Protein AF-A0A522GMT8-F1 (afdb_monomer_lite)

Radius of gyration: 37.31 Å; chains: 1; bounding box: 72×103×86 Å

Foldseek 3Di:
DVCCQAAFLKWKWFQDADPVLAGPDTDTDRRVQKDADADPVRHQDDWDDDPNDTDFDFGIFGQDPNDRDDGDGVSGMDIGGDADDPVDPTHQHLCNVCVVLVVVVVVLVVVLVCDVPVDPPAQAAAADEQPDDPVNQVVVLVVVLVVPPPNVVVNRRYHYDHNVVRVPDDRDPDPDSDDVVVLVSLCSSCVSQLHDSVVVDDDPDPVVCVVVRVVSCVVRCVVVVVSVFVVVLCCCCPNVVCNVDGDDDPPPPVCPLVNLLVVLVVCQQQLVAFQQVSCVVNVHHGDPDPNSRFRWHQDPVGTDGDPDDDDDPDPPDDDDPDPDPAADPVGDGDDDDDDDDDDDDDDDDDDDDDDDDDDDDDDDDDDDDDPCQVVQVVLVVLLLVLCCQLPVPDPVNDDDDDPPDGDDPVNSVVSLVVQLVSLLVQLCCVQQVPPDGDAPDDPDPQEHEDEDFPVVLVVVQVSNQRSWAWDPDDDPPAKTKTQGRPNQWIWMWGQDPVRWTKIWTAGPPPDGIHMYTHD

Structure (mmCIF, N/CA/C/O backbone):
data_AF-A0A522GMT8-F1
#
_entry.id   AF-A0A522GMT8-F1
#
loop_
_atom_site.group_PDB
_atom_site.id
_atom_site.type_symbol
_atom_site.label_atom_id
_atom_site.label_alt_id
_atom_site.label_comp_id
_atom_site.label_asym_id
_atom_site.label_entity_id
_atom_site.label_seq_id
_atom_site.pdbx_PDB_ins_code
_atom_site.Cartn_x
_atom_site.Cartn_y
_atom_site.Cartn_z
_atom_site.occupancy
_atom_site.B_iso_or_equiv
_atom_site.auth_seq_id
_atom_site.auth_comp_id
_atom_site.auth_asym_id
_atom_site.auth_atom_id
_atom_site.pdbx_PDB_model_num
ATOM 1 N N . LEU A 1 1 ? -2.164 -9.606 -17.105 1.00 89.25 1 LEU A N 1
ATOM 2 C CA . LEU A 1 1 ? -0.889 -8.893 -16.854 1.00 89.25 1 LEU A CA 1
ATOM 3 C C . LEU A 1 1 ? -0.830 -8.260 -15.470 1.00 89.25 1 LEU A C 1
ATOM 5 O O . LEU A 1 1 ? -0.152 -8.823 -14.630 1.00 89.25 1 LEU A O 1
ATOM 9 N N . LEU A 1 2 ? -1.506 -7.130 -15.198 1.00 92.00 2 LEU A N 1
ATOM 10 C CA . LEU A 1 2 ? -1.442 -6.517 -13.857 1.00 92.00 2 LEU A CA 1
ATOM 11 C C . LEU A 1 2 ? -2.065 -7.410 -12.775 1.00 92.00 2 LEU A C 1
ATOM 13 O O . LEU A 1 2 ? -1.550 -7.478 -11.669 1.00 92.00 2 LEU A O 1
ATOM 17 N N . GLU A 1 3 ? -3.127 -8.148 -13.098 1.00 92.69 3 GLU A N 1
ATOM 18 C CA . GLU A 1 3 ? -3.670 -9.166 -12.191 1.00 92.69 3 GLU A CA 1
ATOM 19 C C . GLU A 1 3 ? -2.622 -10.235 -11.843 1.00 92.69 3 GLU A C 1
ATOM 21 O O . GLU A 1 3 ? -2.366 -10.471 -10.666 1.00 92.69 3 GLU A O 1
ATOM 26 N N . ASP A 1 4 ? -1.932 -10.799 -12.840 1.00 94.06 4 ASP A N 1
ATOM 27 C CA . ASP A 1 4 ? -0.871 -11.792 -12.612 1.00 94.06 4 ASP A CA 1
ATOM 28 C C . ASP A 1 4 ? 0.287 -11.216 -11.793 1.00 94.06 4 ASP A C 1
ATOM 30 O O . ASP A 1 4 ? 0.833 -11.907 -10.937 1.00 94.06 4 ASP A O 1
ATOM 34 N N . LEU A 1 5 ? 0.633 -9.944 -12.014 1.00 94.06 5 LEU A N 1
ATOM 35 C CA . LEU A 1 5 ? 1.626 -9.211 -11.228 1.00 94.06 5 LEU A CA 1
ATOM 36 C C . LEU A 1 5 ? 1.212 -9.110 -9.750 1.00 94.06 5 LEU A C 1
ATOM 38 O O . LEU A 1 5 ? 2.020 -9.344 -8.856 1.00 94.06 5 LEU A O 1
ATOM 42 N N . PHE A 1 6 ? -0.047 -8.770 -9.473 1.00 93.50 6 PHE A N 1
ATOM 43 C CA . PHE A 1 6 ? -0.508 -8.547 -8.103 1.00 93.50 6 PHE A CA 1
ATOM 44 C C . PHE A 1 6 ? -0.859 -9.831 -7.339 1.00 93.50 6 PHE A C 1
ATOM 46 O O . PHE A 1 6 ? -0.715 -9.877 -6.115 1.00 93.50 6 PHE A O 1
ATOM 53 N N . VAL A 1 7 ? -1.335 -10.871 -8.025 1.00 94.00 7 VAL A N 1
ATOM 54 C CA . VAL A 1 7 ? -1.802 -12.100 -7.369 1.00 94.00 7 VAL A CA 1
ATOM 55 C C . VAL A 1 7 ? -0.658 -13.091 -7.175 1.00 94.00 7 VAL A C 1
ATOM 57 O O . VAL A 1 7 ? -0.433 -13.549 -6.057 1.00 94.00 7 VAL A O 1
ATOM 60 N N . ILE A 1 8 ? 0.076 -13.403 -8.245 1.00 94.19 8 ILE A N 1
ATOM 61 C CA . ILE A 1 8 ? 1.109 -14.454 -8.260 1.00 94.19 8 ILE A CA 1
ATOM 62 C C . ILE A 1 8 ? 2.509 -13.931 -8.610 1.00 94.19 8 ILE A C 1
ATOM 64 O O . ILE A 1 8 ? 3.465 -14.696 -8.578 1.00 94.19 8 ILE A O 1
ATOM 68 N N . ASP A 1 9 ? 2.631 -12.641 -8.937 1.00 96.00 9 ASP A N 1
ATOM 69 C CA . ASP A 1 9 ? 3.855 -11.999 -9.425 1.00 96.00 9 ASP A CA 1
ATOM 70 C C . ASP A 1 9 ? 4.496 -12.735 -10.608 1.00 96.00 9 ASP A C 1
ATOM 72 O O . ASP A 1 9 ? 5.703 -12.950 -10.664 1.00 96.00 9 ASP A O 1
ATOM 76 N N . ALA A 1 10 ? 3.663 -13.148 -11.563 1.00 95.62 10 ALA A N 1
ATOM 77 C CA . ALA A 1 10 ? 4.084 -13.931 -12.724 1.00 95.62 10 ALA A CA 1
ATOM 78 C C . ALA A 1 10 ? 3.537 -13.360 -14.048 1.00 95.62 10 ALA A C 1
ATOM 80 O O . ALA A 1 10 ? 2.889 -14.079 -14.809 1.00 95.62 10 ALA A O 1
ATOM 81 N N . PRO A 1 11 ? 3.742 -12.065 -14.357 1.00 95.94 11 PRO A N 1
ATOM 82 C CA . PRO A 1 11 ? 3.265 -11.494 -15.610 1.00 95.94 11 PRO A CA 1
ATOM 83 C C . PRO A 1 11 ? 3.999 -12.132 -16.798 1.00 95.94 11 PRO A C 1
ATOM 85 O O . PRO A 1 11 ? 5.231 -12.092 -16.884 1.00 95.94 11 PRO A O 1
ATOM 88 N N . ALA A 1 12 ? 3.217 -12.710 -17.711 1.00 95.94 12 ALA A N 1
ATOM 89 C CA . ALA A 1 12 ? 3.708 -13.440 -18.870 1.00 95.94 12 ALA A CA 1
ATOM 90 C C . ALA A 1 12 ? 3.060 -12.919 -20.165 1.00 95.94 12 ALA A C 1
ATOM 92 O O . ALA A 1 12 ? 1.834 -12.869 -20.299 1.00 95.94 12 ALA A O 1
ATOM 93 N N . LEU A 1 13 ? 3.897 -12.530 -21.126 1.00 96.06 13 LEU A N 1
ATOM 94 C CA . LEU A 1 13 ? 3.495 -12.068 -22.453 1.00 96.06 13 LEU A CA 1
ATOM 95 C C . LEU A 1 13 ? 4.153 -12.952 -23.504 1.00 96.06 13 LEU A C 1
ATOM 97 O O . LEU A 1 13 ? 5.377 -13.002 -23.593 1.00 96.06 13 LEU A O 1
ATOM 101 N N . TYR A 1 14 ? 3.345 -13.632 -24.309 1.00 95.88 14 TYR A N 1
ATOM 102 C CA . TYR A 1 14 ? 3.813 -14.355 -25.482 1.00 95.88 14 TYR A CA 1
ATOM 103 C C . TYR A 1 14 ? 4.019 -13.387 -26.649 1.00 95.88 14 TYR A C 1
ATOM 105 O O . TYR A 1 14 ? 3.121 -12.611 -26.997 1.00 95.88 14 TYR A O 1
ATOM 113 N N . LEU A 1 15 ? 5.203 -13.442 -27.255 1.00 95.19 15 LEU A N 1
ATOM 114 C CA . LEU A 1 15 ? 5.582 -12.624 -28.398 1.00 95.19 15 LEU A CA 1
ATOM 115 C C . LEU A 1 15 ? 5.202 -13.378 -29.672 1.00 95.19 15 LEU A C 1
ATOM 117 O O . LEU A 1 15 ? 5.960 -14.197 -30.191 1.00 95.19 15 LEU A O 1
ATOM 121 N N . SER A 1 16 ? 4.009 -13.094 -30.194 1.00 94.12 16 SER A N 1
ATOM 122 C CA . SER A 1 16 ? 3.570 -13.656 -31.469 1.00 94.12 16 SER A CA 1
ATOM 123 C C . SER A 1 16 ? 4.365 -13.010 -32.598 1.00 94.12 16 SER A C 1
ATOM 125 O O . SER A 1 16 ? 4.341 -11.788 -32.744 1.00 94.12 16 SER A O 1
ATOM 127 N N . ARG A 1 17 ? 5.031 -13.816 -33.429 1.00 92.56 17 ARG A N 1
ATOM 128 C CA . ARG A 1 17 ? 5.899 -13.340 -34.516 1.00 92.56 17 ARG A CA 1
ATOM 129 C C . ARG A 1 17 ? 5.422 -13.791 -35.890 1.00 92.56 17 ARG A C 1
ATOM 131 O O . ARG A 1 17 ? 4.766 -14.822 -36.031 1.00 92.56 17 ARG A O 1
ATOM 138 N N . ASP A 1 18 ? 5.766 -13.016 -36.913 1.00 92.19 18 ASP A N 1
ATOM 139 C CA . ASP A 1 18 ? 5.590 -13.429 -38.303 1.00 92.19 18 ASP A CA 1
ATOM 140 C C . ASP A 1 18 ? 6.688 -14.414 -38.745 1.00 92.19 18 ASP A C 1
ATOM 142 O O . ASP A 1 18 ? 7.637 -14.704 -38.017 1.00 92.19 18 ASP A O 1
ATOM 146 N N . ARG A 1 19 ? 6.584 -14.929 -39.977 1.00 89.75 19 ARG A N 1
ATOM 147 C CA . ARG A 1 19 ? 7.597 -15.842 -40.543 1.00 89.75 19 ARG A CA 1
ATOM 148 C C . ARG A 1 19 ? 8.978 -15.198 -40.717 1.00 89.75 19 ARG A C 1
ATOM 150 O O . ARG A 1 19 ? 9.947 -15.925 -40.897 1.00 89.75 19 ARG A O 1
ATOM 157 N N . ALA A 1 20 ? 9.060 -13.868 -40.704 1.00 88.12 20 ALA A N 1
ATOM 158 C CA . ALA A 1 20 ? 10.312 -13.121 -40.750 1.00 88.12 20 ALA A CA 1
ATOM 159 C C . ALA A 1 20 ? 10.866 -12.827 -39.339 1.00 88.12 20 ALA A C 1
ATOM 161 O O . ALA A 1 20 ? 11.911 -12.193 -39.215 1.00 88.12 20 ALA A O 1
ATOM 162 N N . GLY A 1 21 ? 10.193 -13.291 -38.279 1.00 86.25 21 GLY A N 1
ATOM 163 C CA . GLY A 1 21 ? 10.600 -13.116 -36.888 1.00 86.25 21 GLY A CA 1
ATOM 164 C C . GLY A 1 21 ? 10.235 -11.759 -36.281 1.00 86.25 21 GLY A C 1
ATOM 165 O O . GLY A 1 21 ? 10.634 -11.496 -35.145 1.00 86.25 21 GLY A O 1
ATOM 166 N N . ARG A 1 22 ? 9.481 -10.913 -36.992 1.00 89.50 22 ARG A N 1
ATOM 167 C CA . ARG A 1 22 ? 9.036 -9.600 -36.498 1.00 89.50 22 ARG A CA 1
ATOM 168 C C . ARG A 1 22 ? 7.846 -9.763 -35.564 1.00 89.50 22 ARG A C 1
ATOM 170 O O . ARG A 1 22 ? 6.995 -10.622 -35.804 1.00 89.50 22 ARG A O 1
ATOM 177 N N . LEU A 1 23 ? 7.773 -8.931 -34.530 1.00 92.88 23 LEU A N 1
ATOM 178 C CA . LEU A 1 23 ? 6.656 -8.931 -33.591 1.00 92.88 23 LEU A CA 1
ATOM 179 C C . LEU A 1 23 ? 5.345 -8.568 -34.312 1.00 92.88 23 LEU A C 1
ATOM 181 O O . LEU A 1 23 ? 5.239 -7.527 -34.954 1.00 92.88 23 LEU A O 1
ATOM 185 N N . LEU A 1 24 ? 4.344 -9.443 -34.205 1.00 93.25 24 LEU A N 1
ATOM 186 C CA . LEU A 1 24 ? 2.970 -9.213 -34.665 1.00 93.25 24 LEU A CA 1
ATOM 187 C C . LEU A 1 24 ? 2.064 -8.743 -33.531 1.00 93.25 24 LEU A C 1
ATOM 189 O O . LEU A 1 24 ? 1.130 -7.980 -33.764 1.00 93.25 24 LEU A O 1
ATOM 193 N N . GLY A 1 25 ? 2.303 -9.230 -32.315 1.00 92.50 25 GLY A N 1
ATOM 194 C CA . GLY A 1 25 ? 1.485 -8.882 -31.166 1.00 92.50 25 GLY A CA 1
ATOM 195 C C . GLY A 1 25 ? 1.980 -9.509 -29.874 1.00 92.50 25 GLY A C 1
ATOM 196 O O . GLY A 1 25 ? 2.683 -10.520 -29.876 1.00 92.50 25 GLY A O 1
ATOM 197 N N . LEU A 1 26 ? 1.570 -8.894 -28.772 1.00 94.06 26 LEU A N 1
ATOM 198 C CA . LEU A 1 26 ? 1.826 -9.353 -27.414 1.00 94.06 26 LEU A CA 1
ATOM 199 C C . LEU A 1 26 ? 0.548 -9.991 -26.881 1.00 94.06 26 LEU A C 1
ATOM 201 O O . LEU A 1 26 ? -0.492 -9.335 -26.808 1.00 94.06 26 LEU A O 1
ATOM 205 N N . LEU A 1 27 ? 0.619 -11.269 -26.528 1.00 94.69 27 LEU A N 1
ATOM 206 C CA . LEU A 1 27 ? -0.526 -12.034 -26.053 1.00 94.69 27 LEU A CA 1
ATOM 207 C C . LEU A 1 27 ? -0.327 -12.373 -24.573 1.00 94.69 27 LEU A C 1
ATOM 209 O O . LEU A 1 27 ? 0.580 -13.140 -24.250 1.00 94.69 27 LEU A O 1
ATOM 213 N N . PRO A 1 28 ? -1.146 -11.824 -23.660 1.00 94.44 28 PRO A N 1
ATOM 214 C CA . PRO A 1 28 ? -1.127 -12.239 -22.265 1.00 94.44 28 PRO A CA 1
ATOM 215 C C . PRO A 1 28 ? -1.422 -13.730 -22.143 1.00 94.44 28 PRO A C 1
ATOM 217 O O . PRO A 1 28 ? -2.398 -14.221 -22.713 1.00 94.44 28 PRO A O 1
ATOM 220 N N . ILE A 1 29 ? -0.589 -14.431 -21.382 1.00 94.31 29 ILE A N 1
ATOM 221 C CA . ILE A 1 29 ? -0.822 -15.826 -21.015 1.00 94.31 29 ILE A CA 1
ATOM 222 C C . ILE A 1 29 ? -0.868 -15.956 -19.498 1.00 94.31 29 ILE A C 1
ATOM 224 O O . ILE A 1 29 ? -0.258 -15.167 -18.781 1.00 94.31 29 ILE A O 1
ATOM 228 N N . ASP A 1 30 ? -1.599 -16.959 -19.017 1.00 94.50 30 ASP A N 1
ATOM 229 C CA . ASP A 1 30 ? -1.711 -17.240 -17.588 1.00 94.50 30 ASP A CA 1
ATOM 230 C C . ASP A 1 30 ? -0.343 -17.640 -17.014 1.00 94.50 30 ASP A C 1
ATOM 232 O O . ASP A 1 30 ? 0.176 -18.729 -17.297 1.00 94.50 30 ASP A O 1
ATOM 236 N N . GLY A 1 31 ? 0.225 -16.758 -16.190 1.00 94.12 31 GLY A N 1
ATOM 237 C CA . GLY A 1 31 ? 1.513 -16.949 -15.532 1.00 94.12 31 GLY A CA 1
ATOM 238 C C . GLY A 1 31 ? 1.563 -18.171 -14.621 1.00 94.12 31 GLY A C 1
ATOM 239 O O . GLY A 1 31 ? 2.622 -18.781 -14.485 1.00 94.12 31 GLY A O 1
ATOM 240 N N . ALA A 1 32 ? 0.424 -18.605 -14.068 1.00 94.50 32 ALA A N 1
ATOM 241 C CA . ALA A 1 32 ? 0.354 -19.804 -13.233 1.00 94.50 32 ALA A CA 1
ATOM 242 C C . ALA A 1 32 ? 0.642 -21.090 -14.025 1.00 94.50 32 ALA A C 1
ATOM 244 O O . ALA A 1 32 ? 0.969 -22.124 -13.442 1.00 94.50 32 ALA A O 1
ATOM 245 N N . THR A 1 33 ? 0.529 -21.038 -15.357 1.00 95.62 33 THR A N 1
ATOM 246 C CA . THR A 1 33 ? 0.865 -22.165 -16.237 1.00 95.62 33 THR A CA 1
ATOM 247 C C . THR A 1 33 ? 2.340 -22.207 -16.616 1.00 95.62 33 THR A C 1
ATOM 249 O O . THR A 1 33 ? 2.771 -23.179 -17.234 1.00 95.62 33 THR A O 1
ATOM 252 N N . ILE A 1 34 ? 3.126 -21.188 -16.265 1.00 96.50 34 ILE A N 1
ATOM 253 C CA . ILE A 1 34 ? 4.516 -21.053 -16.693 1.00 96.50 34 ILE A CA 1
ATOM 254 C C . ILE A 1 34 ? 5.460 -21.520 -15.597 1.00 96.50 34 ILE A C 1
ATOM 256 O O . ILE A 1 34 ? 5.465 -21.002 -14.487 1.00 96.50 34 ILE A O 1
ATOM 260 N N . LYS A 1 35 ? 6.306 -22.488 -15.942 1.00 95.56 35 LYS A N 1
ATOM 261 C CA . LYS A 1 35 ? 7.419 -22.955 -15.124 1.00 95.56 35 LYS A CA 1
ATOM 262 C C . LYS A 1 35 ? 8.723 -22.354 -15.659 1.00 95.56 35 LYS A C 1
ATOM 264 O O . LYS A 1 35 ? 9.140 -22.737 -16.755 1.00 95.56 35 LYS A O 1
ATOM 269 N N . PRO A 1 36 ? 9.404 -21.475 -14.905 1.00 94.56 36 PRO A N 1
ATOM 270 C CA . PRO A 1 36 ? 10.766 -21.065 -15.217 1.00 94.56 36 PRO A CA 1
ATOM 271 C C . PRO A 1 36 ? 11.708 -22.271 -15.193 1.00 94.56 36 PRO A C 1
ATOM 273 O O . PRO A 1 36 ? 11.703 -23.069 -14.249 1.00 94.56 36 PRO A O 1
ATOM 276 N N . VAL A 1 37 ? 12.499 -22.413 -16.250 1.00 94.62 37 VAL A N 1
ATOM 277 C CA . VAL A 1 37 ? 13.605 -23.367 -16.326 1.00 94.62 37 VAL A CA 1
ATOM 278 C C . VAL A 1 37 ? 14.862 -22.642 -15.860 1.00 94.62 37 VAL A C 1
ATOM 280 O O . VAL A 1 37 ? 15.062 -21.473 -16.181 1.00 94.62 37 VAL A O 1
ATOM 283 N N . ILE A 1 38 ? 15.685 -23.331 -15.076 1.00 92.50 38 ILE A N 1
ATOM 284 C CA . ILE A 1 38 ? 16.949 -22.808 -14.559 1.00 92.50 38 ILE A CA 1
ATOM 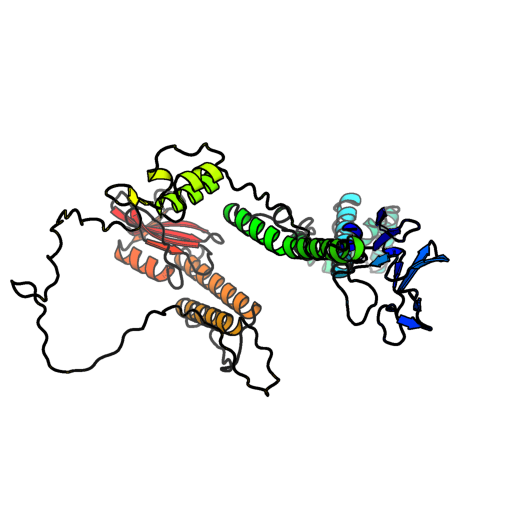285 C C . ILE A 1 38 ? 18.109 -23.623 -15.122 1.00 92.50 38 ILE A C 1
ATOM 287 O O . ILE A 1 38 ? 17.973 -24.831 -15.327 1.00 92.50 38 ILE A O 1
ATOM 291 N N . ASP A 1 39 ? 19.223 -22.952 -15.385 1.00 90.62 39 ASP A N 1
ATOM 292 C CA . ASP A 1 39 ? 20.482 -23.574 -15.783 1.00 90.62 39 ASP A CA 1
ATOM 293 C C . ASP A 1 39 ? 21.242 -24.169 -14.580 1.00 90.62 39 ASP A C 1
ATOM 295 O O . ASP A 1 39 ? 20.793 -24.101 -13.430 1.00 90.62 39 ASP A O 1
ATOM 299 N N . ASP A 1 40 ? 22.424 -24.734 -14.844 1.00 90.62 40 ASP A N 1
ATOM 300 C CA . ASP A 1 40 ? 23.299 -25.344 -13.832 1.00 90.62 40 ASP A CA 1
ATOM 301 C C . ASP A 1 40 ? 23.764 -24.355 -12.743 1.00 90.62 40 ASP A C 1
ATOM 303 O O . ASP A 1 40 ? 24.220 -24.765 -11.674 1.00 90.62 40 ASP A O 1
ATOM 307 N N . TRP A 1 41 ? 23.629 -23.048 -12.988 1.00 88.56 41 TRP A N 1
ATOM 308 C CA . TRP A 1 41 ? 23.965 -21.972 -12.058 1.00 88.56 41 TRP A CA 1
ATOM 309 C C . TRP A 1 41 ? 22.733 -21.352 -11.386 1.00 88.56 41 TRP A C 1
ATOM 311 O O . TRP A 1 41 ? 22.869 -20.369 -10.653 1.00 88.56 41 TRP A O 1
ATOM 321 N N . GLY A 1 42 ? 21.540 -21.912 -11.608 1.00 86.56 42 GLY A N 1
ATOM 322 C CA . GLY A 1 42 ? 20.285 -21.423 -11.040 1.00 86.56 42 GLY A CA 1
ATOM 323 C C . GLY A 1 42 ? 19.748 -20.154 -11.708 1.00 86.56 42 GLY A C 1
ATOM 324 O O . GLY A 1 42 ? 18.930 -19.456 -11.110 1.00 86.56 42 GLY A O 1
ATOM 325 N N . ARG A 1 43 ? 20.212 -19.821 -12.916 1.00 88.69 43 ARG A N 1
ATOM 326 C CA . ARG A 1 43 ? 19.824 -18.623 -13.675 1.00 88.69 43 ARG A CA 1
ATOM 327 C C . ARG A 1 43 ? 18.903 -18.989 -14.831 1.00 88.69 43 ARG A C 1
ATOM 329 O O . ARG A 1 43 ? 18.830 -20.144 -15.240 1.00 88.69 43 ARG A O 1
ATOM 336 N N . THR A 1 44 ? 18.211 -17.996 -15.381 1.00 91.25 44 THR A N 1
ATOM 337 C CA . THR A 1 44 ? 17.456 -18.175 -16.626 1.00 91.25 44 THR A CA 1
ATOM 338 C C . THR A 1 44 ? 18.426 -18.518 -17.764 1.00 91.25 44 THR A C 1
ATOM 340 O O . THR A 1 44 ? 19.348 -17.731 -17.997 1.00 91.25 44 THR A O 1
ATOM 343 N N . PRO A 1 45 ? 18.229 -19.635 -18.490 1.00 93.69 45 PRO A N 1
ATOM 344 C CA . PRO A 1 45 ? 19.062 -20.001 -19.630 1.00 93.69 45 PRO A CA 1
ATOM 345 C C . PRO A 1 45 ? 19.136 -18.875 -20.668 1.00 93.69 45 PRO A C 1
ATOM 347 O O . PRO A 1 45 ? 18.111 -18.416 -21.176 1.00 93.69 45 PRO A O 1
ATOM 350 N N . LEU A 1 46 ? 20.355 -18.430 -20.981 1.00 91.81 46 LEU A N 1
ATOM 351 C CA . LEU A 1 46 ? 20.609 -17.376 -21.964 1.00 91.81 46 LEU A CA 1
ATOM 352 C C . LEU A 1 46 ? 20.959 -17.962 -23.340 1.00 91.81 46 LEU A C 1
ATOM 354 O O . LEU A 1 46 ? 21.511 -19.064 -23.413 1.00 91.81 46 LEU A O 1
ATOM 358 N N . PRO A 1 47 ? 20.681 -17.233 -24.438 1.00 93.00 47 PRO A N 1
ATOM 359 C CA . PRO A 1 47 ? 21.123 -17.632 -25.766 1.00 93.00 47 PRO A CA 1
ATOM 360 C C . PRO A 1 47 ? 22.649 -17.750 -25.824 1.00 93.00 47 PRO A C 1
ATOM 362 O O . PRO A 1 47 ? 23.363 -16.897 -25.294 1.00 93.00 47 PRO A O 1
ATOM 365 N N . TYR A 1 48 ? 23.150 -18.784 -26.495 1.00 91.81 48 TYR A N 1
ATOM 366 C CA . TYR A 1 48 ? 24.583 -19.017 -26.668 1.00 91.81 48 TYR A CA 1
ATOM 367 C C . TYR A 1 48 ? 24.911 -19.336 -28.128 1.00 91.81 48 TYR A C 1
ATOM 369 O O . TYR A 1 48 ? 24.046 -19.733 -28.908 1.00 91.81 48 TYR A O 1
ATOM 377 N N . ALA A 1 49 ? 26.165 -19.111 -28.519 1.00 92.94 49 ALA A N 1
ATOM 378 C CA . ALA A 1 49 ? 26.635 -19.412 -29.865 1.00 92.94 49 ALA A CA 1
ATOM 379 C C . ALA A 1 49 ? 27.222 -20.827 -29.918 1.00 92.94 49 ALA A C 1
ATOM 381 O O . ALA A 1 49 ? 28.131 -21.151 -29.154 1.00 92.94 49 ALA A O 1
ATOM 382 N N . GLU A 1 50 ? 26.748 -21.642 -30.854 1.00 92.62 50 GLU A N 1
ATOM 383 C CA . GLU A 1 50 ? 27.282 -22.975 -31.134 1.00 92.62 50 GLU A CA 1
ATOM 384 C C . GLU A 1 50 ? 27.362 -23.160 -32.653 1.00 92.62 50 GLU A C 1
ATOM 386 O O . GLU A 1 50 ? 26.419 -22.865 -33.379 1.00 92.62 50 GLU A O 1
ATOM 391 N N . ASN A 1 51 ? 28.520 -23.592 -33.162 1.00 90.75 51 ASN A N 1
ATOM 392 C CA . ASN A 1 51 ? 28.764 -23.794 -34.600 1.00 90.75 51 ASN A CA 1
ATOM 393 C C . ASN A 1 51 ? 28.465 -22.574 -35.504 1.00 90.75 51 ASN A C 1
ATOM 395 O O . ASN A 1 51 ? 28.184 -22.731 -36.688 1.00 90.75 51 ASN A O 1
ATOM 399 N N . GLY A 1 52 ? 28.568 -21.354 -34.965 1.00 88.50 52 GLY A N 1
ATOM 400 C CA . GLY A 1 52 ? 28.289 -20.113 -35.701 1.00 88.50 52 GLY A CA 1
ATOM 401 C C . GLY A 1 52 ? 26.808 -19.728 -35.762 1.00 88.50 52 GLY A C 1
ATOM 402 O O . GLY A 1 52 ? 26.485 -18.694 -36.342 1.00 88.50 52 GLY A O 1
ATOM 403 N N . GLU A 1 53 ? 25.927 -20.507 -35.133 1.00 89.56 53 GLU A N 1
ATOM 404 C CA . GLU A 1 53 ? 24.503 -20.209 -34.995 1.00 89.56 53 GLU A CA 1
ATOM 405 C C . GLU A 1 53 ? 24.165 -19.838 -33.543 1.00 89.56 53 GLU A C 1
ATOM 407 O O . GLU A 1 53 ? 24.777 -20.325 -32.590 1.00 89.56 53 GLU A O 1
ATOM 412 N N . THR A 1 54 ? 23.195 -18.938 -33.362 1.00 91.06 54 THR A N 1
ATOM 413 C CA . THR A 1 54 ? 22.670 -18.589 -32.035 1.00 91.06 54 THR A CA 1
ATOM 414 C C . THR A 1 54 ? 21.585 -19.583 -31.646 1.00 91.06 54 THR A C 1
ATOM 416 O O . THR A 1 54 ? 20.521 -19.618 -32.264 1.00 91.06 54 THR A O 1
ATOM 419 N N . ILE A 1 55 ? 21.839 -20.360 -30.597 1.00 92.31 55 ILE A N 1
ATOM 420 C CA . ILE A 1 55 ? 20.877 -21.299 -30.030 1.00 92.31 55 ILE A CA 1
ATOM 421 C C . ILE A 1 55 ? 20.126 -20.615 -28.893 1.00 92.31 55 ILE A C 1
ATOM 423 O O . ILE A 1 55 ? 20.720 -20.015 -27.997 1.00 92.31 55 ILE A O 1
ATOM 427 N N . TYR A 1 56 ? 18.801 -20.733 -28.934 1.00 92.44 56 TYR A N 1
ATOM 428 C CA . TYR A 1 56 ? 17.896 -20.250 -27.900 1.00 92.44 56 TYR A CA 1
ATOM 429 C C . TYR A 1 56 ? 17.419 -21.445 -27.063 1.00 92.44 56 TYR A C 1
ATOM 431 O O . TYR A 1 56 ? 16.537 -22.178 -27.517 1.00 92.44 56 TYR A O 1
ATOM 439 N N . PRO A 1 57 ? 17.998 -21.689 -25.873 1.00 94.75 57 PRO A N 1
ATOM 440 C CA . PRO A 1 57 ? 17.554 -22.780 -25.015 1.00 94.75 57 PRO A CA 1
ATOM 441 C C . PRO A 1 57 ? 16.159 -22.506 -24.439 1.00 94.75 57 PRO A C 1
ATOM 443 O O . PRO A 1 57 ? 15.707 -21.359 -24.356 1.00 94.75 57 PRO A O 1
ATOM 446 N N . THR A 1 58 ? 15.488 -23.569 -23.993 1.00 96.19 58 THR A N 1
ATOM 447 C CA . THR A 1 58 ? 14.220 -23.463 -23.264 1.00 96.19 58 THR A CA 1
ATOM 448 C C . THR A 1 58 ? 14.440 -22.723 -21.949 1.00 96.19 58 THR A C 1
ATOM 450 O O . THR A 1 58 ? 15.142 -23.211 -21.066 1.00 96.19 58 THR A O 1
ATOM 453 N N . ALA A 1 59 ? 13.805 -21.563 -21.805 1.00 95.94 59 ALA A N 1
ATOM 454 C CA . ALA A 1 59 ? 13.853 -20.749 -20.594 1.00 95.94 59 ALA A CA 1
ATOM 455 C C . ALA A 1 59 ? 12.565 -20.868 -19.771 1.00 95.94 59 ALA A C 1
ATOM 457 O O . ALA A 1 59 ? 12.582 -20.722 -18.549 1.00 95.94 59 ALA A O 1
ATOM 458 N N . TYR A 1 60 ? 11.447 -21.175 -20.427 1.00 96.56 60 TYR A N 1
ATOM 459 C CA . TYR A 1 60 ? 10.142 -21.294 -19.796 1.00 96.56 60 TYR A CA 1
ATOM 460 C C . TYR A 1 60 ? 9.387 -22.478 -20.382 1.00 96.56 60 TYR A C 1
ATOM 462 O O . TYR A 1 60 ? 9.391 -22.690 -21.588 1.00 96.56 60 TYR A O 1
ATOM 470 N N . GLN A 1 61 ? 8.702 -23.237 -19.539 1.00 96.56 61 GLN A N 1
ATOM 471 C CA . GLN A 1 61 ? 7.877 -24.360 -19.964 1.00 96.56 61 GLN A CA 1
ATOM 472 C C . GLN A 1 61 ? 6.434 -24.123 -19.543 1.00 96.56 61 GLN A C 1
ATOM 474 O O . GLN A 1 61 ? 6.153 -23.889 -18.368 1.00 96.56 61 GLN A O 1
ATOM 479 N N . GLN A 1 62 ? 5.505 -24.212 -20.488 1.00 96.75 62 GLN A N 1
ATOM 480 C CA . GLN A 1 62 ? 4.084 -24.109 -20.200 1.00 96.75 62 GLN A CA 1
ATOM 481 C C . GLN A 1 62 ? 3.503 -25.472 -19.846 1.00 96.75 62 GLN A C 1
ATOM 483 O O . GLN A 1 62 ? 3.498 -26.400 -20.655 1.00 96.75 62 GLN A O 1
ATOM 488 N N . ILE A 1 63 ? 2.966 -25.578 -18.637 1.00 95.44 63 ILE A N 1
ATOM 489 C CA . ILE A 1 63 ? 2.327 -26.779 -18.117 1.00 95.44 63 ILE A CA 1
ATOM 490 C C . ILE A 1 63 ? 0.815 -26.580 -18.164 1.00 95.44 63 ILE A C 1
ATOM 492 O O . ILE A 1 63 ? 0.225 -25.880 -17.342 1.00 95.44 63 ILE A O 1
ATOM 496 N N . LEU A 1 64 ? 0.159 -27.244 -19.113 1.00 93.12 64 LEU A N 1
ATOM 497 C CA . LEU A 1 64 ? -1.294 -27.226 -19.240 1.00 93.12 64 LEU A CA 1
ATOM 498 C C . LEU A 1 64 ? -1.864 -28.503 -18.639 1.00 93.12 64 LEU A C 1
ATOM 500 O O . LEU A 1 64 ? -1.679 -29.594 -19.170 1.00 93.12 64 LEU A O 1
ATOM 504 N N . LYS A 1 65 ? -2.568 -28.370 -17.509 1.00 91.12 65 LYS A N 1
ATOM 505 C CA . LYS A 1 65 ? -3.236 -29.496 -16.826 1.00 91.12 65 LYS A CA 1
ATOM 506 C C . LYS A 1 65 ? -2.293 -30.684 -16.549 1.00 91.12 65 LYS A C 1
ATOM 508 O O . LYS A 1 65 ? -2.687 -31.838 -16.668 1.00 91.12 65 LYS A O 1
ATOM 513 N N . GLY A 1 66 ? -1.048 -30.387 -16.170 1.00 90.31 66 GLY A N 1
ATOM 514 C CA . GLY A 1 66 ? -0.017 -31.386 -15.863 1.00 90.31 66 GLY A CA 1
ATOM 515 C C . GLY A 1 66 ? 0.770 -31.897 -17.074 1.00 90.31 66 GLY A C 1
ATOM 516 O O . GLY A 1 66 ? 1.696 -32.681 -16.892 1.00 90.31 66 GLY A O 1
ATOM 517 N N . TYR A 1 67 ? 0.447 -31.443 -18.287 1.00 93.06 67 TYR A N 1
ATOM 518 C CA . TYR A 1 67 ? 1.180 -31.783 -19.503 1.00 93.06 67 TYR A CA 1
ATOM 519 C C . TYR A 1 67 ? 2.157 -30.655 -19.886 1.00 93.06 67 TYR A C 1
ATOM 521 O O . TYR A 1 67 ? 1.711 -29.506 -19.973 1.00 93.06 67 TYR A O 1
ATOM 529 N N . PRO A 1 68 ? 3.457 -30.937 -20.124 1.00 94.00 68 PRO A N 1
ATOM 530 C CA . PRO A 1 68 ? 4.399 -29.957 -20.666 1.00 94.00 68 PRO A CA 1
ATOM 531 C C . PRO A 1 68 ? 4.032 -29.682 -22.129 1.00 94.00 68 PRO A C 1
ATOM 533 O O . PRO A 1 68 ? 4.379 -30.439 -23.032 1.00 94.00 68 PRO A O 1
ATOM 536 N N . ALA A 1 69 ? 3.233 -28.641 -22.342 1.00 93.75 69 ALA A N 1
ATOM 537 C CA . ALA A 1 69 ? 2.578 -28.377 -23.613 1.00 93.75 69 ALA A CA 1
ATOM 538 C C . ALA A 1 69 ? 3.506 -27.696 -24.615 1.00 93.75 69 ALA A C 1
ATOM 540 O O . ALA A 1 69 ? 3.525 -28.079 -25.783 1.00 93.75 69 ALA A O 1
ATOM 541 N N . VAL A 1 70 ? 4.238 -26.678 -24.160 1.00 95.62 70 VAL A N 1
ATOM 542 C CA . VAL A 1 70 ? 5.086 -25.843 -25.012 1.00 95.62 70 VAL A CA 1
ATOM 543 C C . VAL A 1 70 ? 6.326 -25.422 -24.236 1.00 95.62 70 VAL A C 1
ATOM 545 O O . VAL A 1 70 ? 6.227 -25.013 -23.079 1.00 95.62 70 VAL A O 1
ATOM 548 N N . ASP A 1 71 ? 7.472 -25.496 -24.900 1.00 96.31 71 ASP A N 1
ATOM 549 C CA . ASP A 1 71 ? 8.737 -24.951 -24.427 1.00 96.31 71 ASP A CA 1
ATOM 550 C C . ASP A 1 71 ? 8.980 -23.607 -25.126 1.00 96.31 71 ASP A C 1
ATOM 552 O O . ASP A 1 71 ? 8.945 -23.519 -26.353 1.00 96.31 71 ASP A O 1
ATOM 556 N N . TYR A 1 72 ? 9.200 -22.560 -24.338 1.00 96.25 72 TYR A N 1
ATOM 557 C CA . TYR A 1 72 ? 9.476 -21.202 -24.791 1.00 96.25 72 TYR A CA 1
ATOM 558 C C . TYR A 1 72 ? 10.916 -20.816 -24.451 1.00 96.25 72 TYR A C 1
ATOM 560 O O . TYR A 1 72 ? 11.413 -21.071 -23.348 1.00 96.25 72 TYR A O 1
ATOM 568 N N . SER A 1 73 ? 11.582 -20.141 -25.381 1.00 95.00 73 SER A N 1
ATOM 569 C CA . SER A 1 73 ? 12.849 -19.466 -25.109 1.00 95.00 73 SER A CA 1
ATOM 570 C C . SER A 1 73 ? 12.626 -18.048 -24.571 1.00 95.00 73 SER A C 1
ATOM 572 O O . SER A 1 73 ? 11.508 -17.525 -24.590 1.00 95.00 73 SER A O 1
ATOM 574 N N . VAL A 1 74 ? 13.710 -17.376 -24.166 1.00 92.94 74 VAL A N 1
ATOM 575 C CA . VAL A 1 74 ? 13.687 -15.945 -23.796 1.00 92.94 74 VAL A CA 1
ATOM 576 C C . VAL A 1 74 ? 13.226 -15.018 -24.930 1.00 92.94 74 VAL A C 1
ATOM 578 O O . VAL A 1 74 ? 12.900 -13.865 -24.676 1.00 92.94 74 VAL A O 1
ATOM 581 N N . ARG A 1 75 ? 13.199 -15.507 -26.179 1.00 91.75 75 ARG A N 1
ATOM 582 C CA . ARG A 1 75 ? 12.739 -14.757 -27.357 1.00 91.75 75 ARG A CA 1
ATOM 583 C C . ARG A 1 75 ? 11.235 -14.899 -27.610 1.00 91.75 75 ARG A C 1
ATOM 585 O O . ARG A 1 75 ? 10.639 -14.034 -28.261 1.00 91.75 75 ARG A O 1
ATOM 592 N N . ASP A 1 76 ? 10.644 -15.995 -27.140 1.00 93.56 76 ASP A N 1
ATOM 593 C CA . ASP A 1 76 ? 9.243 -16.345 -27.396 1.00 93.56 76 ASP A CA 1
ATOM 594 C C . ASP A 1 76 ? 8.320 -15.836 -26.289 1.00 93.56 76 ASP A C 1
ATOM 596 O O . ASP A 1 76 ? 7.178 -15.455 -26.553 1.00 93.56 76 ASP A O 1
ATOM 600 N N . LEU A 1 77 ? 8.812 -15.831 -25.047 1.00 95.00 77 LEU A N 1
ATOM 601 C CA . LEU A 1 77 ? 8.040 -15.448 -23.877 1.00 95.00 77 LEU A CA 1
ATOM 602 C C . LEU A 1 77 ? 8.782 -14.419 -23.035 1.00 95.00 77 LEU A C 1
ATOM 604 O O . LEU A 1 77 ? 9.899 -14.650 -22.575 1.00 95.00 77 LEU A O 1
ATOM 608 N N . LEU A 1 78 ? 8.093 -13.324 -22.744 1.00 94.81 78 LEU A N 1
ATOM 609 C CA . LEU A 1 78 ? 8.524 -12.360 -21.755 1.00 94.81 78 LEU A CA 1
ATOM 610 C C . LEU A 1 78 ? 7.851 -12.679 -20.415 1.00 94.81 78 LEU A C 1
ATOM 612 O O . LEU A 1 78 ? 6.636 -12.565 -20.264 1.00 94.81 78 LEU A O 1
ATOM 616 N N . TYR A 1 79 ? 8.666 -13.101 -19.449 1.00 94.56 79 TYR A N 1
ATOM 617 C CA . TYR A 1 79 ? 8.281 -13.368 -18.063 1.00 94.56 79 TYR A CA 1
ATOM 618 C C . TYR A 1 79 ? 9.001 -12.368 -17.151 1.00 94.56 79 TYR A C 1
ATOM 620 O O . TYR A 1 79 ? 10.235 -12.282 -17.184 1.00 94.56 79 TYR A O 1
ATOM 628 N N . ARG A 1 80 ? 8.249 -11.559 -16.394 1.00 93.31 80 ARG A N 1
ATOM 629 C CA . ARG A 1 80 ? 8.796 -10.389 -15.670 1.00 93.31 80 ARG A CA 1
ATOM 630 C C . ARG A 1 80 ? 8.243 -10.223 -14.244 1.00 93.31 80 ARG A C 1
ATOM 632 O O . ARG A 1 80 ? 7.558 -9.246 -13.972 1.00 93.31 80 ARG A O 1
ATOM 639 N N . PRO A 1 81 ? 8.528 -11.134 -13.304 1.00 94.19 81 PRO A N 1
ATOM 640 C CA . PRO A 1 81 ? 8.207 -10.909 -11.890 1.00 94.19 81 PRO A CA 1
ATOM 641 C C . PRO A 1 81 ? 8.809 -9.587 -11.379 1.00 94.19 81 PRO A C 1
ATOM 643 O O . PRO A 1 81 ? 9.912 -9.210 -11.781 1.00 94.19 81 PRO A O 1
ATOM 646 N N . ARG A 1 82 ? 8.107 -8.888 -10.484 1.00 91.75 82 ARG A N 1
ATOM 647 C CA . ARG A 1 82 ? 8.584 -7.654 -9.837 1.00 91.75 82 ARG A CA 1
ATOM 648 C C . ARG A 1 82 ? 9.294 -7.940 -8.516 1.00 91.75 82 ARG A C 1
ATOM 650 O O . ARG A 1 82 ? 10.316 -7.321 -8.234 1.00 91.75 82 ARG A O 1
ATOM 657 N N . ASN A 1 83 ? 8.776 -8.864 -7.713 1.00 91.69 83 ASN A N 1
ATOM 658 C CA . ASN A 1 83 ? 9.268 -9.178 -6.372 1.00 91.69 83 ASN A CA 1
ATOM 659 C C . ASN A 1 83 ? 10.060 -10.495 -6.384 1.00 91.69 83 ASN A C 1
ATOM 661 O O . ASN A 1 83 ? 9.640 -11.514 -5.833 1.00 91.69 83 ASN A O 1
ATOM 665 N N . ILE A 1 84 ? 11.225 -10.480 -7.028 1.00 90.38 84 ILE A N 1
ATOM 666 C CA . ILE A 1 84 ? 12.093 -11.658 -7.148 1.00 90.38 84 ILE A CA 1
ATOM 667 C C . ILE A 1 84 ? 12.821 -11.909 -5.823 1.00 90.38 84 ILE A C 1
ATOM 669 O O . ILE A 1 84 ? 13.330 -10.983 -5.192 1.00 90.38 84 ILE A O 1
ATOM 673 N N . ARG A 1 85 ? 12.911 -13.178 -5.415 1.00 90.50 85 ARG A N 1
ATOM 674 C CA . ARG A 1 85 ? 13.683 -13.610 -4.242 1.00 90.50 85 ARG A CA 1
ATOM 675 C C . ARG A 1 85 ? 14.867 -14.457 -4.684 1.00 90.50 85 ARG A C 1
ATOM 677 O O . ARG A 1 85 ? 14.719 -15.321 -5.536 1.00 90.50 85 ARG A O 1
ATOM 684 N N . VAL A 1 86 ? 16.030 -14.250 -4.071 1.00 88.12 86 VAL A N 1
ATOM 685 C CA . VAL A 1 86 ? 17.273 -14.949 -4.454 1.00 88.12 86 VAL A CA 1
ATOM 686 C C . VAL A 1 86 ? 17.211 -16.471 -4.276 1.00 88.12 86 VAL A C 1
ATOM 688 O O . VAL A 1 86 ? 17.954 -17.191 -4.933 1.00 88.12 86 VAL A O 1
ATOM 691 N N . ASP A 1 87 ? 16.335 -16.974 -3.404 1.00 88.69 87 ASP A N 1
ATOM 692 C CA . ASP A 1 87 ? 16.165 -18.400 -3.111 1.00 88.69 87 ASP A CA 1
ATOM 693 C C . ASP A 1 87 ? 15.052 -19.073 -3.937 1.00 88.69 87 ASP A C 1
ATOM 695 O O . ASP A 1 87 ? 14.841 -20.282 -3.808 1.00 88.69 87 ASP A O 1
ATOM 699 N N . ARG A 1 88 ? 14.307 -18.321 -4.765 1.00 89.19 88 ARG A N 1
ATOM 700 C CA . ARG A 1 88 ? 13.132 -18.818 -5.503 1.00 89.19 88 ARG A CA 1
ATOM 701 C C . ARG A 1 88 ? 13.161 -18.410 -6.972 1.00 89.19 88 ARG A C 1
ATOM 703 O O . ARG A 1 88 ? 13.453 -17.277 -7.313 1.00 89.19 88 ARG A O 1
ATOM 710 N N . ALA A 1 89 ? 12.744 -19.331 -7.839 1.00 89.06 89 ALA A N 1
ATOM 711 C CA . ALA A 1 89 ? 12.612 -19.072 -9.276 1.00 89.06 89 ALA A CA 1
ATOM 712 C C . ALA A 1 89 ? 11.348 -18.266 -9.654 1.00 89.06 89 ALA A C 1
ATOM 714 O O . ALA A 1 89 ? 11.251 -17.763 -10.770 1.00 89.06 89 ALA A O 1
ATOM 715 N N . TYR A 1 90 ? 10.369 -18.167 -8.748 1.00 93.06 90 TYR A N 1
ATOM 716 C CA . TYR A 1 90 ? 9.100 -17.466 -8.966 1.00 93.06 90 TYR A CA 1
ATOM 717 C C . TYR A 1 90 ? 9.068 -16.130 -8.222 1.00 93.06 90 TYR A C 1
ATOM 719 O O . TYR A 1 90 ? 9.764 -15.954 -7.217 1.00 93.06 90 TYR A O 1
ATOM 727 N N . GLY A 1 91 ? 8.226 -15.219 -8.712 1.00 92.75 91 GLY A N 1
ATOM 728 C CA . GLY A 1 91 ? 7.929 -13.958 -8.045 1.00 92.75 91 GLY A CA 1
ATOM 729 C C . GLY A 1 91 ? 7.217 -14.143 -6.703 1.00 92.75 91 GLY A C 1
ATOM 730 O O . GLY A 1 91 ? 6.817 -15.249 -6.332 1.00 92.75 91 GLY A O 1
ATOM 731 N N . PHE A 1 92 ? 7.089 -13.048 -5.957 1.00 94.50 92 PHE A N 1
ATOM 732 C CA . PHE A 1 92 ? 6.428 -13.012 -4.655 1.00 94.50 92 PHE A CA 1
ATOM 733 C C . PHE A 1 92 ? 5.299 -11.979 -4.649 1.00 94.50 92 PHE A C 1
ATOM 735 O O . PHE A 1 92 ? 5.485 -10.801 -4.317 1.00 94.50 92 PHE A O 1
ATOM 742 N N . GLY A 1 93 ? 4.109 -12.442 -5.030 1.00 93.38 93 GLY A N 1
ATOM 743 C CA . GLY A 1 93 ? 2.910 -11.618 -5.162 1.00 93.38 93 GLY A CA 1
ATOM 744 C C . GLY A 1 93 ? 2.532 -10.880 -3.880 1.00 93.38 93 GLY A C 1
ATOM 745 O O . GLY A 1 93 ? 2.647 -11.451 -2.792 1.00 93.38 93 GLY A O 1
ATOM 746 N N . PRO A 1 94 ? 2.012 -9.643 -3.983 1.00 93.50 94 PRO A N 1
ATOM 747 C CA . PRO A 1 94 ? 1.343 -8.961 -2.878 1.00 93.50 94 PRO A CA 1
ATOM 748 C C . PRO A 1 94 ? 0.356 -9.859 -2.122 1.00 93.50 94 PRO A C 1
ATOM 750 O O . PRO A 1 94 ? 0.364 -9.878 -0.896 1.00 93.50 94 PRO A O 1
ATOM 753 N N . VAL A 1 95 ? -0.448 -10.668 -2.821 1.00 93.94 95 VAL A N 1
ATOM 754 C CA . VAL A 1 95 ? -1.387 -11.601 -2.170 1.00 93.94 95 VAL A CA 1
ATOM 755 C C . VAL A 1 95 ? -0.664 -12.679 -1.352 1.00 93.94 95 VAL A C 1
ATOM 757 O O . VAL A 1 95 ? -1.088 -12.987 -0.237 1.00 93.94 95 VAL A O 1
ATOM 760 N N . GLU A 1 96 ? 0.440 -13.230 -1.866 1.00 93.25 96 GLU A N 1
ATOM 761 C CA . GLU A 1 96 ? 1.250 -14.227 -1.152 1.00 93.25 96 GLU A CA 1
ATOM 762 C C . GLU A 1 96 ? 1.874 -13.624 0.119 1.00 93.25 96 GLU A C 1
ATOM 764 O O . GLU A 1 96 ? 1.867 -14.264 1.172 1.00 93.25 96 GLU A O 1
ATOM 769 N N . GLN A 1 97 ? 2.321 -12.363 0.058 1.00 93.25 97 GLN A N 1
ATOM 770 C CA . GLN A 1 97 ? 2.900 -11.634 1.196 1.00 93.25 97 GLN A CA 1
ATOM 771 C C . GLN A 1 97 ? 1.948 -11.538 2.394 1.00 93.25 97 GLN A C 1
ATOM 773 O O . GLN A 1 97 ? 2.378 -11.643 3.543 1.00 93.25 97 GLN A O 1
ATOM 778 N N . ILE A 1 98 ? 0.649 -11.375 2.140 1.00 94.88 98 ILE A N 1
ATOM 779 C CA . ILE A 1 98 ? -0.372 -11.196 3.183 1.00 94.88 98 ILE A CA 1
ATOM 780 C C . ILE A 1 98 ? -1.219 -12.441 3.436 1.00 94.88 98 ILE A C 1
ATOM 782 O O . ILE A 1 98 ? -2.237 -12.349 4.125 1.00 94.88 98 ILE A O 1
ATOM 786 N N . VAL A 1 99 ? -0.823 -13.615 2.935 1.00 94.56 99 VAL A N 1
ATOM 787 C CA . VAL A 1 99 ? -1.663 -14.824 2.994 1.00 94.56 99 VAL A CA 1
ATOM 788 C C . VAL A 1 99 ? -2.086 -15.181 4.426 1.00 94.56 99 VAL A C 1
ATOM 790 O O . VAL A 1 99 ? -3.228 -15.575 4.670 1.00 94.56 99 VAL A O 1
ATOM 793 N N . THR A 1 100 ? -1.205 -14.993 5.411 1.00 92.75 100 THR A N 1
ATOM 794 C CA . THR A 1 100 ? -1.510 -15.245 6.828 1.00 92.75 100 THR A CA 1
ATOM 795 C C . THR A 1 100 ? -2.510 -14.228 7.376 1.00 92.75 100 THR A C 1
ATOM 797 O O . THR A 1 100 ? -3.470 -14.605 8.048 1.00 92.75 100 THR A O 1
ATOM 800 N N . THR A 1 101 ? -2.336 -12.948 7.043 1.00 93.44 101 THR A N 1
ATOM 801 C CA . THR A 1 101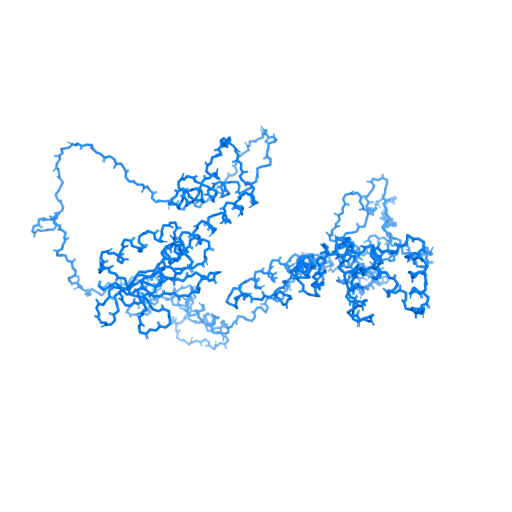 ? -3.248 -11.861 7.429 1.00 93.44 101 THR A CA 1
ATOM 802 C C . THR A 1 101 ? -4.637 -12.068 6.827 1.00 93.44 101 THR A C 1
ATOM 804 O O . THR A 1 101 ? -5.640 -11.983 7.535 1.00 93.44 101 THR A O 1
ATOM 807 N N . VAL A 1 102 ? -4.707 -12.430 5.543 1.00 92.31 102 VAL A N 1
ATOM 808 C CA . VAL A 1 102 ? -5.964 -12.754 4.855 1.00 92.31 102 VAL A CA 1
ATOM 809 C C . VAL A 1 102 ? -6.631 -13.973 5.490 1.00 92.31 102 VAL A C 1
ATOM 811 O O . VAL A 1 102 ? -7.836 -13.958 5.718 1.00 92.31 102 VAL A O 1
ATOM 814 N N . ASN A 1 103 ? -5.871 -15.003 5.872 1.00 92.06 103 ASN A N 1
ATOM 815 C CA . ASN A 1 103 ? -6.423 -16.154 6.592 1.00 92.06 103 ASN A CA 1
ATOM 816 C C . ASN A 1 103 ? -7.056 -15.768 7.938 1.00 92.06 103 ASN A C 1
ATOM 818 O O . ASN A 1 103 ? -8.098 -16.314 8.308 1.00 92.06 103 ASN A O 1
ATOM 822 N N . ILE A 1 104 ? -6.460 -14.824 8.670 1.00 90.88 104 ILE A N 1
ATOM 823 C CA . ILE A 1 104 ? -7.055 -14.289 9.901 1.00 90.88 104 ILE A CA 1
ATOM 824 C C . ILE A 1 104 ? -8.358 -13.546 9.580 1.00 90.88 104 ILE A C 1
ATOM 826 O O . ILE A 1 104 ? -9.373 -13.792 10.236 1.00 90.88 104 ILE A O 1
ATOM 830 N N . ALA A 1 105 ? -8.357 -12.700 8.546 1.00 90.62 105 ALA A N 1
ATOM 831 C CA . ALA A 1 105 ? -9.542 -11.968 8.101 1.00 90.62 105 ALA A CA 1
ATOM 832 C C . ALA A 1 105 ? -10.689 -12.913 7.694 1.00 90.62 105 ALA A C 1
ATOM 834 O O . ALA A 1 105 ? -11.818 -12.737 8.147 1.00 90.62 105 ALA A O 1
ATOM 835 N N . LEU A 1 106 ? -10.398 -13.972 6.931 1.00 91.62 106 LEU A N 1
ATOM 836 C CA . LEU A 1 106 ? -11.379 -14.984 6.524 1.00 91.62 106 LEU A CA 1
ATOM 837 C C . LEU A 1 106 ? -11.980 -15.722 7.726 1.00 91.62 106 LEU A C 1
ATOM 839 O O . LEU A 1 106 ? -13.193 -15.919 7.792 1.00 91.62 106 LEU A O 1
ATOM 843 N N . ARG A 1 107 ? -11.158 -16.101 8.713 1.00 87.19 107 ARG A N 1
ATOM 844 C CA . ARG A 1 107 ? -11.643 -16.740 9.950 1.00 87.19 107 ARG A CA 1
ATOM 845 C C . ARG A 1 107 ? -12.515 -15.799 10.773 1.00 87.19 107 ARG A C 1
ATOM 847 O O . ARG A 1 107 ? -13.527 -16.232 11.321 1.00 87.19 107 ARG A O 1
ATOM 854 N N . ARG A 1 108 ? -12.151 -14.518 10.838 1.00 86.50 108 ARG A N 1
ATOM 855 C CA . ARG A 1 108 ? -12.963 -13.487 11.489 1.00 86.50 108 ARG A CA 1
ATOM 856 C C . ARG A 1 108 ? -14.297 -13.293 10.769 1.00 86.50 108 ARG A C 1
ATOM 858 O O . ARG A 1 108 ? -15.331 -13.262 11.425 1.00 86.50 108 ARG A O 1
ATOM 865 N N . GLN A 1 109 ? -14.298 -13.244 9.441 1.00 87.19 109 GLN A N 1
ATOM 866 C CA . GLN A 1 109 ? -15.523 -13.148 8.649 1.00 87.19 109 GLN A CA 1
ATOM 867 C C . GLN A 1 109 ? -16.423 -14.379 8.837 1.00 87.19 109 GLN A C 1
ATOM 869 O O . GLN A 1 109 ? -17.634 -14.230 8.982 1.00 87.19 109 GLN A O 1
ATOM 874 N N . ALA A 1 110 ? -15.843 -15.581 8.907 1.00 86.62 110 ALA A N 1
ATOM 875 C CA . ALA A 1 110 ? -16.582 -16.803 9.218 1.00 86.62 110 ALA A CA 1
ATOM 876 C C . ALA A 1 110 ? -17.208 -16.756 10.622 1.00 86.62 110 ALA A C 1
ATOM 878 O O . ALA A 1 110 ? -18.369 -17.123 10.781 1.00 86.62 110 ALA A O 1
ATOM 879 N N . PHE A 1 111 ? -16.480 -16.250 11.623 1.00 81.88 111 PHE A N 1
ATOM 880 C CA . PHE A 1 111 ? -17.019 -16.024 12.968 1.00 81.88 111 PHE A CA 1
ATOM 881 C C . PHE A 1 111 ? -18.186 -15.024 12.966 1.00 81.88 111 PHE A C 1
ATOM 883 O O . PHE A 1 111 ? -19.207 -15.272 13.601 1.00 81.88 111 PHE A O 1
ATOM 890 N N . LEU A 1 112 ? -18.070 -13.916 12.229 1.00 82.25 112 LEU A N 1
ATOM 891 C CA . LEU A 1 112 ? -19.151 -12.934 12.108 1.00 82.25 112 LEU A CA 1
ATOM 892 C C . LEU A 1 112 ? -20.382 -13.527 11.411 1.00 82.25 112 LEU A C 1
ATOM 894 O O . LEU A 1 112 ? -21.508 -13.303 11.850 1.00 82.25 112 LEU A O 1
ATOM 898 N N . LEU A 1 113 ? -20.185 -14.316 10.353 1.00 83.56 113 LEU A N 1
ATOM 899 C CA . LEU A 1 113 ? -21.277 -15.019 9.680 1.00 83.56 113 LEU A CA 1
ATOM 900 C C . LEU A 1 113 ? -21.980 -15.999 10.631 1.00 83.56 113 LEU A C 1
ATOM 902 O O . LEU A 1 113 ? -23.208 -16.033 10.683 1.00 83.56 113 LEU A O 1
ATOM 906 N N . ASP A 1 114 ? -21.218 -16.761 11.414 1.00 77.19 114 ASP A N 1
ATOM 907 C CA . ASP A 1 114 ? -21.741 -17.678 12.433 1.00 77.19 114 ASP A CA 1
ATOM 908 C C . ASP A 1 114 ? -22.561 -16.930 13.496 1.00 77.19 114 ASP A C 1
ATOM 910 O O . ASP A 1 114 ? -23.671 -17.336 13.845 1.00 77.19 114 ASP A O 1
ATOM 914 N N . TYR A 1 115 ? -22.064 -15.770 13.935 1.00 74.81 115 TYR A N 1
ATOM 915 C CA . TYR A 1 115 ? -22.763 -14.890 14.868 1.00 74.81 115 TYR A CA 1
ATOM 916 C C . TYR A 1 115 ? -24.136 -14.440 14.337 1.00 74.81 115 TYR A C 1
ATOM 918 O O . TYR A 1 115 ? -25.135 -14.545 15.050 1.00 74.81 115 TYR A O 1
ATOM 926 N N . PHE A 1 116 ? -24.218 -13.981 13.082 1.00 75.56 116 PHE A N 1
ATOM 927 C CA . PHE A 1 116 ? -25.482 -13.513 12.493 1.00 75.56 116 PHE A CA 1
ATOM 928 C C . PHE A 1 116 ? -26.443 -14.640 12.091 1.00 75.56 116 PHE A C 1
ATOM 930 O O . PHE A 1 116 ? -27.644 -14.397 11.982 1.00 75.56 116 PHE A O 1
ATOM 937 N N . THR A 1 117 ? -25.947 -15.858 11.873 1.00 73.94 117 THR A N 1
ATOM 938 C CA . THR A 1 117 ? -26.774 -16.997 11.440 1.00 73.94 117 THR A CA 1
ATOM 939 C C . THR A 1 117 ? -27.352 -17.794 12.608 1.00 73.94 117 THR A C 1
ATOM 941 O O . THR A 1 117 ? -28.512 -18.194 12.545 1.00 73.94 117 THR A O 1
ATOM 944 N N . GLN A 1 118 ? -26.593 -17.998 13.690 1.00 63.41 118 GLN A N 1
ATOM 945 C CA . GLN A 1 118 ? -27.014 -18.851 14.816 1.00 63.41 118 GLN A CA 1
ATOM 946 C C . GLN A 1 118 ? -27.753 -18.107 15.940 1.00 63.41 118 GLN A C 1
ATOM 948 O O . GLN A 1 118 ? -28.387 -18.741 16.795 1.00 63.41 118 GLN A O 1
ATOM 953 N N . GLY A 1 119 ? -27.735 -16.772 15.909 1.00 55.19 119 GLY A N 1
ATOM 954 C CA . GLY A 1 119 ? -28.363 -15.905 16.905 1.00 55.19 119 GLY A CA 1
ATOM 955 C C . GLY A 1 119 ? -27.486 -15.656 18.138 1.00 55.19 119 GLY A C 1
ATOM 956 O O . GLY A 1 119 ? -26.574 -16.420 18.452 1.00 55.19 119 GLY A O 1
ATOM 957 N N . ASN A 1 120 ? -27.784 -14.563 18.848 1.00 54.19 120 ASN A N 1
ATOM 958 C CA . ASN A 1 120 ? -27.066 -14.077 20.033 1.00 54.19 120 ASN A CA 1
ATOM 959 C C . ASN A 1 120 ? -27.350 -14.938 21.282 1.00 54.19 120 ASN A C 1
ATOM 961 O O . ASN A 1 120 ? -27.887 -14.445 22.271 1.00 54.19 120 ASN A O 1
ATOM 965 N N . ILE A 1 121 ? -27.071 -16.245 21.233 1.00 54.62 121 ILE A N 1
ATOM 966 C CA . ILE A 1 121 ? -26.981 -17.057 22.453 1.00 54.62 121 ILE A CA 1
ATOM 967 C C . ILE A 1 121 ? -25.545 -16.888 22.965 1.00 54.62 121 ILE A C 1
ATOM 969 O O . ILE A 1 121 ? -24.625 -17.424 22.333 1.00 54.62 121 ILE A O 1
ATOM 973 N N . PRO A 1 122 ? -25.323 -16.116 24.045 1.00 51.69 122 PRO A N 1
ATOM 974 C CA . PRO A 1 122 ? -23.988 -15.932 24.596 1.00 51.69 122 PRO A CA 1
ATOM 975 C C . PRO A 1 122 ? -23.430 -17.259 25.119 1.00 51.69 122 PRO A C 1
ATOM 977 O O . PRO A 1 122 ? -24.186 -18.130 25.555 1.00 51.69 122 PRO A O 1
ATOM 980 N N . ASP A 1 123 ? -22.100 -17.387 25.119 1.00 55.38 123 ASP A N 1
ATOM 981 C CA . ASP A 1 123 ? -21.411 -18.453 25.848 1.00 55.38 123 ASP A CA 1
ATOM 982 C C . ASP A 1 123 ? -21.686 -18.255 27.351 1.00 55.38 123 ASP A C 1
ATOM 984 O O . ASP A 1 123 ? -21.053 -17.440 28.021 1.00 55.38 123 ASP A O 1
ATOM 988 N N . SER A 1 124 ? -22.698 -18.936 27.885 1.00 57.03 124 SER A N 1
ATOM 989 C CA . SER A 1 124 ? -23.137 -18.768 29.271 1.00 57.03 124 SER A CA 1
ATOM 990 C C . SER A 1 124 ? -22.840 -20.027 30.073 1.00 57.03 124 SER A C 1
ATOM 992 O O . SER A 1 124 ? -23.333 -21.112 29.751 1.00 57.03 124 SER A O 1
ATOM 994 N N . LEU A 1 125 ? -22.073 -19.880 31.155 1.00 59.94 125 LEU A N 1
ATOM 995 C CA . LEU A 1 125 ? -22.029 -20.896 32.198 1.00 59.94 125 LEU A CA 1
ATOM 996 C C . LEU A 1 125 ? -23.313 -20.792 33.018 1.00 59.94 125 LEU A C 1
ATOM 998 O O . LEU A 1 125 ? -23.512 -19.824 33.751 1.00 59.94 125 LEU A O 1
ATOM 1002 N N . ILE A 1 126 ? -24.201 -21.770 32.873 1.00 64.00 126 ILE A N 1
ATOM 1003 C CA . ILE A 1 126 ? -25.475 -21.773 33.590 1.00 64.00 126 ILE A CA 1
ATOM 1004 C C . ILE A 1 126 ? -25.265 -22.495 34.920 1.00 64.00 126 ILE A C 1
ATOM 1006 O O . ILE A 1 126 ? -24.917 -23.678 34.960 1.00 64.00 126 ILE A O 1
ATOM 1010 N N . GLY A 1 127 ? -25.464 -21.763 36.015 1.00 66.62 127 GLY A N 1
ATOM 1011 C CA . GLY A 1 127 ? -25.410 -22.312 37.363 1.00 66.62 127 GLY A CA 1
ATOM 1012 C C . GLY A 1 127 ? -26.564 -23.262 37.620 1.00 66.62 127 GLY A C 1
ATOM 1013 O O . GLY A 1 127 ? -27.722 -22.851 37.596 1.00 66.62 127 GLY A O 1
ATOM 1014 N N . VAL A 1 128 ? -26.249 -24.520 37.899 1.00 72.12 128 VAL A N 1
ATOM 1015 C CA . VAL A 1 128 ? -27.229 -25.490 38.395 1.00 72.12 128 VAL A CA 1
ATOM 1016 C C . VAL A 1 128 ? -27.291 -25.453 39.929 1.00 72.12 128 VAL A C 1
ATOM 1018 O O . VAL A 1 128 ? -26.329 -25.019 40.567 1.00 72.12 128 VAL A O 1
ATOM 1021 N N . PRO A 1 129 ? -28.394 -25.887 40.558 1.00 73.75 129 PRO A N 1
ATOM 1022 C CA . PRO A 1 129 ? -28.510 -25.941 42.016 1.00 73.75 129 PRO A CA 1
ATOM 1023 C C . PRO A 1 129 ? -27.321 -26.642 42.704 1.00 73.75 129 PRO A C 1
ATOM 1025 O O . PRO A 1 129 ? -26.804 -27.641 42.211 1.00 73.75 129 PRO A O 1
ATOM 1028 N N . GLU A 1 130 ? -26.889 -26.136 43.867 1.00 70.62 130 GLU A N 1
ATOM 1029 C CA . GLU A 1 130 ? -25.710 -26.643 44.605 1.00 70.62 130 GLU A CA 1
ATOM 1030 C C . GLU A 1 130 ? -25.864 -28.101 45.088 1.00 70.62 130 GLU A C 1
ATOM 1032 O O . GLU A 1 130 ? -24.878 -28.751 45.418 1.00 70.62 130 GLU A O 1
ATOM 1037 N N . ASN A 1 131 ? -27.088 -28.634 45.097 1.00 77.50 131 ASN A N 1
ATOM 1038 C CA . ASN A 1 131 ? -27.394 -30.018 45.459 1.00 77.50 131 ASN A CA 1
ATOM 1039 C C . ASN A 1 131 ? -27.300 -31.010 44.283 1.00 77.50 131 ASN A C 1
ATOM 1041 O O . ASN A 1 131 ? -27.591 -32.191 44.476 1.00 77.50 131 ASN A O 1
ATOM 1045 N N . TRP A 1 132 ? -26.942 -30.562 43.075 1.00 76.94 132 TRP A N 1
ATOM 1046 C CA . TRP A 1 132 ? -26.768 -31.447 41.922 1.00 76.94 132 TRP A CA 1
ATOM 1047 C C . TRP A 1 132 ? -25.404 -32.137 41.946 1.00 76.94 132 TRP A C 1
ATOM 1049 O O . TRP A 1 132 ? -24.357 -31.510 42.098 1.00 76.94 132 TRP A O 1
ATOM 1059 N N . THR A 1 133 ? -25.420 -33.448 41.737 1.00 80.00 133 THR A N 1
ATOM 1060 C CA . THR A 1 133 ? -24.206 -34.253 41.560 1.00 80.00 133 THR A CA 1
ATOM 1061 C C . THR A 1 133 ? -23.610 -34.054 40.157 1.00 80.00 133 THR A C 1
ATOM 1063 O O . THR A 1 133 ? -24.347 -33.749 39.214 1.00 80.00 133 THR A O 1
ATOM 1066 N N . PRO A 1 134 ? -22.296 -34.272 39.962 1.00 77.75 134 PRO A N 1
ATOM 1067 C CA . PRO A 1 134 ? -21.665 -34.204 38.639 1.00 77.75 134 PRO A CA 1
ATOM 1068 C C . PRO A 1 134 ? -22.349 -35.076 37.572 1.00 77.75 134 PRO A C 1
ATOM 1070 O O . PRO A 1 134 ? -22.477 -34.653 36.425 1.00 77.75 134 PRO A O 1
ATOM 1073 N N . ASP A 1 135 ? -22.866 -36.248 37.950 1.00 79.88 135 ASP A N 1
ATOM 1074 C CA . ASP A 1 135 ? -23.588 -37.145 37.038 1.00 79.88 135 ASP A CA 1
ATOM 1075 C C . ASP A 1 135 ? -24.958 -36.583 36.614 1.00 79.88 135 ASP A C 1
ATOM 1077 O O . ASP A 1 135 ? -25.390 -36.744 35.467 1.00 79.88 135 ASP A O 1
ATOM 1081 N N . GLN A 1 136 ? -25.641 -35.863 37.510 1.00 79.06 136 GLN A N 1
ATOM 1082 C CA . GLN A 1 136 ? -26.879 -35.142 37.190 1.00 79.06 136 GLN A CA 1
ATOM 1083 C C . GLN A 1 136 ? -26.614 -33.962 36.249 1.00 79.06 136 GLN A C 1
ATOM 1085 O O . GLN A 1 136 ? -27.379 -33.732 35.317 1.00 79.06 136 GLN A O 1
ATOM 1090 N N . ILE A 1 137 ? -25.492 -33.261 36.429 1.00 77.38 137 ILE A N 1
ATOM 1091 C CA . ILE A 1 137 ? -25.064 -32.187 35.522 1.00 77.38 137 ILE A CA 1
ATOM 1092 C C . ILE A 1 137 ? -24.744 -32.756 34.135 1.00 77.38 137 ILE A C 1
ATOM 1094 O O . ILE A 1 137 ? -25.218 -32.231 33.132 1.00 77.38 137 ILE A O 1
ATOM 1098 N N . ALA A 1 138 ? -23.997 -33.861 34.065 1.00 77.94 138 ALA A N 1
ATOM 1099 C CA . ALA A 1 138 ? -23.625 -34.496 32.802 1.00 77.94 138 ALA A CA 1
ATOM 1100 C C . ALA A 1 138 ? -24.834 -35.069 32.040 1.00 77.94 138 ALA A C 1
ATOM 1102 O O . ALA A 1 138 ? -24.905 -34.966 30.813 1.00 77.94 138 ALA A O 1
ATOM 1103 N N . SER A 1 139 ? -25.798 -35.663 32.748 1.00 80.69 139 SER A N 1
ATOM 1104 C CA . SER A 1 139 ? -27.043 -36.160 32.145 1.00 80.69 139 SER A CA 1
ATOM 1105 C C . SER A 1 139 ? -27.953 -35.025 31.674 1.00 80.69 139 SER A C 1
ATOM 1107 O O . SER A 1 139 ? -28.494 -35.107 30.571 1.00 80.69 139 SER A O 1
ATOM 1109 N N . TYR A 1 140 ? -28.058 -33.939 32.443 1.00 77.94 140 TYR A N 1
ATOM 1110 C CA . TYR A 1 140 ? -28.784 -32.741 32.029 1.00 77.94 140 TYR A CA 1
ATOM 1111 C C . TYR A 1 140 ? -28.135 -32.068 30.816 1.00 77.94 140 TYR A C 1
ATOM 1113 O O . TYR A 1 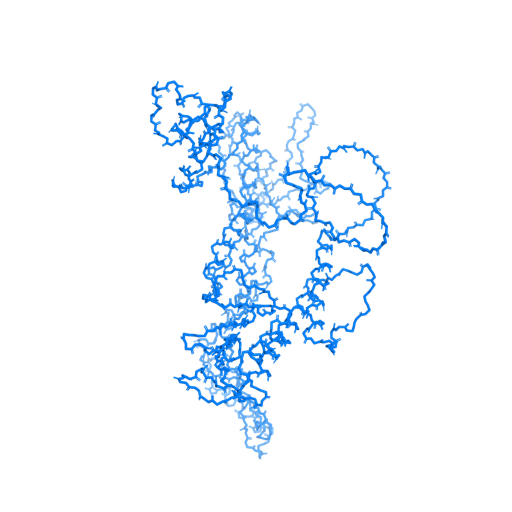140 ? -28.835 -31.685 29.885 1.00 77.94 140 TYR A O 1
ATOM 1121 N N . GLN A 1 141 ? -26.802 -31.999 30.773 1.00 73.69 141 GLN A N 1
ATOM 1122 C CA . GLN A 1 141 ? -26.079 -31.459 29.626 1.00 73.69 141 GLN A CA 1
ATOM 1123 C C . GLN A 1 141 ? -26.288 -32.314 28.370 1.00 73.69 141 GLN A C 1
ATOM 1125 O O . GLN A 1 141 ? -26.592 -31.766 27.320 1.00 73.69 141 GLN A O 1
ATOM 1130 N N . LYS A 1 142 ? -26.270 -33.651 28.479 1.00 76.75 142 LYS A N 1
ATOM 1131 C CA . LYS A 1 142 ? -26.646 -34.541 27.363 1.00 76.75 142 LYS A CA 1
ATOM 1132 C C . LYS A 1 142 ? -28.085 -34.333 26.885 1.00 76.75 142 LYS A C 1
ATOM 1134 O O . LYS A 1 142 ? -28.328 -34.360 25.683 1.00 76.75 142 LYS A O 1
ATOM 1139 N N . TYR A 1 143 ? -29.036 -34.158 27.805 1.00 75.00 143 TYR A N 1
ATOM 1140 C CA . TYR A 1 143 ? -30.432 -33.874 27.459 1.00 75.00 143 TYR A CA 1
ATOM 1141 C C . TYR A 1 143 ? -30.572 -32.517 26.760 1.00 75.00 143 TYR A C 1
ATOM 1143 O O . TYR A 1 143 ? -31.255 -32.416 25.746 1.00 75.00 143 TYR A O 1
ATOM 1151 N N . TRP A 1 144 ? -29.884 -31.493 27.264 1.00 67.62 144 TRP A N 1
ATOM 1152 C CA . TRP A 1 144 ? -29.831 -30.164 26.667 1.00 67.62 144 TRP A CA 1
ATOM 1153 C C . TRP A 1 144 ? -29.231 -30.207 25.257 1.00 67.62 144 TRP A C 1
ATOM 1155 O O . TRP A 1 144 ? -29.853 -29.732 24.311 1.00 67.62 144 TRP A O 1
ATOM 1165 N N . ASP A 1 145 ? -28.085 -30.868 25.087 1.00 67.50 145 ASP A N 1
ATOM 1166 C CA . ASP A 1 145 ? -27.418 -31.035 23.792 1.00 67.50 145 ASP A CA 1
ATOM 1167 C C . ASP A 1 145 ? -28.300 -31.779 22.771 1.00 67.50 145 ASP A C 1
ATOM 1169 O O . ASP A 1 145 ? -28.279 -31.448 21.585 1.00 67.50 145 ASP A O 1
ATOM 1173 N N . ALA A 1 146 ? -29.096 -32.756 23.226 1.00 70.06 146 ALA A N 1
ATOM 1174 C CA . ALA A 1 146 ? -30.053 -33.498 22.402 1.00 70.06 146 ALA A CA 1
ATOM 1175 C C . ALA A 1 146 ? -31.359 -32.726 22.124 1.00 70.06 146 ALA A C 1
ATOM 1177 O O . ALA A 1 146 ? -32.031 -32.987 21.132 1.00 70.06 146 ALA A O 1
ATOM 1178 N N . TYR A 1 147 ? -31.737 -31.771 22.976 1.00 63.78 147 TYR A N 1
ATOM 1179 C CA . TYR A 1 147 ? -32.890 -30.897 22.741 1.00 63.78 147 TYR A CA 1
ATOM 1180 C C . TYR A 1 147 ? -32.599 -29.845 21.656 1.00 63.78 147 TYR A C 1
ATOM 1182 O O . TYR A 1 147 ? -33.503 -29.424 20.938 1.00 63.78 147 TYR A O 1
ATOM 1190 N N . PHE A 1 148 ? -31.329 -29.461 21.493 1.00 60.19 148 PHE A N 1
ATOM 1191 C CA . PHE A 1 148 ? -30.845 -28.565 20.433 1.00 60.19 148 PHE A CA 1
ATOM 1192 C C . PHE A 1 148 ? -30.309 -29.309 19.198 1.00 60.19 148 PHE A C 1
ATOM 1194 O O . PHE A 1 148 ? -29.475 -28.782 18.454 1.00 60.19 148 PHE A O 1
ATOM 1201 N N . ASP A 1 149 ? -30.763 -30.541 18.968 1.00 53.06 149 ASP A N 1
ATOM 1202 C CA . ASP A 1 149 ? -30.251 -31.363 17.878 1.00 53.06 149 ASP A CA 1
ATOM 1203 C C . ASP A 1 149 ? -30.642 -30.798 16.497 1.00 53.06 149 ASP A C 1
ATOM 1205 O O . ASP A 1 149 ? -31.800 -30.465 16.248 1.00 53.06 149 ASP A O 1
ATOM 1209 N N . GLY A 1 150 ? -29.649 -30.653 15.609 1.00 54.50 150 GLY A N 1
ATOM 1210 C CA . GLY A 1 150 ? -29.793 -30.065 14.267 1.00 54.50 150 GLY A CA 1
ATOM 1211 C C . GLY A 1 150 ? -29.013 -28.765 14.011 1.00 54.50 150 GLY A C 1
ATOM 1212 O O . GLY A 1 150 ? -28.808 -28.424 12.849 1.00 54.50 150 GLY A O 1
ATOM 1213 N N . ASP A 1 151 ? -28.512 -28.079 15.049 1.00 54.84 151 ASP A N 1
ATOM 1214 C CA . ASP A 1 151 ? -27.781 -26.804 14.915 1.00 54.84 151 ASP A CA 1
ATOM 1215 C C . ASP A 1 151 ? -26.413 -26.866 15.634 1.00 54.84 151 ASP A C 1
ATOM 1217 O O . ASP A 1 151 ? -26.269 -26.574 16.826 1.00 54.84 151 ASP A O 1
ATOM 1221 N N . LEU A 1 152 ? -25.389 -27.342 14.911 1.00 50.97 152 LEU A N 1
ATOM 1222 C CA . LEU A 1 152 ? -24.063 -27.715 15.440 1.00 50.97 152 LEU A CA 1
ATOM 1223 C C . LEU A 1 152 ? -23.345 -26.600 16.217 1.00 50.97 152 LEU A C 1
ATOM 1225 O O . LEU A 1 152 ? -22.530 -26.909 17.090 1.00 50.97 152 LEU A O 1
ATOM 1229 N N . GLY A 1 153 ? -23.623 -25.327 15.933 1.00 50.22 153 GLY A N 1
ATOM 1230 C CA . GLY A 1 153 ? -22.975 -24.215 16.626 1.00 50.22 153 GLY A CA 1
ATOM 1231 C C . GLY A 1 153 ? -23.674 -23.758 17.911 1.00 50.22 153 GLY A C 1
ATOM 1232 O O . GLY A 1 153 ? -23.012 -23.192 18.784 1.00 50.22 153 GLY A O 1
ATOM 1233 N N . ARG A 1 154 ? -24.945 -24.136 18.134 1.00 50.34 154 ARG A N 1
ATOM 1234 C CA . ARG A 1 154 ? -25.621 -23.967 19.438 1.00 50.34 154 ARG A CA 1
ATOM 1235 C C . ARG A 1 154 ? -25.098 -24.925 20.512 1.00 50.34 154 ARG A C 1
ATOM 1237 O O . ARG A 1 154 ? -25.113 -24.583 21.692 1.00 50.34 154 ARG A O 1
ATOM 1244 N N . ARG A 1 155 ? -24.552 -26.083 20.114 1.00 50.62 155 ARG A N 1
ATOM 1245 C CA . ARG A 1 155 ? -23.983 -27.103 21.025 1.00 50.62 155 ARG A CA 1
ATOM 1246 C C . ARG A 1 155 ? -22.776 -26.628 21.840 1.00 50.62 155 ARG A C 1
ATOM 1248 O O . ARG A 1 155 ? -22.459 -27.219 22.864 1.00 50.62 155 ARG A O 1
ATOM 1255 N N . ARG A 1 156 ? -22.044 -25.605 21.385 1.00 49.03 156 ARG A N 1
ATOM 1256 C CA . ARG A 1 156 ? -20.775 -25.203 22.022 1.00 49.03 156 ARG A CA 1
ATOM 1257 C C . ARG A 1 156 ? -20.926 -24.175 23.147 1.00 49.03 156 ARG A C 1
ATOM 1259 O O . ARG A 1 156 ? -19.931 -23.917 23.819 1.00 49.03 156 ARG A O 1
ATOM 1266 N N . ARG A 1 157 ? -22.131 -23.633 23.369 1.00 53.69 157 ARG A N 1
ATOM 1267 C CA . ARG A 1 157 ? -22.274 -22.324 24.025 1.00 53.69 157 ARG A CA 1
ATOM 1268 C C . ARG A 1 157 ? -22.783 -22.333 25.467 1.00 53.69 157 ARG A C 1
ATOM 1270 O O . ARG A 1 157 ? -22.403 -21.475 26.253 1.00 53.69 157 ARG A O 1
ATOM 1277 N N . ALA A 1 158 ? -23.568 -23.326 25.880 1.00 57.16 158 ALA A N 1
ATOM 1278 C CA . ALA A 1 158 ? -24.015 -23.433 27.272 1.00 57.16 158 ALA A CA 1
ATOM 1279 C C . ALA A 1 158 ? -23.322 -24.608 27.973 1.00 57.16 158 ALA A C 1
ATOM 1281 O O . ALA A 1 158 ? -23.522 -25.761 27.599 1.00 57.16 158 ALA A O 1
ATOM 1282 N N . LYS A 1 159 ? -22.509 -24.333 28.999 1.00 61.38 159 LYS A N 1
ATOM 1283 C CA . LYS A 1 159 ? -21.979 -25.380 29.890 1.00 61.38 159 LYS A CA 1
ATOM 1284 C C . LYS A 1 159 ? -22.586 -25.212 31.273 1.00 61.38 159 LYS A C 1
ATOM 1286 O O . LYS A 1 159 ? -22.609 -24.109 31.813 1.00 61.38 159 LYS A O 1
ATOM 1291 N N . PHE A 1 160 ? -23.068 -26.306 31.846 1.00 63.47 160 PHE A N 1
ATOM 1292 C CA . PHE A 1 160 ? -23.671 -26.286 33.172 1.00 63.47 160 PHE A CA 1
ATOM 1293 C C . PHE A 1 160 ? -22.593 -26.517 34.229 1.00 63.47 160 PHE A C 1
ATOM 1295 O O . PHE A 1 160 ? -21.791 -27.444 34.117 1.00 63.47 160 PHE A O 1
ATOM 1302 N N . VAL A 1 161 ? -22.554 -25.663 35.251 1.00 64.69 161 VAL A N 1
ATOM 1303 C CA . VAL A 1 161 ? -21.584 -25.751 36.354 1.00 64.69 161 VAL A CA 1
ATOM 1304 C C . VAL A 1 161 ? -22.299 -25.636 37.703 1.00 64.69 161 VAL A C 1
ATOM 1306 O O . VAL A 1 161 ? -23.353 -24.999 37.772 1.00 64.69 161 VAL A O 1
ATOM 1309 N N . PRO A 1 162 ? -21.765 -26.227 38.789 1.00 69.25 162 PRO A N 1
ATOM 1310 C CA . PRO A 1 162 ? -22.342 -26.083 40.125 1.00 69.25 162 PRO A CA 1
ATOM 1311 C C . PRO A 1 162 ? -22.552 -24.611 40.516 1.00 69.25 162 PRO A C 1
ATOM 1313 O O . PRO A 1 162 ? -21.695 -23.765 40.257 1.00 69.25 162 PRO A O 1
ATOM 1316 N N . GLY A 1 163 ? -23.681 -24.301 41.159 1.00 54.41 163 GLY A N 1
ATOM 1317 C CA . GLY A 1 163 ? -24.159 -22.931 41.404 1.00 54.41 163 GLY A CA 1
ATOM 1318 C C . GLY A 1 163 ? -23.210 -22.020 42.187 1.00 54.41 163 GLY A C 1
ATOM 1319 O O . GLY A 1 163 ? -23.241 -20.805 41.997 1.00 54.41 163 GLY A O 1
ATOM 1320 N N . GLY A 1 164 ? -22.308 -22.588 42.995 1.00 61.81 164 GLY A N 1
ATOM 1321 C CA . GLY A 1 164 ? -21.237 -21.835 43.658 1.00 61.81 164 GLY A CA 1
ATOM 1322 C C . GLY A 1 164 ? -20.207 -21.239 42.687 1.00 61.81 164 GLY A C 1
ATOM 1323 O O . GLY A 1 164 ? -19.639 -20.192 42.975 1.00 61.81 164 GLY A O 1
ATOM 1324 N N . VAL A 1 165 ? -20.006 -21.858 41.519 1.00 55.72 165 VAL A N 1
ATOM 1325 C CA . VAL A 1 165 ? -19.054 -21.426 40.476 1.00 55.72 165 VAL A CA 1
ATOM 1326 C C . VAL A 1 165 ? -19.695 -20.414 39.514 1.00 55.72 165 VAL A C 1
ATOM 1328 O O . VAL A 1 165 ? -19.014 -19.549 38.969 1.00 55.72 165 VAL A O 1
ATOM 1331 N N . ALA A 1 166 ? -21.018 -20.478 39.336 1.00 51.88 166 ALA A N 1
ATOM 1332 C CA . ALA A 1 166 ? -21.766 -19.586 38.448 1.00 51.88 166 ALA A CA 1
ATOM 1333 C C . ALA A 1 166 ? -21.957 -18.164 39.005 1.00 51.88 166 ALA A C 1
ATOM 1335 O O . ALA A 1 166 ? -22.081 -17.219 38.232 1.00 51.88 166 ALA A O 1
ATOM 1336 N N . LYS A 1 167 ? -21.935 -17.987 40.336 1.00 53.81 167 LYS A N 1
ATOM 1337 C CA . LYS A 1 167 ? -22.051 -16.666 40.990 1.00 53.81 167 LYS A CA 1
ATOM 1338 C C . LYS A 1 167 ? -20.865 -15.732 40.703 1.00 53.81 167 LYS A C 1
ATOM 1340 O O . LYS A 1 167 ? -20.993 -14.526 40.879 1.00 53.81 167 LYS A O 1
ATOM 1345 N N . THR A 1 168 ? -19.733 -16.271 40.252 1.00 51.72 168 THR A N 1
ATOM 1346 C CA . THR A 1 168 ? -18.499 -15.521 39.955 1.00 51.72 168 THR A CA 1
ATOM 1347 C C . THR A 1 168 ? -18.363 -15.163 38.472 1.00 51.72 168 THR A C 1
ATOM 1349 O O . THR A 1 168 ? -17.392 -14.515 38.084 1.00 51.72 168 THR A O 1
ATOM 1352 N N . PHE A 1 169 ? -19.295 -15.604 37.621 1.00 48.75 169 PHE A N 1
ATOM 1353 C CA . PHE A 1 169 ? -19.151 -15.480 36.175 1.00 48.75 169 PHE A CA 1
ATOM 1354 C C . PHE A 1 169 ? -19.832 -14.211 35.656 1.00 48.75 169 PHE A C 1
ATOM 1356 O O . PHE A 1 169 ? -21.054 -14.077 35.657 1.00 48.75 169 PHE A O 1
ATOM 1363 N N . VAL A 1 170 ? -19.004 -13.263 35.223 1.00 51.31 170 VAL A N 1
ATOM 1364 C CA . VAL A 1 170 ? -19.419 -12.025 34.564 1.00 51.31 170 VAL A CA 1
ATOM 1365 C C . VAL A 1 170 ? -19.917 -12.369 33.162 1.00 51.31 170 VAL A C 1
ATOM 1367 O O . VAL A 1 170 ? -19.283 -13.144 32.447 1.00 51.31 170 VAL A O 1
ATOM 1370 N N . GLN A 1 171 ? -21.058 -11.796 32.778 1.00 52.34 171 GLN A N 1
ATOM 1371 C CA . GLN A 1 171 ? -21.610 -11.847 31.426 1.00 52.34 171 GLN A CA 1
ATOM 1372 C C . GLN A 1 171 ? -20.483 -11.576 30.415 1.00 52.34 171 GLN A C 1
ATOM 1374 O O . GLN A 1 171 ? -19.858 -10.515 30.461 1.00 52.34 171 GLN A O 1
ATOM 1379 N N . ILE A 1 172 ? -20.167 -12.553 29.555 1.00 55.94 172 ILE A N 1
ATOM 1380 C CA . ILE A 1 172 ? -19.124 -12.383 28.539 1.00 55.94 172 ILE A CA 1
ATOM 1381 C C . ILE A 1 172 ? -19.580 -11.219 27.666 1.00 55.94 172 ILE A C 1
ATOM 1383 O O . ILE A 1 172 ? -20.650 -11.285 27.061 1.00 55.94 172 ILE A O 1
ATOM 1387 N N . ARG A 1 173 ? -18.810 -10.125 27.675 1.00 57.34 173 ARG A N 1
ATOM 1388 C CA . ARG A 1 173 ? -19.073 -8.944 26.851 1.00 57.34 173 ARG A CA 1
ATOM 1389 C C . ARG A 1 173 ? -19.346 -9.410 25.424 1.00 57.34 173 ARG A C 1
ATOM 1391 O O . ARG A 1 173 ? -18.574 -10.220 24.907 1.00 57.34 173 ARG A O 1
ATOM 1398 N N . GLU A 1 174 ? -20.415 -8.908 24.809 1.00 62.75 174 GLU A N 1
ATOM 1399 C CA . GLU A 1 174 ? -20.712 -9.231 23.415 1.00 62.75 174 GLU A CA 1
ATOM 1400 C C . GLU A 1 174 ? -19.458 -8.978 22.557 1.00 62.75 174 GLU A C 1
ATOM 1402 O O . GLU A 1 174 ? -18.774 -7.958 22.746 1.00 62.75 174 GLU A O 1
ATOM 1407 N N . PRO A 1 175 ? -19.082 -9.933 21.687 1.00 65.56 175 PRO A N 1
ATOM 1408 C CA . PRO A 1 175 ? -17.901 -9.790 20.858 1.00 65.56 175 PRO A CA 1
ATOM 1409 C C . PRO A 1 175 ? -18.073 -8.580 19.945 1.00 65.56 175 PRO A C 1
ATOM 1411 O O . PRO A 1 175 ? -19.136 -8.363 19.366 1.00 65.56 175 PRO A O 1
ATOM 1414 N N . ASP A 1 176 ? -17.011 -7.790 19.816 1.00 70.12 176 ASP A N 1
ATOM 1415 C CA . ASP A 1 176 ? -17.044 -6.601 18.977 1.00 70.12 176 ASP A CA 1
ATOM 1416 C C . ASP A 1 176 ? -17.152 -7.000 17.494 1.00 70.12 176 ASP A C 1
ATOM 1418 O O . ASP A 1 176 ? -16.207 -7.549 16.905 1.00 70.12 176 ASP A O 1
ATOM 1422 N N . LEU A 1 177 ? -18.332 -6.758 16.914 1.00 75.12 177 LEU A N 1
ATOM 1423 C CA . LEU A 1 177 ? -18.675 -7.133 15.539 1.00 75.12 177 LEU A CA 1
ATOM 1424 C C . LEU A 1 177 ? -17.906 -6.307 14.508 1.00 75.12 177 LEU A C 1
ATOM 1426 O O . LEU A 1 177 ? -17.686 -6.774 13.392 1.00 75.12 177 LEU A O 1
ATOM 1430 N N . LYS A 1 178 ? -17.486 -5.096 14.885 1.00 77.75 178 LYS A N 1
ATOM 1431 C CA . LYS A 1 178 ? -16.619 -4.242 14.082 1.00 77.75 178 LYS A CA 1
ATOM 1432 C C . LYS A 1 178 ? -15.745 -3.419 15.013 1.00 77.75 178 LYS A C 1
ATOM 1434 O O . LYS A 1 178 ? -16.233 -2.493 15.650 1.00 77.75 178 LYS A O 1
ATOM 1439 N N . GLY A 1 179 ? -14.450 -3.706 14.999 1.00 80.75 179 GLY A N 1
ATOM 1440 C CA . GLY A 1 179 ? -13.501 -3.054 15.894 1.00 80.75 179 GLY A CA 1
ATOM 1441 C C . GLY A 1 179 ? -12.292 -2.450 15.181 1.00 80.75 179 GLY A C 1
ATOM 1442 O O . GLY A 1 179 ? -12.129 -2.605 13.968 1.00 80.75 179 GLY A O 1
ATOM 1443 N N . PRO A 1 180 ? -11.375 -1.829 15.945 1.00 84.88 180 PRO A N 1
ATOM 1444 C CA . PRO A 1 180 ? -10.104 -1.304 15.434 1.00 84.88 180 PRO A CA 1
ATOM 1445 C C . PRO A 1 180 ? -9.252 -2.350 14.699 1.00 84.88 180 PRO A C 1
ATOM 1447 O O . PRO A 1 180 ? -8.463 -2.013 13.822 1.00 84.88 180 PRO A O 1
ATOM 1450 N N . PHE A 1 181 ? -9.428 -3.633 15.030 1.00 85.81 181 PHE A N 1
ATOM 1451 C CA . PHE A 1 181 ? -8.736 -4.737 14.370 1.00 85.81 181 PHE A CA 1
ATOM 1452 C C . PHE A 1 181 ? -9.156 -4.919 12.902 1.00 85.81 181 PHE A C 1
ATOM 1454 O O . PHE A 1 181 ? -8.305 -5.193 12.063 1.00 85.81 181 PHE A O 1
ATOM 1461 N N . ASP A 1 182 ? -10.437 -4.722 12.567 1.00 86.12 182 ASP A N 1
ATOM 1462 C CA . ASP A 1 182 ? -10.909 -4.779 11.173 1.00 86.12 182 ASP A CA 1
ATOM 1463 C C . ASP A 1 182 ? -10.292 -3.657 10.337 1.00 86.12 182 ASP A C 1
ATOM 1465 O O . ASP A 1 182 ? -9.884 -3.859 9.194 1.00 86.12 182 ASP A O 1
ATOM 1469 N N . GLU A 1 183 ? -10.175 -2.475 10.941 1.00 88.25 183 GLU A N 1
ATOM 1470 C CA . GLU A 1 183 ? -9.518 -1.335 10.316 1.00 88.25 183 GLU A CA 1
ATOM 1471 C C . GLU A 1 183 ? -8.012 -1.583 10.137 1.00 88.25 183 GLU A C 1
ATOM 1473 O O . GLU A 1 183 ? -7.452 -1.263 9.090 1.00 88.25 183 GLU A O 1
ATOM 1478 N N . TRP A 1 184 ? -7.354 -2.208 11.117 1.00 89.06 184 TRP A N 1
ATOM 1479 C CA . TRP A 1 184 ? -5.952 -2.614 11.007 1.00 89.06 184 TRP A CA 1
ATOM 1480 C C . TRP A 1 184 ? -5.722 -3.630 9.878 1.00 89.06 184 TRP A C 1
ATOM 1482 O O . TRP A 1 184 ? -4.790 -3.464 9.090 1.00 89.06 184 TRP A O 1
ATOM 1492 N N . LEU A 1 185 ? -6.603 -4.627 9.729 1.00 90.62 185 LEU A N 1
ATOM 1493 C CA . LEU A 1 185 ? -6.552 -5.574 8.609 1.00 90.62 185 LEU A CA 1
ATOM 1494 C C . LEU A 1 185 ? -6.694 -4.856 7.259 1.00 90.62 185 LEU A C 1
ATOM 1496 O O . LEU A 1 185 ? -5.901 -5.104 6.351 1.00 90.62 185 LEU A O 1
ATOM 1500 N N . ALA A 1 186 ? -7.654 -3.934 7.137 1.00 89.56 186 ALA A N 1
ATOM 1501 C CA . ALA A 1 186 ? -7.832 -3.134 5.926 1.00 89.56 186 ALA A CA 1
ATOM 1502 C C . ALA A 1 186 ? -6.589 -2.285 5.610 1.00 89.56 186 ALA A C 1
ATOM 1504 O O . ALA A 1 186 ? -6.173 -2.212 4.456 1.00 89.56 186 ALA A O 1
ATOM 1505 N N . ARG A 1 187 ? -5.954 -1.693 6.631 1.00 89.75 187 ARG A N 1
ATOM 1506 C CA . ARG A 1 187 ? -4.715 -0.914 6.479 1.00 89.75 187 ARG A CA 1
ATOM 1507 C C . ARG A 1 187 ? -3.561 -1.756 5.940 1.00 89.75 187 ARG A C 1
ATOM 1509 O O . ARG A 1 187 ? -2.892 -1.296 5.022 1.00 89.75 187 ARG A O 1
ATOM 1516 N N . ILE A 1 188 ? -3.355 -2.971 6.456 1.00 91.75 188 ILE A N 1
ATOM 1517 C CA . ILE A 1 188 ? -2.297 -3.868 5.962 1.00 91.75 188 ILE A CA 1
ATOM 1518 C C . ILE A 1 188 ? -2.547 -4.255 4.508 1.00 91.75 188 ILE A C 1
ATOM 1520 O O . ILE A 1 188 ? -1.634 -4.159 3.695 1.00 91.75 188 ILE A O 1
ATOM 1524 N N . ILE A 1 189 ? -3.777 -4.659 4.173 1.00 91.62 189 ILE A N 1
ATOM 1525 C CA . ILE A 1 189 ? -4.118 -5.055 2.801 1.00 91.62 189 ILE A CA 1
ATOM 1526 C C . ILE A 1 189 ? -3.857 -3.881 1.852 1.00 91.62 189 ILE A C 1
ATOM 1528 O O . ILE A 1 189 ? -3.116 -4.029 0.888 1.00 91.62 189 ILE A O 1
ATOM 1532 N N . CYS A 1 190 ? -4.392 -2.698 2.151 1.00 89.62 190 CYS A N 1
ATOM 1533 C CA . CYS A 1 190 ? -4.169 -1.503 1.340 1.00 89.62 190 CYS A CA 1
ATOM 1534 C C . CYS A 1 190 ? -2.679 -1.159 1.197 1.00 89.62 190 CYS A C 1
ATOM 1536 O O . CYS A 1 190 ? -2.232 -0.872 0.090 1.00 89.62 190 CYS A O 1
ATOM 1538 N N . PHE A 1 191 ? -1.898 -1.263 2.278 1.00 89.00 191 PHE A N 1
ATOM 1539 C CA . PHE A 1 191 ? -0.456 -1.015 2.254 1.00 89.00 191 PHE A CA 1
ATOM 1540 C C . PHE A 1 191 ? 0.287 -1.949 1.287 1.00 89.00 191 PHE A C 1
ATOM 1542 O O . PHE A 1 191 ? 1.097 -1.483 0.491 1.00 89.00 191 PHE A O 1
ATOM 1549 N N . THR A 1 192 ? -0.025 -3.247 1.286 1.00 90.12 192 THR A N 1
ATOM 1550 C CA . THR A 1 192 ? 0.612 -4.226 0.386 1.00 90.12 192 THR A CA 1
ATOM 1551 C C . THR A 1 192 ? 0.313 -3.957 -1.092 1.00 90.12 192 THR A C 1
ATOM 1553 O O . THR A 1 192 ? 1.159 -4.204 -1.948 1.00 90.12 192 THR A O 1
ATOM 1556 N N . PHE A 1 193 ? -0.861 -3.409 -1.402 1.00 89.44 193 PHE A N 1
ATOM 1557 C CA . PHE A 1 193 ? -1.206 -2.970 -2.760 1.00 89.44 193 PHE A CA 1
ATOM 1558 C C . PHE A 1 193 ? -0.779 -1.529 -3.058 1.00 89.44 193 PHE A C 1
ATOM 1560 O O . PHE A 1 193 ? -1.050 -1.031 -4.149 1.00 89.44 193 PHE A O 1
ATOM 1567 N N . SER A 1 194 ? -0.124 -0.860 -2.106 1.00 85.44 194 SER A N 1
ATOM 1568 C CA . SER A 1 194 ? 0.276 0.543 -2.211 1.00 85.44 194 SER A CA 1
ATOM 1569 C C . SER A 1 194 ? -0.911 1.479 -2.503 1.00 85.44 194 SER A C 1
ATOM 1571 O O . SER A 1 194 ? -0.795 2.455 -3.237 1.00 85.44 194 SER A O 1
ATOM 1573 N N . VAL A 1 195 ? -2.074 1.167 -1.923 1.00 84.75 195 VAL A N 1
ATOM 1574 C CA . VAL A 1 195 ? -3.316 1.946 -2.025 1.00 84.75 195 VAL A CA 1
ATOM 1575 C C . VAL A 1 195 ? -3.602 2.626 -0.689 1.00 84.75 195 VAL A C 1
ATOM 1577 O O . VAL A 1 195 ? -3.325 2.086 0.382 1.00 84.75 195 VAL A O 1
ATOM 1580 N N . SER A 1 196 ? -4.201 3.817 -0.726 1.00 83.75 196 SER A N 1
ATOM 1581 C CA . SER A 1 196 ? -4.581 4.526 0.496 1.00 83.75 196 SER A CA 1
ATOM 1582 C C . SER A 1 196 ? -5.724 3.810 1.241 1.00 83.75 196 SER A C 1
ATOM 1584 O O . SER A 1 196 ? -6.791 3.593 0.659 1.00 83.75 196 SER A O 1
ATOM 1586 N N . PRO A 1 197 ? -5.587 3.503 2.548 1.00 84.94 197 PRO A N 1
ATOM 1587 C CA . PRO A 1 197 ? -6.663 2.901 3.335 1.00 84.94 197 PRO A CA 1
ATOM 1588 C C . PRO A 1 197 ? -7.748 3.901 3.752 1.00 84.94 197 PRO A C 1
ATOM 1590 O O . PRO A 1 197 ? -8.735 3.495 4.358 1.00 84.94 197 PRO A O 1
ATOM 1593 N N . GLN A 1 198 ? -7.599 5.195 3.444 1.00 80.62 198 GLN A N 1
ATOM 1594 C CA . GLN A 1 198 ? -8.463 6.262 3.959 1.00 80.62 198 GLN A CA 1
ATOM 1595 C C . GLN A 1 198 ? -9.961 6.029 3.757 1.00 80.62 198 GLN A C 1
ATOM 1597 O O . GLN A 1 198 ? -10.750 6.357 4.641 1.00 80.62 198 GLN A O 1
ATOM 1602 N N . ALA A 1 199 ? -10.356 5.467 2.613 1.00 78.25 199 ALA A N 1
ATOM 1603 C CA . ALA A 1 199 ? -11.759 5.181 2.315 1.00 78.25 199 ALA A CA 1
ATOM 1604 C C . ALA A 1 199 ? -12.363 4.100 3.235 1.00 78.25 199 ALA A C 1
ATOM 1606 O O . ALA A 1 199 ? -13.581 4.010 3.365 1.00 78.25 199 ALA A O 1
ATOM 1607 N N . LEU A 1 200 ? -11.518 3.283 3.868 1.00 79.06 200 LEU A N 1
ATOM 1608 C CA . LEU A 1 200 ? -11.901 2.158 4.723 1.00 79.06 200 LEU A CA 1
ATOM 1609 C C . LEU A 1 200 ? -11.733 2.466 6.220 1.00 79.06 200 LEU A C 1
ATOM 1611 O O . LEU A 1 200 ? -12.224 1.712 7.059 1.00 79.06 200 LEU A O 1
ATOM 1615 N N . THR A 1 201 ? -11.054 3.564 6.554 1.00 78.25 201 THR A N 1
ATOM 1616 C CA . THR A 1 201 ? -10.716 3.964 7.927 1.00 78.25 201 THR A CA 1
ATOM 1617 C C . THR A 1 201 ? -11.618 5.081 8.427 1.00 78.25 201 THR A C 1
ATOM 1619 O O . THR A 1 201 ? -12.033 5.945 7.651 1.00 78.25 201 THR A O 1
ATOM 1622 N N . GLN A 1 202 ? -11.893 5.120 9.730 1.00 76.12 202 GLN A N 1
ATOM 1623 C CA . GLN A 1 202 ? -12.698 6.197 10.296 1.00 76.12 202 GLN A CA 1
ATOM 1624 C C . GLN A 1 202 ? -11.913 7.524 10.271 1.00 76.12 202 GLN A C 1
ATOM 1626 O O . GLN A 1 202 ? -10.897 7.683 10.945 1.00 76.12 202 GLN A O 1
ATOM 1631 N N . GLN A 1 203 ? -12.362 8.493 9.465 1.00 67.38 203 GLN A N 1
ATOM 1632 C CA . GLN A 1 203 ? -11.685 9.788 9.349 1.00 67.38 203 GLN A CA 1
ATOM 1633 C C . GLN A 1 203 ? -11.904 10.645 10.602 1.00 67.38 203 GLN A C 1
ATOM 1635 O O . GLN A 1 203 ? -13.040 10.967 10.948 1.00 67.38 203 GLN A O 1
ATOM 1640 N N . MET A 1 204 ? -10.813 11.082 11.238 1.00 57.84 204 MET A N 1
ATOM 1641 C CA . MET A 1 204 ? -10.871 12.060 12.332 1.00 57.84 204 MET A CA 1
ATOM 1642 C C . MET A 1 204 ? -10.870 13.513 11.830 1.00 57.84 204 MET A C 1
ATOM 1644 O O . MET A 1 204 ? -11.454 14.362 12.492 1.00 57.84 204 MET A O 1
ATOM 1648 N N . ASN A 1 205 ? -10.265 13.810 10.666 1.00 64.06 205 ASN A N 1
ATOM 1649 C CA . ASN A 1 205 ? -10.186 15.163 10.097 1.00 64.06 205 ASN A CA 1
ATOM 1650 C C . ASN A 1 205 ? -10.132 15.151 8.558 1.00 64.06 205 ASN A C 1
ATOM 1652 O O . ASN A 1 205 ? -9.261 14.521 7.962 1.00 64.06 205 ASN A O 1
ATOM 1656 N N . ARG A 1 206 ? -11.025 15.910 7.907 1.00 63.75 206 ARG A N 1
ATOM 1657 C CA . ARG A 1 206 ? -11.134 15.986 6.435 1.00 63.75 206 ARG A CA 1
ATOM 1658 C C . ARG A 1 206 ? -9.978 16.748 5.772 1.00 63.75 206 ARG A C 1
ATOM 1660 O O . ARG A 1 206 ? -9.566 16.381 4.682 1.00 63.75 206 ARG A O 1
ATOM 1667 N N . ALA A 1 207 ? -9.425 17.762 6.442 1.00 58.69 207 ALA A N 1
ATOM 1668 C CA . ALA A 1 207 ? -8.330 18.579 5.905 1.00 58.69 207 ALA A CA 1
ATOM 1669 C C . ALA A 1 207 ? -7.005 17.804 5.772 1.00 58.69 207 ALA A C 1
ATOM 1671 O O . ALA A 1 207 ? -6.230 18.054 4.861 1.00 58.69 207 ALA A O 1
ATOM 1672 N N . THR A 1 208 ? -6.756 16.832 6.652 1.00 63.72 208 THR A N 1
ATOM 1673 C CA . THR A 1 208 ? -5.558 15.978 6.599 1.00 63.72 208 THR A CA 1
ATOM 1674 C C . THR A 1 208 ? -5.708 14.831 5.595 1.00 63.72 208 THR A C 1
ATOM 1676 O O . THR A 1 208 ? -4.710 14.261 5.159 1.00 63.72 208 THR A O 1
ATOM 1679 N N . ALA A 1 209 ? -6.947 14.499 5.216 1.00 62.09 209 ALA A N 1
ATOM 1680 C CA . ALA A 1 209 ? -7.243 13.400 4.307 1.00 62.09 209 ALA A CA 1
ATOM 1681 C C . ALA A 1 209 ? -6.779 13.697 2.874 1.00 62.09 209 ALA A C 1
ATOM 1683 O O . ALA A 1 209 ? -6.141 12.845 2.267 1.00 62.09 209 ALA A O 1
ATOM 1684 N N . GLU A 1 210 ? -7.019 14.905 2.354 1.00 67.69 210 GLU A N 1
ATOM 1685 C CA . GLU A 1 210 ? -6.604 15.278 0.991 1.00 67.69 210 GLU A CA 1
ATOM 1686 C C . GLU A 1 210 ? -5.080 15.226 0.818 1.00 67.69 210 GLU A C 1
ATOM 1688 O O . GLU A 1 210 ? -4.595 14.611 -0.129 1.00 67.69 210 GLU A O 1
ATOM 1693 N N . THR A 1 211 ? -4.318 15.770 1.772 1.00 70.69 211 THR A N 1
ATOM 1694 C CA . THR A 1 211 ? -2.846 15.732 1.739 1.00 70.69 211 THR A CA 1
ATOM 1695 C C . THR A 1 211 ? -2.309 14.305 1.817 1.00 70.69 211 THR A C 1
ATOM 1697 O O . THR A 1 211 ? -1.466 13.914 1.017 1.00 70.69 211 THR A O 1
ATOM 1700 N N . GLN A 1 212 ? -2.826 13.493 2.742 1.00 67.75 212 GLN A N 1
ATOM 1701 C CA . GLN A 1 212 ? -2.402 12.098 2.874 1.00 67.75 212 GLN A CA 1
ATOM 1702 C C . GLN A 1 212 ? -2.825 11.239 1.672 1.00 67.75 212 GLN A C 1
ATOM 1704 O O . GLN A 1 212 ? -2.129 10.279 1.349 1.00 67.75 212 GLN A O 1
ATOM 1709 N N . LYS A 1 213 ? -3.946 11.560 1.009 1.00 69.06 213 LYS A N 1
ATOM 1710 C CA . LYS A 1 213 ? -4.394 10.859 -0.198 1.00 69.06 213 LYS A CA 1
ATOM 1711 C C . LYS A 1 213 ? -3.428 11.130 -1.345 1.00 69.06 213 LYS A C 1
ATOM 1713 O O . LYS A 1 213 ? -2.949 10.171 -1.936 1.00 69.06 213 LYS A O 1
ATOM 1718 N N . ALA A 1 214 ? -3.108 12.402 -1.587 1.00 69.00 214 ALA A N 1
ATOM 1719 C CA . ALA A 1 214 ? -2.153 12.800 -2.617 1.00 69.00 214 ALA A CA 1
ATOM 1720 C C . ALA A 1 214 ? -0.780 12.145 -2.392 1.00 69.00 214 ALA A C 1
ATOM 1722 O O . ALA A 1 214 ? -0.263 11.501 -3.296 1.00 69.00 214 ALA A O 1
ATOM 1723 N N . MET A 1 215 ? -0.258 12.194 -1.159 1.00 68.31 215 MET A N 1
ATOM 1724 C CA . MET A 1 215 ? 0.991 11.508 -0.797 1.00 68.31 215 MET A CA 1
ATOM 1725 C C . MET A 1 215 ? 0.932 9.995 -1.054 1.00 68.31 215 MET A C 1
ATOM 1727 O O . MET A 1 215 ? 1.872 9.428 -1.594 1.00 68.31 215 MET A O 1
ATOM 1731 N N . SER A 1 216 ? -0.177 9.337 -0.689 1.00 67.31 216 SER A N 1
ATOM 1732 C CA . SER A 1 216 ? -0.325 7.883 -0.868 1.00 67.31 216 SER A CA 1
ATOM 1733 C C . SER A 1 216 ? -0.402 7.485 -2.344 1.00 67.31 216 SER A C 1
ATOM 1735 O O . SER A 1 216 ? 0.161 6.467 -2.735 1.00 67.31 216 SER A O 1
ATOM 1737 N N . GLU A 1 217 ? -1.144 8.251 -3.151 1.00 67.25 217 GLU A N 1
ATOM 1738 C CA . GLU A 1 217 ? -1.291 8.001 -4.589 1.00 67.25 217 GLU A CA 1
ATOM 1739 C C . GLU A 1 217 ? 0.042 8.201 -5.315 1.00 67.25 217 GLU A C 1
ATOM 1741 O O . GLU A 1 217 ? 0.400 7.382 -6.156 1.00 67.25 217 GLU A O 1
ATOM 1746 N N . GLU A 1 218 ? 0.801 9.233 -4.950 1.00 66.06 218 GLU A N 1
ATOM 1747 C CA . GLU A 1 218 ? 2.103 9.526 -5.548 1.00 66.06 218 GLU A CA 1
ATOM 1748 C C . GLU A 1 218 ? 3.167 8.482 -5.166 1.00 66.06 218 GLU A C 1
ATOM 1750 O O . GLU A 1 218 ? 3.846 7.943 -6.042 1.00 66.06 218 GLU A O 1
ATOM 1755 N N . GLU A 1 219 ? 3.267 8.117 -3.884 1.00 69.50 219 GLU A N 1
ATOM 1756 C CA . GLU A 1 219 ? 4.278 7.170 -3.391 1.00 69.50 219 GLU A CA 1
ATOM 1757 C C . GLU A 1 219 ? 3.994 5.721 -3.823 1.00 69.50 219 GLU A C 1
ATOM 1759 O O . GLU A 1 219 ? 4.910 4.972 -4.170 1.00 69.50 219 GLU A O 1
ATOM 1764 N N . GLY A 1 220 ? 2.721 5.313 -3.835 1.00 73.94 220 GLY A N 1
ATOM 1765 C CA . GLY A 1 220 ? 2.342 3.927 -4.096 1.00 73.94 220 GLY A CA 1
ATOM 1766 C C . GLY A 1 220 ? 2.232 3.552 -5.574 1.00 73.94 220 GLY A C 1
ATOM 1767 O O . GLY A 1 220 ? 2.563 2.427 -5.961 1.00 73.94 220 GLY A O 1
ATOM 1768 N N . LEU A 1 221 ? 1.787 4.487 -6.416 1.00 81.94 221 LEU A N 1
ATOM 1769 C CA . LEU A 1 221 ? 1.546 4.225 -7.835 1.00 81.94 221 LEU A CA 1
ATOM 1770 C C . LEU A 1 221 ? 2.832 4.319 -8.666 1.00 81.94 221 LEU A C 1
ATOM 1772 O O . LEU A 1 221 ? 3.014 3.534 -9.601 1.00 81.94 221 LEU A O 1
ATOM 1776 N N . ALA A 1 222 ? 3.743 5.233 -8.316 1.00 84.50 222 ALA A N 1
ATOM 1777 C CA . ALA A 1 222 ? 4.952 5.501 -9.093 1.00 84.50 222 ALA A CA 1
ATOM 1778 C C . ALA A 1 222 ? 5.826 4.253 -9.355 1.00 84.50 222 ALA A C 1
ATOM 1780 O O . ALA A 1 222 ? 6.212 4.047 -10.509 1.00 84.50 222 ALA A O 1
ATOM 1781 N N . PRO A 1 223 ? 6.081 3.352 -8.382 1.00 87.50 223 PRO A N 1
ATOM 1782 C CA . PRO A 1 223 ? 6.859 2.138 -8.637 1.00 87.50 223 PRO A CA 1
ATOM 1783 C C . PRO A 1 223 ? 6.201 1.181 -9.641 1.00 87.50 223 PRO A C 1
ATOM 1785 O O . PRO A 1 223 ? 6.893 0.510 -10.405 1.00 87.50 223 PRO A O 1
ATOM 1788 N N . ILE A 1 224 ? 4.866 1.105 -9.652 1.00 89.62 224 ILE A N 1
ATOM 1789 C CA . ILE A 1 224 ? 4.120 0.259 -10.594 1.00 89.62 224 ILE A CA 1
ATOM 1790 C C . ILE A 1 224 ? 4.159 0.883 -11.991 1.00 89.62 224 ILE A C 1
ATOM 1792 O O . ILE A 1 224 ? 4.411 0.176 -12.966 1.00 89.62 224 ILE A O 1
ATOM 1796 N N . LEU A 1 225 ? 3.976 2.203 -12.092 1.00 90.44 225 LEU A N 1
ATOM 1797 C CA . LEU A 1 225 ? 4.095 2.938 -13.354 1.00 90.44 225 LEU A CA 1
ATOM 1798 C C . LEU A 1 225 ? 5.496 2.810 -13.957 1.00 90.44 225 LEU A C 1
ATOM 1800 O O . LEU A 1 225 ? 5.608 2.623 -15.167 1.00 90.44 225 LEU A O 1
ATOM 1804 N N . ALA A 1 226 ? 6.539 2.865 -13.125 1.00 91.38 226 ALA A N 1
ATOM 1805 C CA . ALA A 1 226 ? 7.922 2.662 -13.541 1.00 91.38 226 ALA A CA 1
ATOM 1806 C C . ALA A 1 226 ? 8.172 1.223 -14.015 1.00 91.38 226 ALA A C 1
ATOM 1808 O O . ALA A 1 226 ? 8.802 1.020 -15.048 1.00 91.38 226 ALA A O 1
ATOM 1809 N N . TRP A 1 227 ? 7.633 0.219 -13.315 1.00 93.56 227 TRP A N 1
ATOM 1810 C CA . TRP A 1 227 ? 7.743 -1.178 -13.746 1.00 93.56 227 TRP A CA 1
ATOM 1811 C C . TRP A 1 227 ? 7.067 -1.413 -15.107 1.00 93.56 227 TRP A C 1
ATOM 1813 O O . TRP A 1 227 ? 7.664 -2.031 -15.987 1.00 93.56 227 TRP A O 1
ATOM 1823 N N . VAL A 1 228 ? 5.857 -0.875 -15.312 1.00 94.44 228 VAL A N 1
ATOM 1824 C CA . VAL A 1 228 ? 5.157 -0.958 -16.608 1.00 94.44 228 VAL A CA 1
ATOM 1825 C C . VAL A 1 228 ? 5.921 -0.200 -17.693 1.00 94.44 228 VAL A C 1
ATOM 1827 O O . VAL A 1 228 ? 6.028 -0.699 -18.809 1.00 94.44 228 VAL A O 1
ATOM 1830 N N . LYS A 1 229 ? 6.470 0.978 -17.373 1.00 94.88 229 LYS A N 1
ATOM 1831 C CA . LYS A 1 229 ? 7.298 1.751 -18.300 1.00 94.88 229 LYS A CA 1
ATOM 1832 C C . LYS A 1 229 ? 8.502 0.934 -18.761 1.00 94.88 229 LYS A C 1
ATOM 1834 O O . LYS A 1 229 ? 8.628 0.716 -19.955 1.00 94.88 229 LYS A O 1
ATOM 1839 N N . ASN A 1 230 ? 9.303 0.407 -17.833 1.00 94.69 230 ASN A N 1
ATOM 1840 C CA . ASN A 1 230 ? 10.486 -0.395 -18.159 1.00 94.69 230 ASN A CA 1
ATOM 1841 C C . ASN A 1 230 ? 10.129 -1.619 -19.013 1.00 94.69 230 ASN A C 1
ATOM 1843 O O . ASN A 1 230 ? 10.813 -1.921 -19.980 1.00 94.69 230 ASN A O 1
ATOM 1847 N N . LEU A 1 231 ? 9.019 -2.294 -18.695 1.00 94.56 231 LEU A N 1
ATOM 1848 C CA . LEU A 1 231 ? 8.514 -3.402 -19.503 1.00 94.56 231 LEU A CA 1
ATOM 1849 C C . LEU A 1 231 ? 8.246 -2.985 -20.960 1.00 94.56 231 LEU A C 1
ATOM 1851 O O . LEU A 1 231 ? 8.566 -3.730 -21.884 1.00 94.56 231 LEU A O 1
ATOM 1855 N N . ILE A 1 232 ? 7.601 -1.836 -21.167 1.00 94.62 232 ILE A N 1
ATOM 1856 C CA . ILE A 1 232 ? 7.274 -1.344 -22.508 1.00 94.62 232 ILE A CA 1
ATOM 1857 C C . ILE A 1 232 ? 8.532 -0.818 -23.209 1.00 94.62 232 ILE A C 1
ATOM 1859 O O . ILE A 1 232 ? 8.691 -1.072 -24.399 1.00 94.62 232 ILE A O 1
ATOM 1863 N N . ASP A 1 233 ? 9.429 -0.143 -22.492 1.00 95.50 233 ASP A N 1
ATOM 1864 C CA . ASP A 1 233 ? 10.705 0.349 -23.019 1.00 95.50 233 ASP A CA 1
ATOM 1865 C C . ASP A 1 233 ? 11.579 -0.801 -23.529 1.00 95.50 233 ASP A C 1
ATOM 1867 O O . ASP A 1 233 ? 12.071 -0.723 -24.651 1.00 95.50 233 ASP A O 1
ATOM 1871 N N . ASP A 1 234 ? 11.696 -1.898 -22.768 1.00 93.12 234 ASP A N 1
ATOM 1872 C CA . ASP A 1 234 ? 12.396 -3.116 -23.200 1.00 93.12 234 ASP A CA 1
ATOM 1873 C C . ASP A 1 234 ? 11.819 -3.626 -24.533 1.00 93.12 234 ASP A C 1
ATOM 1875 O O . ASP A 1 234 ? 12.550 -3.952 -25.465 1.00 93.12 234 ASP A O 1
ATOM 1879 N N . ILE A 1 235 ? 10.488 -3.644 -24.663 1.00 93.25 235 ILE A N 1
ATOM 1880 C CA . ILE A 1 235 ? 9.811 -4.069 -25.895 1.00 93.25 235 ILE A CA 1
A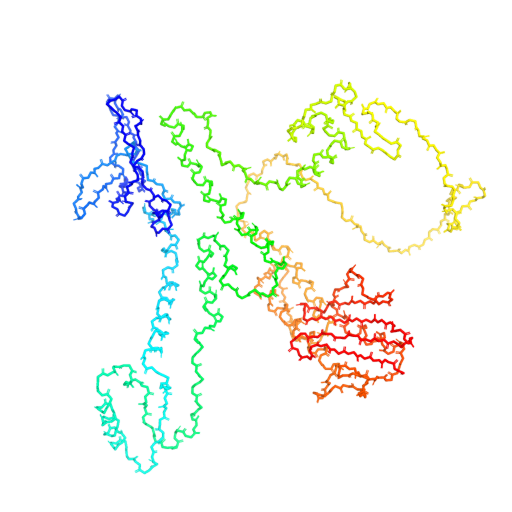TOM 1881 C C . ILE A 1 235 ? 10.100 -3.094 -27.047 1.00 93.25 235 ILE A C 1
ATOM 1883 O O . ILE A 1 235 ? 10.351 -3.529 -28.169 1.00 93.25 235 ILE A O 1
ATOM 1887 N N . ILE A 1 236 ? 10.060 -1.783 -26.807 1.00 93.88 236 ILE A N 1
ATOM 1888 C CA . ILE A 1 236 ? 10.352 -0.758 -27.822 1.00 93.88 236 ILE A CA 1
ATOM 1889 C C . ILE A 1 236 ? 11.804 -0.878 -28.312 1.00 93.88 236 ILE A C 1
ATOM 1891 O O . ILE A 1 236 ? 12.060 -0.859 -29.522 1.00 93.88 236 ILE A O 1
ATOM 1895 N N . ALA A 1 237 ? 12.747 -1.047 -27.389 1.00 94.00 237 ALA A N 1
ATOM 1896 C CA . ALA A 1 237 ? 14.159 -1.183 -27.704 1.00 94.00 237 ALA A CA 1
ATOM 1897 C C . ALA A 1 237 ? 14.445 -2.481 -28.476 1.00 94.00 237 ALA A C 1
ATOM 1899 O O . ALA A 1 237 ? 15.036 -2.426 -29.557 1.00 94.00 237 ALA A O 1
ATOM 1900 N N . ASP A 1 238 ? 13.978 -3.626 -27.971 1.00 90.38 238 ASP A N 1
ATOM 1901 C CA . ASP A 1 238 ? 14.353 -4.943 -28.496 1.00 90.38 238 ASP A CA 1
ATOM 1902 C C . ASP A 1 238 ? 13.501 -5.377 -29.700 1.00 90.38 238 ASP A C 1
ATOM 1904 O O . ASP A 1 238 ? 14.026 -5.915 -30.678 1.00 90.38 238 ASP A O 1
ATOM 1908 N N . GLU A 1 239 ? 12.185 -5.140 -29.671 1.00 91.31 239 GLU A N 1
ATOM 1909 C CA . GLU A 1 239 ? 11.253 -5.644 -30.693 1.00 91.31 239 GLU A CA 1
ATOM 1910 C C . GLU A 1 239 ? 10.966 -4.639 -31.809 1.00 91.31 239 GLU A C 1
ATOM 1912 O O . GLU A 1 239 ? 10.751 -5.036 -32.958 1.00 91.31 239 GLU A O 1
ATOM 1917 N N . PHE A 1 240 ? 10.972 -3.340 -31.494 1.00 89.25 240 PHE A N 1
ATOM 1918 C CA . PHE A 1 240 ? 10.789 -2.270 -32.481 1.00 89.25 240 PHE A CA 1
ATOM 1919 C C . PHE A 1 240 ? 12.114 -1.664 -32.954 1.00 89.25 240 PHE A C 1
ATOM 1921 O O . PHE A 1 240 ? 12.099 -0.785 -33.819 1.00 89.25 240 PHE A O 1
ATOM 1928 N N . ALA A 1 241 ? 13.252 -2.132 -32.423 1.00 89.38 241 ALA A N 1
ATOM 1929 C CA . ALA A 1 241 ? 14.591 -1.642 -32.752 1.00 89.38 241 ALA A CA 1
ATOM 1930 C C . ALA A 1 241 ? 14.708 -0.109 -32.654 1.00 89.38 241 ALA A C 1
ATOM 1932 O O . ALA A 1 241 ? 15.408 0.518 -33.450 1.00 89.38 241 ALA A O 1
ATOM 1933 N N . SER A 1 242 ? 13.985 0.488 -31.703 1.00 92.75 242 SER A N 1
ATOM 1934 C CA . SER A 1 242 ? 13.888 1.940 -31.518 1.00 92.75 242 SER A CA 1
ATOM 1935 C C . SER A 1 242 ? 14.355 2.335 -30.109 1.00 92.75 242 SER A C 1
ATOM 1937 O O . SER A 1 242 ? 13.554 2.826 -29.319 1.00 92.75 242 SER A O 1
ATOM 1939 N N . PRO A 1 243 ? 15.630 2.087 -29.744 1.00 92.38 243 PRO A N 1
ATOM 1940 C CA . PRO A 1 243 ? 16.142 2.331 -28.389 1.00 92.38 243 PRO A CA 1
ATOM 1941 C C . PRO A 1 243 ? 16.219 3.821 -28.017 1.00 92.38 243 PRO A C 1
ATOM 1943 O O . PRO A 1 243 ? 16.507 4.165 -26.876 1.00 92.38 243 PRO A O 1
ATOM 1946 N N . ASP A 1 244 ? 16.016 4.709 -28.987 1.00 93.62 244 ASP A N 1
ATOM 1947 C CA . ASP A 1 244 ? 15.916 6.156 -28.825 1.00 93.62 244 ASP A CA 1
ATOM 1948 C C . ASP A 1 244 ? 14.525 6.621 -28.368 1.00 93.62 244 ASP A C 1
ATOM 1950 O O . ASP A 1 244 ? 14.356 7.787 -28.005 1.00 93.62 244 ASP A O 1
ATOM 1954 N N . LEU A 1 245 ? 13.534 5.727 -28.381 1.00 93.12 245 LEU A N 1
ATOM 1955 C CA . LEU A 1 245 ? 12.175 5.999 -27.941 1.00 93.12 245 LEU A CA 1
ATOM 1956 C C . LEU A 1 245 ? 11.922 5.393 -26.563 1.00 93.12 245 LEU A C 1
ATOM 1958 O O . LEU A 1 245 ? 12.386 4.302 -26.246 1.00 93.12 245 LEU A O 1
ATOM 1962 N N . GLU A 1 246 ? 11.107 6.083 -25.772 1.00 92.25 246 GLU A N 1
ATOM 1963 C CA . GLU A 1 246 ? 10.627 5.580 -24.494 1.00 92.25 246 GLU A CA 1
ATOM 1964 C C . GLU A 1 246 ? 9.112 5.732 -24.378 1.00 92.25 246 GLU A C 1
ATOM 1966 O O . GLU A 1 246 ? 8.495 6.652 -24.926 1.00 92.25 246 GLU A O 1
ATOM 1971 N N . PHE A 1 247 ? 8.503 4.831 -23.622 1.00 93.75 247 PHE A N 1
ATOM 1972 C CA . PHE A 1 247 ? 7.146 4.988 -23.152 1.00 93.75 247 PHE A CA 1
ATOM 1973 C C . PHE A 1 247 ? 7.099 6.085 -22.088 1.00 93.75 247 PHE A C 1
ATOM 1975 O O . PHE A 1 247 ? 7.884 6.103 -21.139 1.00 93.75 247 PHE A O 1
ATOM 1982 N N . SER A 1 248 ? 6.141 6.993 -22.229 1.00 90.12 248 SER A N 1
ATOM 1983 C CA . SER A 1 248 ? 5.893 8.054 -21.264 1.00 90.12 248 SER A CA 1
ATOM 1984 C C . SER A 1 248 ? 4.415 8.079 -20.914 1.00 90.12 248 SER A C 1
ATOM 1986 O O . SER A 1 248 ? 3.550 8.062 -21.794 1.00 90.12 248 SER A O 1
ATOM 1988 N N . TRP A 1 249 ? 4.124 8.105 -19.616 1.00 87.50 249 TRP A N 1
ATOM 1989 C CA . TRP A 1 249 ? 2.771 8.346 -19.142 1.00 87.50 249 TRP A CA 1
ATOM 1990 C C . TRP A 1 249 ? 2.394 9.785 -19.486 1.00 87.50 249 TRP A C 1
ATOM 1992 O O . TRP A 1 249 ? 3.141 10.720 -19.199 1.00 87.50 249 TRP A O 1
ATOM 2002 N N . SER A 1 250 ? 1.227 9.981 -20.096 1.00 79.25 250 SER A N 1
ATOM 2003 C CA . SER A 1 250 ? 0.697 11.323 -20.297 1.00 79.25 250 SER A CA 1
ATOM 2004 C C . SER A 1 250 ? 0.476 11.962 -18.928 1.00 79.25 250 SER A C 1
ATOM 2006 O O . SER A 1 250 ? -0.443 11.572 -18.205 1.00 79.25 250 SER A O 1
ATOM 2008 N N . ASN A 1 251 ? 1.298 12.953 -18.581 1.00 57.59 251 ASN A N 1
ATOM 2009 C CA . ASN A 1 251 ? 1.067 13.842 -17.447 1.00 57.59 251 ASN A CA 1
ATOM 2010 C C . ASN A 1 251 ? -0.117 14.771 -17.758 1.00 57.59 251 ASN A C 1
ATOM 2012 O O . ASN A 1 251 ? 0.013 15.991 -17.740 1.00 57.59 251 ASN A O 1
ATOM 2016 N N . GLU A 1 252 ? -1.297 14.212 -18.015 1.00 48.38 252 GLU A N 1
ATOM 2017 C CA . GLU A 1 252 ? -2.548 14.937 -17.819 1.00 48.38 252 GLU A CA 1
ATOM 2018 C C . GLU A 1 252 ? -2.838 14.977 -16.315 1.00 48.38 252 GLU A C 1
ATOM 2020 O O . GLU A 1 252 ? -3.887 14.559 -15.829 1.00 48.38 252 GLU A O 1
ATOM 2025 N N . VAL A 1 253 ? -1.897 15.532 -15.544 1.00 53.72 253 VAL A N 1
ATOM 2026 C CA . VAL A 1 253 ? -2.329 16.287 -14.380 1.00 53.72 253 VAL A CA 1
ATOM 2027 C C . VAL A 1 253 ? -3.091 17.437 -15.010 1.00 53.72 253 VAL A C 1
ATOM 2029 O O . VAL A 1 253 ? -2.487 18.321 -15.614 1.00 53.72 253 VAL A O 1
ATOM 2032 N N . ALA A 1 254 ? -4.420 17.376 -14.975 1.00 50.84 254 ALA A N 1
ATOM 2033 C CA . ALA A 1 254 ? -5.250 18.527 -15.264 1.00 50.84 254 ALA A CA 1
ATOM 2034 C C . ALA A 1 254 ? -4.864 19.593 -14.234 1.00 50.84 254 ALA A C 1
ATOM 2036 O O . ALA A 1 254 ? -5.432 19.655 -13.145 1.00 50.84 254 ALA A O 1
ATOM 2037 N N . ILE A 1 255 ? -3.814 20.365 -14.533 1.00 55.94 255 ILE A N 1
ATOM 2038 C CA . ILE A 1 255 ? -3.460 21.534 -13.751 1.00 55.94 255 ILE A CA 1
ATOM 2039 C C . ILE A 1 255 ? -4.708 22.386 -13.838 1.00 55.94 255 ILE A C 1
ATOM 2041 O O . ILE A 1 255 ? -5.159 22.725 -14.935 1.00 55.94 255 ILE A O 1
ATOM 2045 N N . ASP A 1 256 ? -5.305 22.653 -12.682 1.00 69.06 256 ASP A N 1
ATOM 2046 C CA . ASP A 1 256 ? -6.453 23.532 -12.607 1.00 69.06 256 ASP A CA 1
ATOM 2047 C C . ASP A 1 256 ? -6.131 24.801 -13.425 1.00 69.06 256 ASP A C 1
ATOM 2049 O O . ASP A 1 256 ? -5.082 25.418 -13.190 1.00 69.06 256 ASP A O 1
ATOM 2053 N N . PRO A 1 257 ? -6.961 25.172 -14.418 1.00 71.19 257 PRO A N 1
ATOM 2054 C CA . PRO A 1 257 ? -6.646 26.266 -15.332 1.00 71.19 257 PRO A CA 1
ATOM 2055 C C . PRO A 1 257 ? -6.279 27.565 -14.608 1.00 71.19 257 PRO A C 1
ATOM 2057 O O . PRO A 1 257 ? -5.446 28.330 -15.092 1.00 71.19 257 PRO A O 1
ATOM 2060 N N . GLN A 1 258 ? -6.837 27.787 -13.413 1.00 78.81 258 GLN A N 1
ATOM 2061 C CA . GLN A 1 258 ? -6.535 28.948 -12.582 1.00 78.81 258 GLN A CA 1
ATOM 2062 C C . GLN A 1 258 ? -5.138 28.868 -11.943 1.00 78.81 258 GLN A C 1
ATOM 2064 O O . GLN A 1 258 ? -4.425 29.874 -11.869 1.00 78.81 258 GLN A O 1
ATOM 2069 N N . THR A 1 259 ? -4.705 27.678 -11.529 1.00 79.06 259 THR A N 1
ATOM 2070 C CA . THR A 1 259 ? -3.340 27.421 -11.048 1.00 79.06 259 THR A CA 1
ATOM 2071 C C . THR A 1 259 ? -2.319 27.615 -12.172 1.00 79.06 259 THR A C 1
ATOM 2073 O O . THR A 1 259 ? -1.325 28.321 -11.983 1.00 79.06 259 THR A O 1
ATOM 2076 N N . GLN A 1 260 ? -2.592 27.084 -13.369 1.00 79.94 260 GLN A N 1
ATOM 2077 C CA . GLN A 1 260 ? -1.739 27.277 -14.547 1.00 79.94 260 GLN A CA 1
ATOM 2078 C C . GLN A 1 260 ? -1.643 28.759 -14.945 1.00 79.94 260 GLN A C 1
ATOM 2080 O O . GLN A 1 260 ? -0.544 29.273 -15.167 1.00 79.94 260 GLN A O 1
ATOM 2085 N N . GLU A 1 261 ? -2.772 29.474 -14.975 1.00 83.19 261 GLU A N 1
ATOM 2086 C CA . GLU A 1 261 ? -2.816 30.913 -15.259 1.00 83.19 261 GLU A CA 1
ATOM 2087 C C . GLU A 1 261 ? -2.041 31.724 -14.212 1.00 83.19 261 GLU A C 1
ATOM 2089 O O . GLU A 1 261 ? -1.288 32.631 -14.571 1.00 83.19 261 GLU A O 1
ATOM 2094 N N . THR A 1 262 ? -2.140 31.364 -12.929 1.00 86.38 262 THR A N 1
ATOM 2095 C CA . THR A 1 262 ? -1.396 32.022 -11.843 1.00 86.38 262 THR A CA 1
ATOM 2096 C C . THR A 1 262 ? 0.115 31.828 -11.986 1.00 86.38 262 THR A C 1
ATOM 2098 O O . THR A 1 262 ? 0.872 32.797 -11.865 1.00 86.38 262 THR A O 1
ATOM 2101 N N . ILE A 1 263 ? 0.567 30.604 -12.280 1.00 85.31 263 ILE A N 1
ATOM 2102 C CA . ILE A 1 263 ? 1.990 30.284 -12.475 1.00 85.31 263 ILE A CA 1
ATOM 2103 C C . ILE A 1 263 ? 2.546 31.057 -13.675 1.00 85.31 263 ILE A C 1
ATOM 2105 O O . ILE A 1 263 ? 3.533 31.785 -13.537 1.00 85.31 263 ILE A O 1
ATOM 2109 N N . LEU A 1 264 ? 1.881 30.963 -14.830 1.00 87.06 264 LEU A N 1
ATOM 2110 C CA . LEU A 1 264 ? 2.325 31.617 -16.062 1.00 87.06 264 LEU A CA 1
ATOM 2111 C C . LEU A 1 264 ? 2.298 33.146 -15.940 1.00 87.06 264 LEU A C 1
ATOM 2113 O O . LEU A 1 264 ? 3.238 33.814 -16.373 1.00 87.06 264 LEU A O 1
ATOM 2117 N N . THR A 1 265 ? 1.290 33.708 -15.263 1.00 86.19 265 THR A N 1
ATOM 2118 C CA . THR A 1 265 ? 1.242 35.144 -14.943 1.00 86.19 265 THR A CA 1
ATOM 2119 C C . THR A 1 265 ? 2.399 35.544 -14.029 1.00 86.19 265 THR A C 1
ATOM 2121 O O . THR A 1 265 ? 3.031 36.576 -14.258 1.00 86.19 265 THR A O 1
ATOM 2124 N N . SER A 1 266 ? 2.735 34.732 -13.020 1.00 88.50 266 SER A N 1
ATOM 2125 C CA . SER A 1 266 ? 3.878 34.989 -12.134 1.00 88.50 266 SER A CA 1
ATOM 2126 C C . SER A 1 266 ? 5.204 34.999 -12.899 1.00 88.50 266 SER A C 1
ATOM 2128 O O . SER A 1 266 ? 6.022 35.896 -12.692 1.00 88.50 266 SER A O 1
ATOM 2130 N N . TYR A 1 267 ? 5.413 34.045 -13.809 1.00 88.56 267 TYR A N 1
ATOM 2131 C CA . TYR A 1 267 ? 6.619 33.971 -14.638 1.00 88.56 267 TYR A CA 1
ATOM 2132 C C . TYR A 1 267 ? 6.741 35.148 -15.604 1.00 88.56 267 TYR A C 1
ATOM 2134 O O . TYR A 1 267 ? 7.823 35.730 -15.701 1.00 88.56 267 TYR A O 1
ATOM 2142 N N . ALA A 1 268 ? 5.638 35.560 -16.235 1.00 88.12 268 ALA A N 1
ATOM 2143 C CA . ALA A 1 268 ? 5.606 36.758 -17.070 1.00 88.12 268 ALA A CA 1
ATOM 2144 C C . ALA A 1 268 ? 5.880 38.039 -16.259 1.00 88.12 268 ALA A C 1
ATOM 2146 O O . ALA A 1 268 ? 6.622 38.914 -16.689 1.00 88.12 268 ALA A O 1
ATOM 2147 N N . THR A 1 269 ? 5.337 38.130 -15.042 1.00 86.25 269 THR A N 1
ATOM 2148 C CA . THR A 1 269 ? 5.513 39.276 -14.130 1.00 86.25 269 THR A CA 1
ATOM 2149 C C . THR A 1 269 ? 6.951 39.399 -13.617 1.00 86.25 269 THR A C 1
ATOM 2151 O O . THR A 1 269 ? 7.440 40.504 -13.386 1.00 86.25 269 THR A O 1
ATOM 2154 N N . LYS A 1 270 ? 7.640 38.268 -13.431 1.00 85.81 270 LYS A N 1
ATOM 2155 C CA . LYS A 1 270 ? 9.038 38.199 -12.977 1.00 85.81 270 LYS A CA 1
ATOM 2156 C C . LYS A 1 270 ? 10.051 38.280 -14.124 1.00 85.81 270 LYS A C 1
ATOM 2158 O O . LYS A 1 270 ? 11.247 38.233 -13.857 1.00 85.81 270 LYS A O 1
ATOM 2163 N N . GLY A 1 271 ? 9.593 38.387 -15.373 1.00 83.06 271 GLY A N 1
ATOM 2164 C CA . GLY A 1 271 ? 10.453 38.430 -16.555 1.00 83.06 271 GLY A CA 1
ATOM 2165 C C . GLY A 1 271 ? 11.174 37.116 -16.864 1.00 83.06 271 GLY A C 1
ATOM 2166 O O . GLY A 1 271 ? 12.194 37.142 -17.543 1.00 83.06 271 GLY A O 1
ATOM 2167 N N . ILE A 1 272 ? 10.664 35.986 -16.360 1.00 85.69 272 ILE A N 1
ATOM 2168 C CA . ILE A 1 272 ? 11.163 34.637 -16.681 1.00 85.69 272 ILE A CA 1
ATOM 2169 C C . ILE A 1 272 ? 10.659 34.212 -18.064 1.00 85.69 272 ILE A C 1
ATOM 2171 O O . ILE A 1 272 ? 11.414 33.657 -18.853 1.00 85.69 272 ILE A O 1
ATOM 2175 N N . LEU A 1 273 ? 9.388 34.506 -18.349 1.00 88.00 273 LEU A N 1
ATOM 2176 C CA . LEU A 1 273 ? 8.775 34.364 -19.667 1.00 88.00 273 LEU A CA 1
ATOM 2177 C C . LEU A 1 273 ? 8.394 35.744 -20.199 1.00 88.00 273 LEU A C 1
ATOM 2179 O O . LEU A 1 273 ? 8.119 36.675 -19.438 1.00 88.00 273 LEU A O 1
ATOM 2183 N N . THR A 1 274 ? 8.337 35.875 -21.516 1.00 91.44 274 THR A N 1
ATOM 2184 C CA . THR A 1 274 ? 7.699 37.012 -22.177 1.00 91.44 274 THR A CA 1
ATOM 2185 C C . THR A 1 274 ? 6.176 36.903 -22.077 1.00 91.44 274 THR A C 1
ATOM 2187 O O . THR A 1 274 ? 5.606 35.830 -21.857 1.00 91.44 274 THR A O 1
ATOM 2190 N N . ILE A 1 275 ? 5.484 38.029 -22.267 1.00 87.38 275 ILE A N 1
ATOM 2191 C CA . ILE A 1 275 ? 4.015 38.055 -22.256 1.00 87.38 275 ILE A CA 1
ATOM 2192 C C . ILE A 1 275 ? 3.457 37.142 -23.358 1.00 87.38 275 ILE A C 1
ATOM 2194 O O . ILE A 1 275 ? 2.471 36.444 -23.134 1.00 87.38 275 ILE A O 1
ATOM 2198 N N . ASN A 1 276 ? 4.091 37.108 -24.532 1.00 89.38 276 ASN A N 1
ATOM 2199 C CA . ASN A 1 276 ? 3.634 36.272 -25.640 1.00 89.38 276 ASN A CA 1
ATOM 2200 C C . ASN A 1 276 ? 3.895 34.778 -25.428 1.00 89.38 276 ASN A C 1
ATOM 2202 O O . ASN A 1 276 ? 3.022 33.981 -25.760 1.00 89.38 276 ASN A O 1
ATOM 2206 N N . GLU A 1 277 ? 5.009 34.389 -24.806 1.00 87.12 277 GLU A N 1
ATOM 2207 C CA . GLU A 1 277 ? 5.246 32.986 -24.429 1.00 87.12 277 GLU A CA 1
ATOM 2208 C C . GLU A 1 277 ? 4.187 32.486 -23.437 1.00 87.12 277 GLU A C 1
ATOM 2210 O O . GLU A 1 277 ? 3.618 31.412 -23.630 1.00 87.12 277 GLU A O 1
ATOM 2215 N N . ALA A 1 278 ? 3.837 33.295 -22.429 1.00 88.06 278 ALA A N 1
ATOM 2216 C CA . ALA A 1 278 ? 2.767 32.957 -21.490 1.00 88.06 278 ALA A CA 1
ATOM 2217 C C . ALA A 1 278 ? 1.387 32.864 -22.174 1.00 88.06 278 ALA A C 1
ATOM 2219 O O . ALA A 1 278 ? 0.589 31.992 -21.837 1.00 88.06 278 ALA A O 1
ATOM 2220 N N . ARG A 1 279 ? 1.095 33.726 -23.161 1.00 86.81 279 ARG A N 1
ATOM 2221 C CA . ARG A 1 279 ? -0.164 33.684 -23.929 1.00 86.81 279 ARG A CA 1
ATOM 2222 C C . ARG A 1 279 ? -0.275 32.441 -24.802 1.00 86.81 279 ARG A C 1
ATOM 2224 O O . ARG A 1 279 ? -1.327 31.810 -24.783 1.00 86.81 279 ARG A O 1
ATOM 2231 N N . VAL A 1 280 ? 0.796 32.070 -25.501 1.00 88.56 280 VAL A N 1
ATOM 2232 C CA . VAL A 1 280 ? 0.840 30.852 -26.324 1.00 88.56 280 VAL A CA 1
ATOM 2233 C C . VAL A 1 280 ? 0.654 29.609 -25.451 1.00 88.56 280 VAL A C 1
ATOM 2235 O O . VAL A 1 280 ? -0.151 28.747 -25.794 1.00 88.56 280 VAL A O 1
ATOM 2238 N N . ALA A 1 281 ? 1.299 29.556 -24.280 1.00 83.06 281 ALA A N 1
ATOM 2239 C CA . ALA A 1 281 ? 1.121 28.468 -23.314 1.00 83.06 281 ALA A CA 1
ATOM 2240 C C . ALA A 1 281 ? -0.310 28.376 -22.741 1.00 83.06 281 ALA A C 1
ATOM 2242 O O . ALA A 1 281 ? -0.746 27.299 -22.344 1.00 83.06 281 ALA A O 1
ATOM 2243 N N . LEU A 1 282 ? -1.053 29.489 -22.724 1.00 83.31 282 LEU A N 1
ATOM 2244 C CA . LEU A 1 282 ? -2.474 29.556 -22.354 1.00 83.31 282 LEU A CA 1
ATOM 2245 C C . LEU A 1 282 ? -3.428 29.364 -23.549 1.00 83.31 282 LEU A C 1
ATOM 2247 O O . LEU A 1 282 ? -4.633 29.573 -23.404 1.00 83.31 282 LEU A O 1
ATOM 2251 N N . GLY A 1 283 ? -2.916 29.035 -24.740 1.00 81.38 283 GLY A N 1
ATOM 2252 C CA . GLY A 1 283 ? -3.722 28.876 -25.955 1.00 81.38 283 GLY A CA 1
ATOM 2253 C C . GLY A 1 283 ? -4.327 30.181 -26.486 1.00 81.38 283 GLY A C 1
ATOM 2254 O O . GLY A 1 283 ? -5.320 30.155 -27.210 1.00 81.38 283 GLY A O 1
ATOM 2255 N N . ARG A 1 284 ? -3.767 31.338 -26.116 1.00 83.75 284 ARG A N 1
ATOM 2256 C CA . ARG A 1 284 ? -4.207 32.662 -26.578 1.00 83.75 284 ARG A CA 1
ATOM 2257 C C . ARG A 1 284 ? -3.310 33.164 -27.705 1.00 83.75 284 ARG A C 1
ATOM 2259 O O . ARG A 1 284 ? -2.101 32.952 -27.693 1.00 83.75 284 ARG A O 1
ATOM 2266 N N . GLU A 1 285 ? -3.892 33.914 -28.638 1.00 87.88 285 GLU A N 1
ATOM 2267 C CA . GLU A 1 285 ? -3.130 34.532 -29.727 1.00 87.88 285 GLU A CA 1
ATOM 2268 C C . GLU A 1 285 ? -2.080 35.523 -29.191 1.00 87.88 285 GLU A C 1
ATOM 2270 O O . GLU A 1 285 ? -2.381 36.287 -28.258 1.00 87.88 285 GLU A O 1
ATOM 2275 N N . PRO A 1 286 ? -0.857 35.537 -29.752 1.00 90.00 286 PRO A N 1
ATOM 2276 C CA . PRO A 1 286 ? 0.184 36.471 -29.352 1.00 90.00 286 PRO A CA 1
ATOM 2277 C C . PRO A 1 286 ? -0.211 37.913 -29.687 1.00 90.00 286 PRO A C 1
ATOM 2279 O O . PRO A 1 286 ? -0.908 38.192 -30.660 1.00 90.00 286 PRO A O 1
ATOM 2282 N N . LEU A 1 287 ? 0.255 38.840 -28.862 1.00 89.19 287 LEU A N 1
ATOM 2283 C CA . LEU A 1 287 ? 0.103 40.271 -29.069 1.00 89.19 287 LEU A CA 1
ATOM 2284 C C . LEU A 1 287 ? 1.101 40.768 -30.128 1.00 89.19 287 LEU A C 1
ATOM 2286 O O . LEU A 1 287 ? 2.260 40.343 -30.146 1.00 89.19 287 LEU A O 1
ATOM 2290 N N . ALA A 1 288 ? 0.654 41.670 -31.005 1.00 85.62 288 ALA A N 1
ATOM 2291 C CA . ALA A 1 288 ? 1.464 42.209 -32.102 1.00 85.62 288 ALA A CA 1
ATOM 2292 C C . ALA A 1 288 ? 2.524 43.218 -31.622 1.00 85.62 288 ALA A C 1
ATOM 2294 O O . ALA A 1 288 ? 3.476 43.525 -32.343 1.00 85.62 288 ALA A O 1
ATOM 2295 N N . GLU A 1 289 ? 2.378 43.751 -30.408 1.00 85.06 289 GLU A N 1
ATOM 2296 C CA . GLU A 1 289 ? 3.303 44.716 -29.834 1.00 85.06 289 GLU A CA 1
ATOM 2297 C C . GLU A 1 289 ? 4.687 44.101 -29.580 1.00 85.06 289 GLU A C 1
ATOM 2299 O O . GLU A 1 289 ? 4.848 43.130 -28.840 1.00 85.06 289 GLU A O 1
ATOM 2304 N N . ALA A 1 290 ? 5.735 44.747 -30.099 1.00 79.31 290 ALA A N 1
ATOM 2305 C CA . ALA A 1 290 ? 7.120 44.312 -29.903 1.00 79.31 290 ALA A CA 1
ATOM 2306 C C . ALA A 1 290 ? 7.547 44.241 -28.421 1.00 79.31 290 ALA A C 1
ATOM 2308 O O . ALA A 1 290 ? 8.457 43.487 -28.082 1.00 79.31 290 ALA A O 1
ATOM 2309 N N . ALA A 1 291 ? 6.892 45.002 -27.536 1.00 77.44 291 ALA A N 1
ATOM 2310 C CA . ALA A 1 291 ? 7.138 44.963 -26.096 1.00 77.44 291 ALA A CA 1
ATOM 2311 C C . ALA A 1 291 ? 6.698 43.636 -25.448 1.00 77.44 291 ALA A C 1
ATOM 2313 O O . ALA A 1 291 ? 7.329 43.198 -24.493 1.00 77.44 291 ALA A O 1
ATOM 2314 N N . ALA A 1 292 ? 5.676 42.961 -25.989 1.00 80.75 292 ALA A N 1
ATOM 2315 C CA . ALA A 1 292 ? 5.174 41.690 -25.461 1.00 80.75 292 ALA A CA 1
ATOM 2316 C C . ALA A 1 292 ? 6.104 40.494 -25.752 1.00 80.75 292 ALA A C 1
ATOM 2318 O O . ALA A 1 292 ? 5.980 39.454 -25.108 1.00 80.75 292 ALA A O 1
ATOM 2319 N N . ASN A 1 293 ? 7.056 40.667 -26.677 1.00 86.94 293 ASN A N 1
ATOM 2320 C CA . ASN A 1 293 ? 8.106 39.701 -27.024 1.00 86.94 293 ASN A CA 1
ATOM 2321 C C . ASN A 1 293 ? 9.426 39.956 -26.277 1.00 86.94 293 ASN A C 1
ATOM 2323 O O . ASN A 1 293 ? 10.453 39.374 -26.618 1.00 86.94 293 ASN A O 1
ATOM 2327 N N . ARG A 1 294 ? 9.439 40.871 -25.301 1.00 84.94 294 ARG A N 1
ATOM 2328 C CA . ARG A 1 294 ? 10.626 41.173 -24.494 1.00 84.94 294 ARG A CA 1
ATOM 2329 C C . ARG A 1 294 ? 10.397 40.740 -23.047 1.00 84.94 294 ARG A C 1
ATOM 2331 O O . ARG A 1 294 ? 9.305 40.970 -22.527 1.00 84.94 294 ARG A O 1
ATOM 2338 N N . PRO A 1 295 ? 11.402 40.155 -22.377 1.00 84.75 295 PRO A N 1
ATOM 2339 C CA . PRO A 1 295 ? 11.317 39.877 -20.949 1.00 84.75 295 PRO A CA 1
ATOM 2340 C C . PRO A 1 295 ? 11.175 41.187 -20.160 1.00 84.75 295 PRO A C 1
ATOM 2342 O O . PRO A 1 295 ? 12.008 42.091 -20.280 1.00 84.75 295 PRO A O 1
ATOM 2345 N N . MET A 1 296 ? 10.108 41.309 -19.370 1.00 84.62 296 MET A N 1
ATOM 2346 C CA . MET A 1 296 ? 9.812 42.495 -18.560 1.00 84.62 296 MET A CA 1
ATOM 2347 C C . MET A 1 296 ? 9.513 42.091 -17.119 1.00 84.62 296 MET A C 1
ATOM 2349 O O . MET A 1 296 ? 8.913 41.050 -16.883 1.00 84.62 296 MET A O 1
ATOM 2353 N N . VAL A 1 297 ? 9.887 42.932 -16.158 1.00 85.44 297 VAL A N 1
ATOM 2354 C CA . VAL A 1 297 ? 9.564 42.746 -14.737 1.00 85.44 297 VAL A CA 1
ATOM 2355 C C . VAL A 1 297 ? 8.532 43.784 -14.317 1.00 85.44 297 VAL A C 1
ATOM 2357 O O . VAL A 1 297 ? 8.687 44.971 -14.608 1.00 85.44 297 VAL A O 1
ATOM 2360 N N . LEU A 1 298 ? 7.484 43.362 -13.612 1.00 84.06 298 LEU A N 1
ATOM 2361 C CA . LEU A 1 298 ? 6.528 44.281 -13.003 1.00 84.06 298 LEU A CA 1
ATOM 2362 C C . LEU A 1 298 ? 7.139 44.912 -11.749 1.00 84.06 298 LEU A C 1
ATOM 2364 O O . LEU A 1 298 ? 7.433 44.237 -10.764 1.00 84.06 298 LEU A O 1
ATOM 2368 N N . THR A 1 299 ? 7.291 46.228 -11.775 1.00 81.19 299 THR A N 1
ATOM 2369 C CA . THR A 1 299 ? 7.727 47.039 -10.634 1.00 81.19 299 THR A CA 1
ATOM 2370 C C . THR A 1 299 ? 6.560 47.881 -10.114 1.00 81.19 299 THR A C 1
ATOM 2372 O O . THR A 1 299 ? 5.522 47.991 -10.766 1.00 81.19 299 THR A O 1
ATOM 2375 N N . GLY A 1 300 ? 6.727 48.556 -8.971 1.00 73.88 300 GLY A N 1
ATOM 2376 C CA . GLY A 1 300 ? 5.727 49.515 -8.473 1.00 73.88 300 GLY A CA 1
ATOM 2377 C C . GLY A 1 300 ? 5.434 50.688 -9.427 1.00 73.88 300 GLY A C 1
ATOM 2378 O O . GLY A 1 300 ? 4.442 51.385 -9.235 1.00 73.88 300 GLY A O 1
ATOM 2379 N N . ALA A 1 301 ? 6.271 50.899 -10.453 1.00 74.75 301 ALA A N 1
ATOM 2380 C CA . ALA A 1 301 ? 6.086 51.894 -11.511 1.00 74.75 301 ALA A CA 1
ATOM 2381 C C . ALA A 1 301 ? 5.518 51.306 -12.824 1.00 74.75 301 ALA A C 1
ATOM 2383 O O . ALA A 1 301 ? 5.328 52.048 -13.784 1.00 74.75 301 ALA A O 1
ATOM 2384 N N . GLY A 1 302 ? 5.237 49.997 -12.877 1.00 80.06 302 GLY A N 1
ATOM 2385 C CA . GLY A 1 302 ? 4.788 49.282 -14.077 1.00 80.06 302 GLY A CA 1
ATOM 2386 C C . GLY A 1 302 ? 5.828 48.297 -14.623 1.00 80.06 302 GLY A C 1
ATOM 2387 O O . GLY A 1 302 ? 6.829 48.002 -13.965 1.00 80.06 302 GLY A O 1
ATOM 2388 N N . TYR A 1 303 ? 5.569 47.754 -15.815 1.00 80.81 303 TYR A N 1
ATOM 2389 C CA . TYR A 1 303 ? 6.453 46.795 -16.488 1.00 80.81 303 TYR A CA 1
ATOM 2390 C C . TYR A 1 303 ? 7.703 47.482 -17.049 1.00 80.81 303 TYR A C 1
ATOM 2392 O O . TYR A 1 303 ? 7.595 48.438 -17.815 1.00 80.81 303 TYR A O 1
ATOM 2400 N N . VAL A 1 304 ? 8.883 46.971 -16.691 1.00 83.19 304 VAL A N 1
ATOM 2401 C CA . VAL A 1 304 ? 10.186 47.478 -17.147 1.00 83.19 304 VAL A CA 1
ATOM 2402 C C . VAL A 1 304 ? 10.958 46.355 -17.852 1.00 83.19 304 VAL A C 1
ATOM 2404 O O . VAL A 1 304 ? 11.069 45.266 -17.284 1.00 83.19 304 VAL A O 1
ATOM 2407 N N . PRO A 1 305 ? 11.505 46.573 -19.064 1.00 82.88 305 PRO A N 1
ATOM 2408 C CA . PRO A 1 305 ? 12.327 45.581 -19.755 1.00 82.88 305 PRO A CA 1
ATOM 2409 C C . PRO A 1 305 ? 13.603 45.220 -18.991 1.00 82.88 305 PRO A C 1
ATOM 2411 O O . PRO A 1 305 ? 14.311 46.094 -18.485 1.00 82.88 305 PRO A O 1
ATOM 2414 N N . LEU A 1 306 ? 13.942 43.932 -18.972 1.00 71.44 306 LEU A N 1
ATOM 2415 C CA . LEU A 1 306 ? 15.223 43.459 -18.450 1.00 71.44 306 LEU A CA 1
ATOM 2416 C C . LEU A 1 306 ? 16.367 44.008 -19.323 1.00 71.44 306 LEU A C 1
ATOM 2418 O O . LEU A 1 306 ? 16.372 43.831 -20.539 1.00 71.44 306 LEU A O 1
ATOM 2422 N N . GLY A 1 307 ? 17.321 44.710 -18.702 1.00 68.00 307 GLY A N 1
ATOM 2423 C CA . GLY A 1 307 ? 18.472 45.326 -19.381 1.00 68.00 307 GLY A CA 1
ATOM 2424 C C . GLY A 1 307 ? 18.400 46.848 -19.573 1.00 68.00 307 GLY A C 1
ATOM 2425 O O . GLY A 1 307 ? 19.396 47.444 -19.975 1.00 68.00 307 GLY A O 1
ATOM 2426 N N . GLN A 1 308 ? 17.281 47.504 -19.241 1.00 60.62 308 GLN A N 1
ATOM 2427 C CA . GLN A 1 308 ? 17.229 48.965 -19.100 1.00 60.62 308 GLN A CA 1
ATOM 2428 C C . GLN A 1 308 ? 17.334 49.347 -17.620 1.00 60.62 308 GLN A C 1
ATOM 2430 O O . GLN A 1 308 ? 16.559 48.871 -16.792 1.00 60.62 308 GLN A O 1
ATOM 2435 N N . ALA A 1 309 ? 18.308 50.194 -17.273 1.00 46.34 309 ALA A N 1
ATOM 2436 C CA . ALA A 1 309 ? 18.443 50.723 -15.920 1.00 46.34 309 ALA A CA 1
ATOM 2437 C C . ALA A 1 309 ? 17.184 51.529 -15.565 1.00 46.34 309 ALA A C 1
ATOM 2439 O O . ALA A 1 309 ? 16.901 52.552 -16.187 1.00 46.34 309 ALA A O 1
ATOM 2440 N N . ALA A 1 310 ? 16.417 51.060 -14.581 1.00 50.66 310 ALA A N 1
ATOM 2441 C CA . ALA A 1 310 ? 15.305 51.821 -14.037 1.00 50.66 310 ALA A CA 1
ATOM 2442 C C . ALA A 1 310 ? 15.863 53.055 -13.310 1.00 50.66 310 ALA A C 1
ATOM 2444 O O . ALA A 1 310 ? 16.619 52.912 -12.346 1.00 50.66 310 ALA A O 1
ATOM 2445 N N . GLU A 1 311 ? 15.506 54.264 -13.751 1.00 44.91 311 GLU A N 1
ATOM 2446 C CA . GLU A 1 311 ? 15.788 55.457 -12.952 1.00 44.91 311 GLU A CA 1
ATOM 2447 C C . GLU A 1 311 ? 14.997 55.381 -11.636 1.00 44.91 311 GLU A C 1
ATOM 2449 O O . GLU A 1 311 ? 13.780 55.157 -11.656 1.00 44.91 311 GLU A O 1
ATOM 2454 N N . PRO A 1 312 ? 15.644 55.555 -10.471 1.00 42.62 312 PRO A N 1
ATOM 2455 C CA . PRO A 1 312 ? 14.941 55.505 -9.203 1.00 42.62 312 PRO A CA 1
ATOM 2456 C C . PRO A 1 312 ? 14.030 56.731 -9.078 1.00 42.62 312 PRO A C 1
ATOM 2458 O O . PRO A 1 312 ? 14.485 57.844 -8.810 1.00 42.62 312 PRO A O 1
ATOM 2461 N N . VAL A 1 313 ? 12.717 56.526 -9.213 1.00 40.88 313 VAL A N 1
ATOM 2462 C CA . VAL A 1 313 ? 11.705 57.530 -8.859 1.00 40.88 313 VAL A CA 1
ATOM 2463 C C . VAL A 1 313 ? 11.702 57.687 -7.337 1.00 40.88 313 VAL A C 1
ATOM 2465 O O . VAL A 1 313 ? 10.999 56.997 -6.598 1.00 40.88 313 VAL A O 1
ATOM 2468 N N . GLY A 1 314 ? 12.547 58.589 -6.844 1.00 36.16 314 GLY A N 1
ATOM 2469 C CA . GLY A 1 314 ? 12.679 58.892 -5.428 1.00 36.16 314 GLY A CA 1
ATOM 2470 C C . GLY A 1 314 ? 11.455 59.617 -4.869 1.00 36.16 314 GLY A C 1
ATOM 2471 O O . GLY A 1 314 ? 11.414 60.844 -4.849 1.00 36.16 314 GLY A O 1
ATOM 2472 N N . LYS A 1 315 ? 10.505 58.885 -4.276 1.00 34.31 315 LYS A N 1
ATOM 2473 C CA . LYS A 1 315 ? 9.743 59.423 -3.139 1.00 34.31 315 LYS A CA 1
ATOM 2474 C C . LYS A 1 315 ? 10.549 59.153 -1.872 1.00 34.31 315 LYS A C 1
ATOM 2476 O O . LYS A 1 315 ? 10.486 58.069 -1.305 1.00 34.31 315 LYS A O 1
ATOM 2481 N N . ARG A 1 316 ? 11.323 60.151 -1.426 1.00 34.69 316 ARG A N 1
ATOM 2482 C CA . ARG A 1 316 ? 11.943 60.152 -0.089 1.00 34.69 316 ARG A CA 1
ATOM 2483 C C . ARG A 1 316 ? 10.826 60.188 0.954 1.00 34.69 316 ARG A C 1
ATOM 2485 O O . ARG A 1 316 ? 10.384 61.264 1.353 1.00 34.69 316 ARG A O 1
ATOM 2492 N N . VAL A 1 317 ? 10.372 59.020 1.394 1.00 32.56 317 VAL A N 1
ATOM 2493 C CA . VAL A 1 317 ? 9.595 58.896 2.626 1.00 32.56 317 VAL A CA 1
ATOM 2494 C C . VAL A 1 317 ? 10.575 59.159 3.772 1.00 32.56 317 VAL A C 1
ATOM 2496 O O . VAL A 1 317 ? 11.410 58.326 4.107 1.00 32.56 317 VAL A O 1
ATOM 2499 N N . ARG A 1 318 ? 10.549 60.386 4.307 1.00 37.59 318 ARG A N 1
ATOM 2500 C CA . ARG A 1 318 ? 11.010 60.651 5.682 1.00 37.59 318 ARG A CA 1
ATOM 2501 C C . ARG A 1 318 ? 10.036 59.933 6.634 1.00 37.59 318 ARG A C 1
ATOM 2503 O O . ARG A 1 318 ? 8.921 59.674 6.201 1.00 37.59 318 ARG A O 1
ATOM 2510 N N . TRP A 1 319 ? 10.431 59.700 7.891 1.00 29.56 319 TRP A N 1
ATOM 2511 C CA . TRP A 1 319 ? 9.737 58.926 8.952 1.00 29.56 319 TRP A CA 1
ATOM 2512 C C . TRP A 1 319 ? 10.078 57.419 8.872 1.00 29.56 319 TRP A C 1
ATOM 2514 O O . TRP A 1 319 ? 9.613 56.743 7.970 1.00 29.56 319 TRP A O 1
ATOM 2524 N N . PHE A 1 320 ? 10.947 56.818 9.697 1.00 33.06 320 PHE A N 1
ATOM 2525 C CA . PHE A 1 320 ? 11.210 56.997 11.131 1.00 33.06 320 PHE A CA 1
ATOM 2526 C C . PHE A 1 320 ? 12.715 56.883 11.451 1.00 33.06 320 PHE A C 1
ATOM 2528 O O . PHE A 1 320 ? 13.268 55.794 11.545 1.00 33.06 320 PHE A O 1
ATOM 2535 N N . ALA A 1 321 ? 13.369 58.024 11.661 1.00 34.19 321 ALA A N 1
ATOM 2536 C CA . ALA A 1 321 ? 14.682 58.127 12.299 1.00 34.19 321 ALA A CA 1
ATOM 2537 C C . ALA A 1 321 ? 14.508 58.867 13.631 1.00 34.19 321 ALA A C 1
ATOM 2539 O O . ALA A 1 321 ? 15.018 59.973 13.796 1.00 34.19 321 ALA A O 1
ATOM 2540 N N . LYS A 1 322 ? 13.673 58.327 14.531 1.00 39.62 322 LYS A N 1
ATOM 2541 C CA . LYS A 1 322 ? 13.392 58.984 15.816 1.00 39.62 322 LYS A CA 1
ATOM 2542 C C . LYS A 1 322 ? 13.762 58.198 17.072 1.00 39.62 322 LYS A C 1
ATOM 2544 O O . LYS A 1 322 ? 13.819 58.834 18.110 1.00 39.62 322 LYS A O 1
ATOM 2549 N N . ASP A 1 323 ? 14.142 56.921 16.976 1.00 41.75 323 ASP A N 1
ATOM 2550 C CA . ASP A 1 323 ? 14.464 56.112 18.166 1.00 41.75 323 ASP A CA 1
ATOM 2551 C C . ASP A 1 323 ? 15.767 55.295 18.036 1.00 41.75 323 ASP A C 1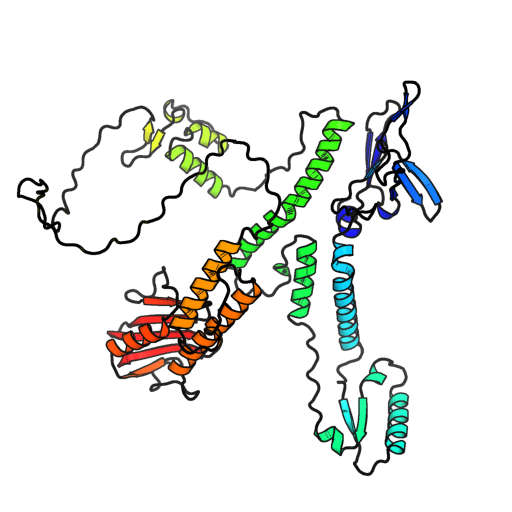
ATOM 2553 O O . ASP A 1 323 ? 15.835 54.159 18.494 1.00 41.75 323 ASP A O 1
ATOM 2557 N N . ASN A 1 324 ? 16.822 55.848 17.421 1.00 42.53 324 ASN A N 1
ATOM 2558 C CA . ASN A 1 324 ? 18.170 55.271 17.545 1.00 42.53 324 ASN A CA 1
ATOM 2559 C C . ASN A 1 324 ? 19.082 56.226 18.345 1.00 42.53 324 ASN A C 1
ATOM 2561 O O . ASN A 1 324 ? 19.500 57.245 17.792 1.00 42.53 324 ASN A O 1
ATOM 2565 N N . PRO A 1 325 ? 19.375 55.948 19.630 1.00 50.03 325 PRO A N 1
ATOM 2566 C CA . PRO A 1 325 ? 20.037 56.889 20.542 1.00 50.03 325 PRO A CA 1
ATOM 2567 C C . PRO A 1 325 ? 21.557 57.071 20.338 1.00 50.03 325 PRO A C 1
ATOM 2569 O O . PRO A 1 325 ? 22.199 57.703 21.172 1.00 50.03 325 PRO A O 1
ATOM 2572 N N . TYR A 1 326 ? 22.149 56.575 19.244 1.00 46.31 326 TYR A N 1
ATOM 2573 C CA . TYR A 1 326 ? 23.603 56.631 19.010 1.00 46.31 326 TYR A CA 1
ATOM 2574 C C . TYR A 1 326 ? 23.991 57.281 17.671 1.00 46.31 326 TYR A C 1
ATOM 2576 O O . TYR A 1 326 ? 24.646 56.662 16.833 1.00 46.31 326 TYR A O 1
ATOM 2584 N N . HIS A 1 327 ? 23.607 58.545 17.474 1.00 50.78 327 HIS A N 1
ATOM 2585 C CA . HIS A 1 327 ? 24.050 59.367 16.343 1.00 50.78 327 HIS A CA 1
ATOM 2586 C C . HIS A 1 327 ? 24.297 60.820 16.749 1.00 50.78 327 HIS A C 1
ATOM 2588 O O . HIS A 1 327 ? 23.608 61.349 17.620 1.00 50.78 327 HIS A O 1
ATOM 2594 N N . ASP A 1 328 ? 25.238 61.479 16.071 1.00 58.03 328 ASP A N 1
ATOM 2595 C CA . ASP A 1 328 ? 25.393 62.933 16.138 1.00 58.03 328 ASP A CA 1
ATOM 2596 C C . ASP A 1 328 ? 24.396 63.669 15.215 1.00 58.03 328 ASP A C 1
ATOM 2598 O O . ASP A 1 328 ? 23.724 63.068 14.373 1.00 58.03 328 ASP A O 1
ATOM 2602 N N . GLU A 1 329 ? 24.310 65.000 15.336 1.00 47.75 329 GLU A N 1
ATOM 2603 C CA . GLU A 1 329 ? 23.380 65.857 14.571 1.00 47.75 329 GLU A CA 1
ATOM 2604 C C . GLU A 1 329 ? 23.622 65.861 13.044 1.00 47.75 329 GLU A C 1
ATOM 2606 O O . GLU A 1 329 ? 22.896 66.512 12.289 1.00 47.75 329 GLU A O 1
ATOM 2611 N N . ARG A 1 330 ? 24.632 65.128 12.555 1.00 51.62 330 ARG A N 1
ATOM 2612 C CA . ARG A 1 330 ? 24.916 64.926 11.126 1.00 51.62 330 ARG A CA 1
ATOM 2613 C C . ARG A 1 330 ? 24.833 63.454 10.704 1.00 51.62 330 ARG A C 1
ATOM 2615 O O . ARG A 1 330 ? 25.160 63.145 9.557 1.00 51.62 330 ARG A O 1
ATOM 2622 N N . GLY A 1 331 ? 24.349 62.572 11.580 1.00 49.19 331 GLY A N 1
ATOM 2623 C CA . GLY A 1 331 ? 24.007 61.184 11.277 1.00 49.19 331 GLY A CA 1
ATOM 2624 C C . GLY A 1 331 ? 25.197 60.241 11.112 1.00 49.19 331 GLY A C 1
ATOM 2625 O O . GLY A 1 331 ? 25.042 59.198 10.476 1.00 49.19 331 GLY A O 1
ATOM 2626 N N . ARG A 1 332 ? 26.380 60.562 11.654 1.00 46.00 332 ARG A N 1
ATOM 2627 C CA . ARG A 1 332 ? 27.513 59.618 11.660 1.00 46.00 332 ARG A CA 1
ATOM 2628 C C . ARG A 1 332 ? 27.522 58.804 12.952 1.00 46.00 332 ARG A C 1
ATOM 2630 O O . ARG A 1 332 ? 27.173 59.308 14.015 1.00 46.00 332 ARG A O 1
ATOM 2637 N N . PHE A 1 333 ? 27.901 57.532 12.846 1.00 44.94 333 PHE A N 1
ATOM 2638 C CA . PHE A 1 333 ? 28.137 56.667 14.002 1.00 44.94 333 PHE A CA 1
ATOM 2639 C C . PHE A 1 333 ? 29.523 56.966 14.588 1.00 44.94 333 PHE A C 1
ATOM 2641 O O . PHE A 1 333 ? 30.502 57.015 13.844 1.00 44.94 333 PHE A O 1
ATOM 2648 N N . THR A 1 334 ? 29.617 57.157 15.904 1.00 41.31 334 THR A N 1
ATOM 2649 C CA . THR A 1 334 ? 30.890 57.355 16.614 1.00 41.31 334 THR A CA 1
ATOM 2650 C C . THR A 1 334 ? 31.269 56.083 17.373 1.00 41.31 334 THR A C 1
ATOM 2652 O O . THR A 1 334 ? 30.495 55.617 18.205 1.00 41.31 334 THR A O 1
ATOM 2655 N N . THR A 1 335 ? 32.454 55.531 17.112 1.00 42.69 335 THR A N 1
ATOM 2656 C CA . THR A 1 335 ? 33.054 54.416 17.870 1.00 42.69 335 THR A CA 1
ATOM 2657 C C . THR A 1 335 ? 34.239 54.897 18.698 1.00 42.69 335 THR A C 1
ATOM 2659 O O . THR A 1 335 ? 35.022 55.691 18.180 1.00 42.69 335 THR A O 1
ATOM 2662 N N . ALA A 1 336 ? 34.365 54.367 19.920 1.00 34.88 336 ALA A N 1
ATOM 2663 C CA . ALA A 1 336 ? 35.582 54.129 20.726 1.00 34.88 336 ALA A CA 1
ATOM 2664 C C . ALA A 1 336 ? 35.161 54.064 22.211 1.00 34.88 336 ALA A C 1
ATOM 2666 O O . ALA A 1 336 ? 34.241 54.778 22.596 1.00 34.88 336 ALA A O 1
ATOM 2667 N N . ASP A 1 337 ? 35.752 53.340 23.157 1.00 31.27 337 ASP A N 1
ATOM 2668 C CA . ASP A 1 337 ? 36.757 52.274 23.254 1.00 31.27 337 ASP A CA 1
ATOM 2669 C C . ASP A 1 337 ? 36.775 51.909 24.762 1.00 31.27 337 ASP A C 1
ATOM 2671 O O . ASP A 1 337 ? 36.628 52.812 25.588 1.00 31.27 337 ASP A O 1
ATOM 2675 N N . GLY A 1 338 ? 36.982 50.638 25.151 1.00 27.55 338 GLY A N 1
ATOM 2676 C CA . GLY A 1 338 ? 37.401 50.305 26.534 1.00 27.55 338 GLY A CA 1
ATOM 2677 C C . GLY A 1 338 ? 36.662 49.196 27.311 1.00 27.55 338 GLY A C 1
ATOM 2678 O O . GLY A 1 338 ? 36.014 49.484 28.305 1.00 27.55 338 GLY A O 1
ATOM 2679 N N . VAL A 1 339 ? 36.825 47.945 26.860 1.00 27.48 339 VAL A N 1
ATOM 2680 C CA . VAL A 1 339 ? 36.990 46.650 27.584 1.00 27.48 339 VAL A CA 1
ATOM 2681 C C . VAL A 1 339 ? 36.194 46.324 28.874 1.00 27.48 339 VAL A C 1
ATOM 2683 O O . VAL A 1 339 ? 36.406 46.925 29.923 1.00 27.48 339 VAL A O 1
ATOM 2686 N N . GLY A 1 340 ? 35.459 45.196 28.828 1.00 25.11 340 GLY A N 1
ATOM 2687 C CA . GLY A 1 340 ? 35.090 44.383 30.004 1.00 25.11 340 GLY A CA 1
ATOM 2688 C C . GLY A 1 340 ? 34.019 43.297 29.770 1.00 25.11 340 GLY A C 1
ATOM 2689 O O . GLY A 1 340 ? 32.879 43.500 30.156 1.00 25.11 340 GLY A O 1
ATOM 2690 N N . GLU A 1 341 ? 34.401 42.189 29.118 1.00 30.97 341 GLU A N 1
ATOM 2691 C CA . GLU A 1 341 ? 33.834 40.811 29.111 1.00 30.97 341 GLU A CA 1
ATOM 2692 C C . GLU A 1 341 ? 32.365 40.521 29.533 1.00 30.97 341 GLU A C 1
ATOM 2694 O O . GLU A 1 341 ? 32.024 40.630 30.707 1.00 30.97 341 GLU A O 1
ATOM 2699 N N . ALA A 1 342 ? 31.549 39.970 28.608 1.00 24.77 342 ALA A N 1
ATOM 2700 C CA . ALA A 1 342 ? 30.596 38.867 28.869 1.00 24.77 342 ALA A CA 1
ATOM 2701 C C . ALA A 1 342 ? 29.917 38.317 27.584 1.00 24.77 342 ALA A C 1
ATOM 2703 O O . ALA A 1 342 ? 29.292 39.058 26.834 1.00 24.77 342 ALA A O 1
ATOM 2704 N N . ALA A 1 343 ? 30.009 36.989 27.420 1.00 25.23 343 ALA A N 1
ATOM 2705 C CA . ALA A 1 343 ? 29.076 36.031 26.797 1.00 25.23 343 ALA A CA 1
ATOM 2706 C C . ALA A 1 343 ? 28.510 36.259 25.368 1.00 25.23 343 ALA A C 1
ATOM 2708 O O . ALA A 1 343 ? 27.661 37.111 25.117 1.00 25.23 343 ALA A O 1
ATOM 2709 N N . SER A 1 344 ? 28.886 35.355 24.454 1.00 27.08 344 SER A N 1
ATOM 2710 C CA . SER A 1 344 ? 28.339 35.212 23.094 1.00 27.08 344 SER A CA 1
ATOM 2711 C C . SER A 1 344 ? 26.876 34.719 23.062 1.00 27.08 344 SER A C 1
ATOM 2713 O O . SER A 1 344 ? 26.569 33.725 23.723 1.00 27.08 344 SER A O 1
ATOM 2715 N N . PRO A 1 345 ? 25.993 35.304 22.225 1.00 27.98 345 PRO A N 1
ATOM 2716 C CA . PRO A 1 345 ? 24.705 34.721 21.838 1.00 27.98 345 PRO A CA 1
ATOM 2717 C C . PRO A 1 345 ? 24.806 33.840 20.565 1.00 27.98 345 PRO A C 1
ATOM 2719 O O . PRO A 1 345 ? 25.772 33.957 19.808 1.00 27.98 345 PRO A O 1
ATOM 2722 N N . PRO A 1 346 ? 23.820 32.952 20.309 1.00 27.83 346 PRO A N 1
ATOM 2723 C CA . PRO A 1 346 ? 23.943 31.834 19.370 1.00 27.83 346 PRO A CA 1
ATOM 2724 C C . PRO A 1 346 ? 23.798 32.246 17.896 1.00 27.83 346 PRO A C 1
ATOM 2726 O O . PRO A 1 346 ? 22.967 33.085 17.538 1.00 27.83 346 PRO A O 1
ATOM 2729 N N . SER A 1 347 ? 24.586 31.610 17.025 1.00 30.08 347 SER A N 1
ATOM 2730 C CA . SER A 1 347 ? 24.545 31.788 15.573 1.00 30.08 347 SER A CA 1
ATOM 2731 C C . SER A 1 347 ? 23.372 31.029 14.942 1.00 30.08 347 SER A C 1
ATOM 2733 O O . SER A 1 347 ? 23.148 29.845 15.182 1.00 30.08 347 SER A O 1
ATOM 2735 N N . LYS A 1 348 ? 22.615 31.736 14.097 1.00 30.36 348 LYS A N 1
ATOM 2736 C CA . LYS A 1 348 ? 21.597 31.166 13.209 1.00 30.36 348 LYS A CA 1
ATOM 2737 C C . LYS A 1 348 ? 22.279 30.408 12.070 1.00 30.36 348 LYS A C 1
ATOM 2739 O O . LYS A 1 348 ? 23.164 30.953 11.411 1.00 30.36 348 LYS A O 1
ATOM 2744 N N . GLY A 1 349 ? 21.836 29.173 11.848 1.00 26.00 349 GLY A N 1
ATOM 2745 C CA . GLY A 1 349 ? 22.305 28.295 10.783 1.00 26.00 349 GLY A CA 1
ATOM 2746 C C . GLY A 1 349 ? 22.080 28.894 9.396 1.00 26.00 349 GLY A C 1
ATOM 2747 O O . GLY A 1 349 ? 20.963 29.256 9.029 1.00 26.00 349 GLY A O 1
ATOM 2748 N N . ALA A 1 350 ? 23.166 28.982 8.633 1.00 28.00 350 ALA A N 1
ATOM 2749 C CA . ALA A 1 350 ? 23.135 29.164 7.195 1.00 28.00 350 ALA A CA 1
ATOM 2750 C C . ALA A 1 350 ? 23.119 27.780 6.538 1.00 28.00 350 ALA A C 1
ATOM 2752 O O . ALA A 1 350 ? 24.010 26.963 6.769 1.00 28.00 350 ALA A O 1
ATOM 2753 N N . ILE A 1 351 ? 22.099 27.551 5.716 1.00 25.23 351 ILE A N 1
ATOM 2754 C CA . ILE A 1 351 ? 21.983 26.427 4.789 1.00 25.23 351 ILE A CA 1
ATOM 2755 C C . ILE A 1 351 ? 23.182 26.485 3.832 1.00 25.23 351 ILE A C 1
ATOM 2757 O O . ILE A 1 351 ? 23.372 27.488 3.141 1.00 25.23 351 ILE A O 1
ATOM 2761 N N . ARG A 1 352 ? 24.000 25.428 3.801 1.00 27.72 352 ARG A N 1
ATOM 2762 C CA . ARG A 1 352 ? 25.039 25.237 2.783 1.00 27.72 352 ARG A CA 1
ATOM 2763 C C . ARG A 1 352 ? 24.614 24.118 1.844 1.00 27.72 352 ARG A C 1
ATOM 2765 O O . ARG A 1 352 ? 24.364 22.999 2.274 1.00 27.72 352 ARG A O 1
ATOM 2772 N N . VAL A 1 353 ? 24.532 24.475 0.569 1.00 25.64 353 VAL A N 1
ATOM 2773 C CA . VAL A 1 353 ? 24.384 23.578 -0.577 1.00 25.64 353 VAL A CA 1
ATOM 2774 C C . VAL A 1 353 ? 25.686 22.786 -0.714 1.00 25.64 353 VAL A C 1
ATOM 2776 O O . VAL A 1 353 ? 26.753 23.392 -0.817 1.00 25.64 353 VAL A O 1
ATOM 2779 N N . ALA A 1 354 ? 25.609 21.457 -0.676 1.00 28.19 354 ALA A N 1
ATOM 2780 C CA . ALA A 1 354 ? 26.743 20.584 -0.949 1.00 28.19 354 ALA A CA 1
ATOM 2781 C C . ALA A 1 354 ? 26.915 20.436 -2.470 1.00 28.19 354 ALA A C 1
ATOM 2783 O O . ALA A 1 354 ? 26.015 19.966 -3.162 1.00 28.19 354 ALA A O 1
ATOM 2784 N N . GLN A 1 355 ? 28.063 20.886 -2.976 1.00 27.28 355 GLN A N 1
ATOM 2785 C CA . GLN A 1 355 ? 28.623 20.457 -4.255 1.00 27.28 355 GLN A CA 1
ATOM 2786 C C . GLN A 1 355 ? 29.417 19.175 -3.997 1.00 27.28 355 GLN A C 1
ATOM 2788 O O . GLN A 1 355 ? 30.326 19.184 -3.168 1.00 27.28 355 GLN A O 1
ATOM 2793 N N . GLU A 1 356 ? 29.086 18.098 -4.703 1.00 28.19 356 GLU A N 1
ATOM 2794 C CA . GLU A 1 356 ? 29.907 16.890 -4.758 1.00 28.19 356 GLU A CA 1
ATOM 2795 C C . GLU A 1 356 ? 31.080 17.110 -5.721 1.00 28.19 356 GLU A C 1
ATOM 2797 O O . GLU A 1 356 ? 30.898 17.454 -6.889 1.00 28.19 356 GLU A O 1
ATOM 2802 N N . GLY A 1 357 ? 32.290 16.931 -5.198 1.00 26.09 357 GLY A N 1
ATOM 2803 C CA . GLY A 1 357 ? 33.514 16.711 -5.953 1.00 26.09 357 GLY A CA 1
ATOM 2804 C C . GLY A 1 357 ? 34.164 15.446 -5.405 1.00 26.09 357 GLY A C 1
ATOM 2805 O O . GLY A 1 357 ? 34.353 15.327 -4.195 1.00 26.09 357 GLY A O 1
ATOM 2806 N N . GLU A 1 358 ? 34.424 14.501 -6.303 1.00 30.95 358 GLU A N 1
ATOM 2807 C CA . GLU A 1 358 ? 35.088 13.219 -6.071 1.00 30.95 358 GLU A CA 1
ATOM 2808 C C . GLU A 1 358 ? 36.442 13.383 -5.365 1.00 30.95 358 GLU A C 1
ATOM 2810 O O . GLU A 1 358 ? 37.268 14.175 -5.811 1.00 30.95 358 GLU A O 1
ATOM 2815 N N . GLU A 1 359 ? 36.717 12.559 -4.348 1.00 30.12 359 GLU A N 1
ATOM 2816 C CA . GLU A 1 359 ? 38.055 11.986 -4.170 1.00 30.12 359 GLU A CA 1
ATOM 2817 C C . GLU A 1 359 ? 38.026 10.670 -3.368 1.00 30.12 359 GLU A C 1
ATOM 2819 O O . GLU A 1 359 ? 37.312 10.497 -2.380 1.00 30.12 359 GLU A O 1
ATOM 2824 N N . ASP A 1 360 ? 38.810 9.731 -3.894 1.00 29.02 360 ASP A N 1
ATOM 2825 C CA . ASP A 1 360 ? 38.988 8.316 -3.570 1.00 29.02 360 ASP A CA 1
ATOM 2826 C C . ASP A 1 360 ? 39.477 8.104 -2.123 1.00 29.02 360 ASP A C 1
ATOM 2828 O O . ASP A 1 360 ? 40.549 8.577 -1.746 1.00 29.02 360 ASP A O 1
ATOM 2832 N N . ASN A 1 361 ? 38.737 7.335 -1.317 1.00 29.17 361 ASN A N 1
ATOM 2833 C CA . ASN A 1 361 ? 39.287 6.752 -0.092 1.00 29.17 361 ASN A CA 1
ATOM 2834 C C . ASN A 1 361 ? 38.815 5.304 0.078 1.00 29.17 361 ASN A C 1
ATOM 2836 O O . ASN A 1 361 ? 37.843 4.983 0.765 1.00 29.17 361 ASN A O 1
ATOM 2840 N N . ARG A 1 362 ? 39.532 4.404 -0.598 1.00 30.09 362 ARG A N 1
ATOM 2841 C CA . ARG A 1 362 ? 39.455 2.957 -0.390 1.00 30.09 362 ARG A CA 1
ATOM 2842 C C . ARG A 1 362 ? 39.809 2.615 1.054 1.00 30.09 362 ARG A C 1
ATOM 2844 O O . ARG A 1 362 ? 40.934 2.836 1.490 1.00 30.09 362 ARG A O 1
ATOM 2851 N N . GLY A 1 363 ? 38.880 1.936 1.722 1.00 31.94 363 GLY A N 1
ATOM 2852 C CA . GLY A 1 363 ? 39.198 1.033 2.824 1.00 31.94 363 GLY A CA 1
ATOM 2853 C C . GLY A 1 363 ? 38.593 1.400 4.171 1.00 31.94 363 GLY A C 1
ATOM 2854 O O . GLY A 1 363 ? 39.336 1.724 5.090 1.00 31.94 363 GLY A O 1
ATOM 2855 N N . ARG A 1 364 ? 37.272 1.233 4.321 1.00 27.61 364 ARG A N 1
ATOM 2856 C CA . ARG A 1 364 ? 36.658 0.732 5.563 1.00 27.61 364 ARG A CA 1
ATOM 2857 C C . ARG A 1 364 ? 35.224 0.266 5.292 1.00 27.61 364 ARG A C 1
ATOM 2859 O O . ARG A 1 364 ? 34.319 1.073 5.136 1.00 27.61 364 ARG A O 1
ATOM 2866 N N . LEU A 1 365 ? 35.046 -1.047 5.179 1.00 32.16 365 LEU A N 1
ATOM 2867 C CA . LEU A 1 365 ? 33.745 -1.697 5.347 1.00 32.16 365 LEU A CA 1
ATOM 2868 C C . LEU A 1 365 ? 33.410 -1.704 6.855 1.00 32.16 365 LEU A C 1
ATOM 2870 O O . LEU A 1 365 ? 34.339 -1.796 7.654 1.00 32.16 365 LEU A O 1
ATOM 2874 N N . GLU A 1 366 ? 32.109 -1.645 7.179 1.00 35.22 366 GLU A N 1
ATOM 2875 C CA . GLU A 1 366 ? 31.440 -1.674 8.507 1.00 35.22 366 GLU A CA 1
ATOM 2876 C C . GLU A 1 366 ? 30.980 -0.316 9.085 1.00 35.22 366 GLU A C 1
ATOM 2878 O O . GLU A 1 366 ? 31.734 0.365 9.771 1.00 35.22 366 GLU A O 1
ATOM 2883 N N . GLU A 1 367 ? 29.726 0.074 8.797 1.00 37.09 367 GLU A N 1
ATOM 2884 C CA . GLU A 1 367 ? 28.612 0.204 9.769 1.00 37.09 367 GLU A CA 1
ATOM 2885 C C . GLU A 1 367 ? 27.350 0.753 9.067 1.00 37.09 367 GLU A C 1
ATOM 2887 O O . GLU A 1 367 ? 27.322 1.869 8.551 1.00 37.09 367 GLU A O 1
ATOM 2892 N N . SER A 1 368 ? 26.284 -0.049 9.028 1.00 39.06 368 SER A N 1
ATOM 2893 C CA . SER A 1 368 ? 24.944 0.382 8.621 1.00 39.06 368 SER A CA 1
ATOM 2894 C C . SER A 1 368 ? 24.315 1.228 9.738 1.00 39.06 368 SER A C 1
ATOM 2896 O O . SER A 1 368 ? 23.683 0.681 10.643 1.00 39.06 368 SER A O 1
ATOM 2898 N N . GLY A 1 369 ? 24.511 2.545 9.713 1.00 53.84 369 GLY A N 1
ATOM 2899 C CA . GLY A 1 369 ? 23.815 3.480 10.605 1.00 53.84 369 GLY A CA 1
ATOM 2900 C C . GLY A 1 369 ? 22.424 3.839 10.072 1.00 53.84 369 GLY A C 1
ATOM 2901 O O . GLY A 1 369 ? 22.267 4.065 8.874 1.00 53.84 369 GLY A O 1
ATOM 2902 N N . ASP A 1 370 ? 21.411 3.885 10.946 1.00 66.44 370 ASP A N 1
ATOM 2903 C CA . ASP A 1 370 ? 20.083 4.433 10.625 1.00 66.44 370 ASP A CA 1
ATOM 2904 C C . ASP A 1 370 ? 20.251 5.893 10.145 1.00 66.44 370 ASP A C 1
ATOM 2906 O O . ASP A 1 370 ? 20.729 6.722 10.926 1.00 66.44 370 ASP A O 1
ATOM 2910 N N . PRO A 1 371 ? 19.876 6.246 8.897 1.00 70.31 371 PRO A N 1
ATOM 2911 C CA . PRO A 1 371 ? 20.031 7.607 8.376 1.00 70.31 371 PRO A CA 1
ATOM 2912 C C . PRO A 1 371 ? 19.208 8.647 9.156 1.00 70.31 371 PRO A C 1
ATOM 2914 O O . PRO A 1 371 ? 19.441 9.844 9.008 1.00 70.31 371 PRO A O 1
ATOM 2917 N N . LEU A 1 372 ? 18.259 8.212 9.996 1.00 77.00 372 LEU A N 1
ATOM 2918 C CA . LEU A 1 372 ? 17.439 9.063 10.859 1.00 77.00 372 LEU A CA 1
ATOM 2919 C C . LEU A 1 372 ? 17.913 9.085 12.322 1.00 77.00 372 LEU A C 1
ATOM 2921 O O . LEU A 1 372 ? 17.243 9.689 13.160 1.00 77.00 372 LEU A O 1
ATOM 2925 N N . ALA A 1 373 ? 19.048 8.461 12.658 1.00 77.25 373 ALA A N 1
ATOM 2926 C CA . ALA A 1 373 ? 19.529 8.359 14.038 1.00 77.25 373 ALA A CA 1
ATOM 2927 C C . ALA A 1 373 ? 19.662 9.726 14.735 1.00 77.25 373 ALA A C 1
ATOM 2929 O O . ALA A 1 373 ? 19.201 9.888 15.866 1.00 77.25 373 ALA A O 1
ATOM 2930 N N . GLU A 1 374 ? 20.222 10.725 14.044 1.00 79.25 374 GLU A N 1
ATOM 2931 C CA . GLU A 1 374 ? 20.378 12.085 14.579 1.00 79.25 374 GLU A CA 1
ATOM 2932 C C . GLU A 1 374 ? 19.024 12.751 14.868 1.00 79.25 374 GLU A C 1
ATOM 2934 O O . GLU A 1 374 ? 18.836 13.366 15.921 1.00 79.25 374 GLU A O 1
ATOM 2939 N N . LEU A 1 375 ? 18.049 12.581 13.968 1.00 82.50 375 LEU A N 1
ATOM 2940 C CA . LEU A 1 375 ? 16.696 13.117 14.137 1.00 82.50 375 LEU A CA 1
ATOM 2941 C C . LEU A 1 375 ? 15.985 12.454 15.320 1.00 82.50 375 LEU A C 1
ATOM 2943 O O . LEU A 1 375 ? 15.418 13.149 16.161 1.00 82.50 375 LEU A O 1
ATOM 2947 N N . LYS A 1 376 ? 16.076 11.127 15.444 1.00 83.38 376 LYS A N 1
ATOM 2948 C CA . LYS A 1 376 ? 15.475 10.373 16.555 1.00 83.38 376 LYS A CA 1
ATOM 2949 C C . LYS A 1 376 ? 16.069 10.771 17.905 1.00 83.38 376 LYS A C 1
ATOM 2951 O O . LYS A 1 376 ? 15.338 10.941 18.881 1.00 83.38 376 LYS A O 1
ATOM 2956 N N . GLN A 1 377 ? 17.383 10.979 17.970 1.00 83.94 377 GLN A N 1
ATOM 2957 C CA . GLN A 1 377 ? 18.046 11.490 19.172 1.00 83.94 377 GLN A CA 1
ATOM 2958 C C . GLN A 1 377 ? 17.594 12.916 19.521 1.00 83.94 377 GLN A C 1
ATOM 2960 O O . GLN A 1 377 ? 17.377 13.219 20.698 1.00 83.94 377 GLN A O 1
ATOM 2965 N N . GLN A 1 378 ? 17.402 13.779 18.520 1.00 86.25 378 GLN A N 1
ATOM 2966 C CA . GLN A 1 378 ? 16.881 15.130 18.725 1.00 86.25 378 GLN A CA 1
ATOM 2967 C C . GLN A 1 378 ? 15.431 15.115 19.234 1.00 86.25 378 GLN A C 1
ATOM 2969 O O . GLN A 1 378 ? 15.110 15.818 20.195 1.00 86.25 378 GLN A O 1
ATOM 2974 N N . GLU A 1 379 ? 14.559 14.309 18.626 1.00 86.69 379 GLU A N 1
ATOM 2975 C CA . GLU A 1 379 ? 13.162 14.153 19.046 1.00 86.69 379 GLU A CA 1
ATOM 2976 C C . GLU A 1 379 ? 13.057 13.638 20.480 1.00 86.69 379 GLU A C 1
ATOM 2978 O O . GLU A 1 379 ? 12.340 14.219 21.298 1.00 86.69 379 GLU A O 1
ATOM 2983 N N . TRP A 1 380 ? 13.835 12.609 20.813 1.00 85.62 380 TRP A N 1
ATOM 2984 C CA . TRP A 1 380 ? 13.934 12.093 22.172 1.00 85.62 380 TRP A CA 1
ATOM 2985 C C . TRP A 1 380 ? 14.409 13.165 23.156 1.00 85.62 380 TRP A C 1
ATOM 2987 O O . TRP A 1 380 ? 13.779 13.383 24.190 1.00 85.62 380 TRP A O 1
ATOM 2997 N N . GLY A 1 381 ? 15.476 13.897 22.822 1.00 86.94 381 GLY A N 1
ATOM 2998 C CA . GLY A 1 381 ? 15.985 14.990 23.650 1.00 86.94 381 GLY A CA 1
ATOM 2999 C C . GLY A 1 381 ? 14.932 16.068 23.928 1.00 86.94 381 GLY A C 1
ATOM 3000 O O . GLY A 1 381 ? 14.778 16.497 25.075 1.00 86.94 381 GLY A O 1
ATOM 3001 N N . ASN A 1 382 ? 14.165 16.461 22.908 1.00 88.62 382 ASN A N 1
ATOM 3002 C CA . ASN A 1 382 ? 13.079 17.431 23.041 1.00 88.62 382 ASN A CA 1
ATOM 3003 C C . ASN A 1 382 ? 11.949 16.900 23.934 1.00 88.62 382 ASN A C 1
ATOM 3005 O O . ASN A 1 382 ? 11.526 17.587 24.864 1.00 88.62 382 ASN A O 1
ATOM 3009 N N . ALA A 1 383 ? 11.497 15.666 23.700 1.00 88.31 383 ALA A N 1
ATOM 3010 C CA . ALA A 1 383 ? 10.433 15.041 24.481 1.00 88.31 383 ALA A CA 1
ATOM 3011 C C . ALA A 1 383 ? 10.804 14.940 25.973 1.00 88.31 383 ALA A C 1
ATOM 3013 O O . ALA A 1 383 ? 9.999 15.244 26.853 1.00 88.31 383 ALA A O 1
ATOM 3014 N N . ILE A 1 384 ? 12.060 14.620 26.278 1.00 88.44 384 ILE A N 1
ATOM 3015 C CA . ILE A 1 384 ? 12.570 14.564 27.652 1.00 88.44 384 ILE A CA 1
ATOM 3016 C C . ILE A 1 384 ? 12.573 15.932 28.323 1.00 88.44 384 ILE A C 1
ATOM 3018 O O . ILE A 1 384 ? 12.204 16.043 29.495 1.00 88.44 384 ILE A O 1
ATOM 3022 N N . GLN A 1 385 ? 12.960 16.984 27.601 1.00 89.38 385 GLN A N 1
ATOM 3023 C CA . GLN A 1 385 ? 12.881 18.349 28.121 1.00 89.38 385 GLN A CA 1
ATOM 3024 C C . GLN A 1 385 ? 11.430 18.747 28.413 1.00 89.38 385 GLN A C 1
ATOM 3026 O O . GLN A 1 385 ? 11.159 19.326 29.466 1.00 89.38 385 GLN A O 1
ATOM 3031 N N . THR A 1 386 ? 10.491 18.381 27.537 1.00 91.06 386 THR A N 1
ATOM 3032 C CA . THR A 1 386 ? 9.058 18.611 27.748 1.00 91.06 386 THR A CA 1
ATOM 3033 C C . THR A 1 386 ? 8.538 17.861 28.973 1.00 91.06 386 THR A C 1
ATOM 3035 O O . THR A 1 386 ? 7.903 18.478 29.830 1.00 91.06 386 THR A O 1
ATOM 3038 N N . LEU A 1 387 ? 8.840 16.565 29.110 1.00 89.88 387 LEU A N 1
ATOM 3039 C CA . LEU A 1 387 ? 8.419 15.772 30.268 1.00 89.88 387 LEU A CA 1
ATOM 3040 C C . LEU A 1 387 ? 9.006 16.333 31.568 1.00 89.88 387 LEU A C 1
ATOM 3042 O O . LEU A 1 387 ? 8.282 16.489 32.546 1.00 89.88 387 LEU A O 1
ATOM 3046 N N . ARG A 1 388 ? 10.285 16.724 31.562 1.00 89.94 388 ARG A N 1
ATOM 3047 C CA . ARG A 1 388 ? 10.953 17.340 32.718 1.00 89.94 388 ARG A CA 1
ATOM 3048 C C . ARG A 1 388 ? 10.326 18.669 33.124 1.00 89.94 388 ARG A C 1
ATOM 3050 O O . ARG A 1 388 ? 10.273 18.967 34.312 1.00 89.94 388 ARG A O 1
ATOM 3057 N N . ALA A 1 389 ? 9.859 19.468 32.167 1.00 89.62 389 ALA A N 1
ATOM 3058 C CA . ALA A 1 389 ? 9.151 20.709 32.464 1.00 89.62 389 ALA A CA 1
ATOM 3059 C C . ALA A 1 389 ? 7.758 20.447 33.069 1.00 89.62 389 ALA A C 1
ATOM 3061 O O . ALA A 1 389 ? 7.319 21.175 33.961 1.00 89.62 389 ALA A O 1
ATOM 3062 N N . LEU A 1 390 ? 7.064 19.407 32.597 1.00 90.44 390 LEU A N 1
ATOM 3063 C CA . LEU A 1 390 ? 5.719 19.047 33.047 1.00 90.44 390 LEU A CA 1
ATOM 3064 C C . LEU A 1 390 ? 5.700 18.366 34.419 1.00 90.44 390 LEU A C 1
ATOM 3066 O O . LEU A 1 390 ? 4.875 18.728 35.258 1.00 90.44 390 LEU A O 1
ATOM 3070 N N . ASP A 1 391 ? 6.586 17.397 34.628 1.00 89.44 391 ASP A N 1
ATOM 3071 C CA . ASP A 1 391 ? 6.707 16.597 35.844 1.00 89.44 391 ASP A CA 1
ATOM 3072 C C . ASP A 1 391 ? 8.189 16.256 36.091 1.00 89.44 391 ASP A C 1
ATOM 3074 O O . ASP A 1 391 ? 8.689 15.230 35.623 1.00 89.44 391 ASP A O 1
ATOM 3078 N N . PRO A 1 392 ? 8.918 17.112 36.832 1.00 88.81 392 PRO A N 1
ATOM 3079 C CA . PRO A 1 392 ? 10.334 16.901 37.128 1.00 88.81 392 PRO A CA 1
ATOM 3080 C C . PRO A 1 392 ? 10.640 15.597 37.877 1.00 88.81 392 PRO A C 1
ATOM 3082 O O . PRO A 1 392 ? 11.786 15.152 37.859 1.00 88.81 392 PRO A O 1
ATOM 3085 N N . ASN A 1 393 ? 9.643 15.004 38.543 1.00 87.25 393 ASN A N 1
ATOM 3086 C CA . ASN A 1 393 ? 9.789 13.794 39.350 1.00 87.25 393 ASN A CA 1
ATOM 3087 C C . ASN A 1 393 ? 9.261 12.543 38.630 1.00 87.25 393 ASN A C 1
ATOM 3089 O O . ASN A 1 393 ? 9.133 11.490 39.261 1.00 87.25 393 ASN A O 1
ATOM 3093 N N . ASN A 1 394 ? 8.951 12.637 37.332 1.00 83.94 394 ASN A N 1
ATOM 3094 C CA . ASN A 1 394 ? 8.401 11.512 36.590 1.00 83.94 394 ASN A CA 1
ATOM 3095 C C . ASN A 1 394 ? 9.398 10.335 36.575 1.00 83.94 394 ASN A C 1
ATOM 3097 O O . ASN A 1 394 ? 10.567 10.529 36.219 1.00 83.94 394 ASN A O 1
ATOM 3101 N N . PRO A 1 395 ? 8.971 9.099 36.899 1.00 81.12 395 PRO A N 1
ATOM 3102 C CA . PRO A 1 395 ? 9.865 7.941 36.921 1.00 81.12 395 PRO A CA 1
ATOM 3103 C C . PRO A 1 395 ? 10.518 7.668 35.557 1.00 81.12 395 PRO A C 1
ATOM 3105 O O . PRO A 1 395 ? 11.644 7.176 35.516 1.00 81.12 395 PRO A O 1
ATOM 3108 N N . ASN A 1 396 ? 9.879 8.063 34.449 1.00 77.75 396 ASN A N 1
ATOM 3109 C CA . ASN A 1 396 ? 10.418 7.891 33.097 1.00 77.75 396 ASN A CA 1
ATOM 3110 C C . ASN A 1 396 ? 11.569 8.857 32.758 1.00 77.75 396 ASN A C 1
ATOM 3112 O O . ASN A 1 396 ? 12.187 8.721 31.707 1.00 77.75 396 ASN A O 1
ATOM 3116 N N . LEU A 1 397 ? 11.904 9.810 33.639 1.00 77.12 397 LEU A N 1
ATOM 3117 C CA . LEU A 1 397 ? 13.109 10.645 33.514 1.00 77.12 397 LEU A CA 1
ATOM 3118 C C . LEU A 1 397 ? 14.373 9.957 34.054 1.00 77.12 397 LEU A C 1
ATOM 3120 O O . LEU A 1 397 ? 15.477 10.466 33.858 1.00 77.12 397 LEU A O 1
ATOM 3124 N N . SER A 1 398 ? 14.224 8.821 34.741 1.00 59.84 398 SER A N 1
ATOM 3125 C CA . SER A 1 398 ? 15.328 8.078 35.349 1.00 59.84 398 SER A CA 1
ATOM 3126 C C . SER A 1 398 ? 15.875 7.038 34.375 1.00 59.84 398 SER A C 1
ATOM 3128 O O . SER A 1 398 ? 15.560 5.856 34.479 1.00 59.84 398 SER A O 1
ATOM 3130 N N . TYR A 1 399 ? 16.704 7.457 33.422 1.00 59.66 399 TYR A N 1
ATOM 3131 C CA . TYR A 1 399 ? 17.448 6.516 32.585 1.00 59.66 399 TYR A CA 1
ATOM 3132 C C . TYR A 1 399 ? 18.888 6.987 32.363 1.00 59.66 399 TYR A C 1
ATOM 3134 O O . TYR A 1 399 ? 19.161 8.161 32.115 1.00 59.66 399 TYR A O 1
ATOM 3142 N N . ILE A 1 400 ? 19.819 6.039 32.468 1.00 54.97 400 ILE A N 1
ATOM 3143 C CA . ILE A 1 400 ? 21.210 6.189 32.044 1.00 54.97 400 ILE A CA 1
ATOM 3144 C C . ILE A 1 400 ? 21.278 5.525 30.671 1.00 54.97 400 ILE A C 1
ATOM 3146 O O . ILE A 1 400 ? 21.270 4.299 30.586 1.00 54.97 400 ILE A O 1
ATOM 3150 N N . VAL A 1 401 ? 21.284 6.324 29.604 1.00 63.84 401 VAL A N 1
ATOM 3151 C CA . VAL A 1 401 ? 21.535 5.823 28.245 1.00 63.84 401 VAL A CA 1
ATOM 3152 C C . VAL A 1 401 ? 23.004 6.049 27.883 1.00 63.84 401 VAL A C 1
ATOM 3154 O O . VAL A 1 401 ? 23.543 7.115 28.197 1.00 63.84 401 VAL A O 1
ATOM 3157 N N . PRO A 1 402 ? 23.669 5.065 27.255 1.00 62.19 402 PRO A N 1
ATOM 3158 C CA . PRO A 1 402 ? 24.971 5.261 26.625 1.00 62.19 402 PRO A CA 1
ATOM 3159 C C . PRO A 1 402 ? 24.950 6.421 25.616 1.00 62.19 402 PRO A C 1
ATOM 3161 O O . PRO A 1 402 ? 23.908 6.729 25.037 1.00 62.19 402 PRO A O 1
ATOM 3164 N N . GLN A 1 403 ? 26.095 7.073 25.403 1.00 54.50 403 GLN A N 1
ATOM 3165 C CA . GLN A 1 403 ? 26.210 8.250 24.527 1.00 54.50 403 GLN A CA 1
ATOM 3166 C C . GLN A 1 403 ? 25.918 7.933 23.045 1.00 54.50 403 GLN A C 1
ATOM 3168 O O . GLN A 1 403 ? 25.567 8.822 22.277 1.00 54.50 403 GLN A O 1
ATOM 3173 N N . ASP A 1 404 ? 26.040 6.666 22.668 1.00 68.75 404 ASP A N 1
ATOM 3174 C CA . ASP A 1 404 ? 25.810 6.077 21.349 1.00 68.75 404 ASP A CA 1
ATOM 3175 C C . ASP A 1 404 ? 24.419 5.433 21.197 1.00 68.75 404 ASP A C 1
ATOM 3177 O O . ASP A 1 404 ? 24.107 4.851 20.160 1.00 68.75 404 ASP A O 1
ATOM 3181 N N . TRP A 1 405 ? 23.550 5.535 22.208 1.00 80.12 405 TRP A N 1
ATOM 3182 C CA . TRP A 1 405 ? 22.211 4.959 22.135 1.00 80.12 405 TRP A CA 1
ATOM 3183 C C . TRP A 1 405 ? 21.304 5.752 21.183 1.00 80.12 405 TRP A C 1
ATOM 3185 O O . TRP A 1 405 ? 21.149 6.971 21.303 1.00 80.12 405 TRP A O 1
ATOM 3195 N N . VAL A 1 406 ? 20.666 5.044 20.250 1.00 80.88 406 VAL A N 1
ATOM 3196 C CA . VAL A 1 406 ? 19.659 5.600 19.339 1.00 80.88 406 VAL A CA 1
ATOM 3197 C C . VAL A 1 406 ? 18.275 5.107 19.780 1.00 80.88 406 VAL A C 1
ATOM 3199 O O . VAL A 1 406 ? 18.063 3.892 19.848 1.00 80.88 406 VAL A O 1
ATOM 3202 N N . PRO A 1 407 ? 17.327 6.009 20.093 1.00 82.31 407 PRO A N 1
ATOM 3203 C CA . PRO A 1 407 ? 15.977 5.621 20.480 1.00 82.31 407 PRO A CA 1
ATOM 3204 C C . PRO A 1 407 ? 15.244 4.964 19.311 1.00 82.31 407 PRO A C 1
ATOM 3206 O O . PRO A 1 407 ? 15.304 5.434 18.175 1.00 82.31 407 PRO A O 1
ATOM 3209 N N . THR A 1 408 ? 14.507 3.891 19.599 1.00 85.44 408 THR A N 1
ATOM 3210 C CA . THR A 1 408 ? 13.577 3.306 18.623 1.00 85.44 408 THR A CA 1
ATOM 3211 C C . THR A 1 408 ? 12.318 4.165 18.500 1.00 85.44 408 THR A C 1
ATOM 3213 O O . THR A 1 408 ? 11.964 4.898 19.428 1.00 85.44 408 THR A O 1
ATOM 3216 N N . ASP A 1 409 ? 11.581 4.014 17.399 1.00 82.44 409 ASP A N 1
ATOM 3217 C CA . ASP A 1 409 ? 10.303 4.714 17.194 1.00 82.44 409 ASP A CA 1
ATOM 3218 C C . ASP A 1 409 ? 9.301 4.396 18.315 1.00 82.44 409 ASP A C 1
ATOM 3220 O O . ASP A 1 409 ? 8.555 5.268 18.759 1.00 82.44 409 ASP A O 1
ATOM 3224 N N . GLN A 1 410 ? 9.339 3.165 18.843 1.00 82.56 410 GLN A N 1
ATOM 3225 C CA . GLN A 1 410 ? 8.521 2.768 19.987 1.00 82.56 410 GLN A CA 1
ATOM 3226 C C . GLN A 1 410 ? 8.907 3.534 21.256 1.00 82.56 410 GLN A C 1
ATOM 3228 O O . GLN A 1 410 ? 8.025 3.970 21.987 1.00 82.56 410 GLN A O 1
ATOM 3233 N N . ASN A 1 411 ? 10.202 3.761 21.506 1.00 83.19 411 ASN A N 1
ATOM 3234 C CA . ASN A 1 411 ? 10.629 4.539 22.669 1.00 83.19 411 ASN A CA 1
ATOM 3235 C C . ASN A 1 411 ? 10.122 5.984 22.582 1.00 83.19 411 ASN A C 1
ATOM 3237 O O . ASN A 1 411 ? 9.595 6.509 23.562 1.00 83.19 411 ASN A O 1
ATOM 3241 N N . ILE A 1 412 ? 10.235 6.609 21.406 1.00 85.31 412 ILE A N 1
ATOM 3242 C CA . ILE A 1 412 ? 9.720 7.965 21.166 1.00 85.31 412 ILE A CA 1
ATOM 3243 C C . ILE A 1 412 ? 8.196 7.999 21.365 1.00 85.31 412 ILE A C 1
ATOM 3245 O O . ILE A 1 412 ? 7.677 8.905 22.020 1.00 85.31 412 ILE A O 1
ATOM 3249 N N . ALA A 1 413 ? 7.475 6.997 20.853 1.00 86.44 413 ALA A N 1
ATOM 3250 C CA . ALA A 1 413 ? 6.028 6.883 21.014 1.00 86.44 413 ALA A CA 1
ATOM 3251 C C . ALA A 1 413 ? 5.604 6.726 22.485 1.00 86.44 413 ALA A C 1
ATOM 3253 O O . ALA A 1 413 ? 4.701 7.437 22.932 1.00 86.44 413 ALA A O 1
ATOM 3254 N N . ASP A 1 414 ? 6.271 5.856 23.247 1.00 86.62 414 ASP A N 1
ATOM 3255 C CA . ASP A 1 414 ? 5.988 5.625 24.669 1.00 86.62 414 ASP A CA 1
ATOM 3256 C C . ASP A 1 414 ? 6.209 6.900 25.495 1.00 86.62 414 ASP A C 1
ATOM 3258 O O . ASP A 1 414 ? 5.381 7.268 26.334 1.00 86.62 414 ASP A O 1
ATOM 3262 N N . LEU A 1 415 ? 7.295 7.626 25.216 1.00 87.31 415 LEU A N 1
ATOM 3263 C CA . LEU A 1 415 ? 7.603 8.879 25.896 1.00 87.31 415 LEU A CA 1
ATOM 3264 C C . LEU A 1 415 ? 6.584 9.981 25.563 1.00 87.31 415 LEU A C 1
ATOM 3266 O O . LEU A 1 415 ? 6.111 10.684 26.459 1.00 87.31 415 LEU A O 1
ATOM 3270 N N . ASN A 1 416 ? 6.195 10.108 24.293 1.00 90.81 416 ASN A N 1
ATOM 3271 C CA . ASN A 1 416 ? 5.152 11.043 23.872 1.00 90.81 416 ASN A CA 1
ATOM 3272 C C . ASN A 1 416 ? 3.785 10.703 24.490 1.00 90.81 416 ASN A C 1
ATOM 3274 O O . ASN A 1 416 ? 3.038 11.610 24.868 1.00 90.81 416 ASN A O 1
ATOM 3278 N N . ALA A 1 417 ? 3.464 9.415 24.650 1.00 89.69 417 ALA A N 1
ATOM 3279 C CA . ALA A 1 417 ? 2.250 8.972 25.329 1.00 89.69 417 ALA A CA 1
ATOM 3280 C C . ALA A 1 417 ? 2.250 9.353 26.821 1.00 89.69 417 ALA A C 1
ATOM 3282 O O . ALA A 1 417 ? 1.225 9.806 27.340 1.00 89.69 417 ALA A O 1
ATOM 3283 N N . GLU A 1 418 ? 3.393 9.248 27.504 1.00 91.62 418 GLU A N 1
ATOM 3284 C CA . GLU A 1 418 ? 3.511 9.706 28.892 1.00 91.62 418 GLU A CA 1
ATOM 3285 C C . GLU A 1 418 ? 3.369 11.233 28.997 1.00 91.62 418 GLU A C 1
ATOM 3287 O O . GLU A 1 418 ? 2.643 11.716 29.864 1.00 91.62 418 GLU A O 1
ATOM 3292 N N . ILE A 1 419 ? 3.969 12.009 28.086 1.00 92.44 419 ILE A N 1
ATOM 3293 C CA . ILE A 1 419 ? 3.799 13.474 28.029 1.00 92.44 419 ILE A CA 1
ATOM 3294 C C . ILE A 1 419 ? 2.318 13.851 27.890 1.00 92.44 419 ILE A C 1
ATOM 3296 O O . ILE A 1 419 ? 1.823 14.712 28.620 1.00 92.44 419 ILE A O 1
ATOM 3300 N N . VAL A 1 420 ? 1.597 13.185 26.984 1.00 92.38 420 VAL A N 1
ATOM 3301 C CA . VAL A 1 420 ? 0.151 13.357 26.772 1.00 92.38 420 VAL A CA 1
ATOM 3302 C C . VAL A 1 420 ? -0.637 13.078 28.050 1.00 92.38 420 VAL A C 1
ATOM 3304 O O . VAL A 1 420 ? -1.511 13.864 28.433 1.00 92.38 420 VAL A O 1
ATOM 3307 N N . LYS A 1 421 ? -0.317 11.979 28.734 1.00 92.81 421 LYS A N 1
ATOM 3308 C CA . LYS A 1 421 ? -0.954 11.581 29.991 1.00 92.81 421 LYS A CA 1
ATOM 3309 C C . LYS A 1 421 ? -0.698 12.605 31.097 1.00 92.81 421 LYS A C 1
ATOM 3311 O O . LYS A 1 421 ? -1.656 13.056 31.721 1.00 92.81 421 LYS A O 1
ATOM 3316 N N . VAL A 1 422 ? 0.551 13.027 31.299 1.00 93.31 422 VAL A N 1
ATOM 3317 C CA . VAL A 1 422 ? 0.928 14.023 32.318 1.00 93.31 422 VAL A CA 1
ATOM 3318 C C . VAL A 1 422 ? 0.287 15.380 32.027 1.00 93.31 422 VAL A C 1
ATOM 3320 O O . VAL A 1 422 ? -0.270 15.995 32.933 1.00 93.31 422 VAL A O 1
ATOM 3323 N N . ALA A 1 423 ? 0.294 15.844 30.774 1.00 93.62 423 ALA A N 1
ATOM 3324 C CA . ALA A 1 423 ? -0.344 17.104 30.391 1.00 93.62 423 ALA A CA 1
ATOM 3325 C C . ALA A 1 423 ? -1.867 17.074 30.613 1.00 93.62 423 ALA A C 1
ATOM 3327 O O . ALA A 1 423 ? -2.444 18.033 31.131 1.00 93.62 423 ALA A O 1
ATOM 3328 N N . THR A 1 424 ? -2.514 15.954 30.273 1.00 93.38 424 THR A N 1
ATOM 3329 C CA . THR A 1 424 ? -3.949 15.739 30.517 1.00 93.38 424 THR A CA 1
ATOM 3330 C C . THR A 1 424 ? -4.257 15.740 32.011 1.00 93.38 424 THR A C 1
ATOM 3332 O O . THR A 1 424 ? -5.197 16.413 32.439 1.00 93.38 424 THR A O 1
ATOM 3335 N N . GLN A 1 425 ? -3.452 15.032 32.807 1.00 92.75 425 GLN A N 1
ATOM 3336 C CA . GLN A 1 425 ? -3.604 14.959 34.257 1.00 92.75 425 GLN A CA 1
ATOM 3337 C C . GLN A 1 425 ? -3.420 16.338 34.896 1.00 92.75 425 GLN A C 1
ATOM 3339 O O . GLN A 1 425 ? -4.302 16.794 35.610 1.00 92.75 425 GLN A O 1
ATOM 3344 N N . ARG A 1 426 ? -2.357 17.066 34.537 1.00 92.94 426 ARG A N 1
ATOM 3345 C CA . ARG A 1 426 ? -2.073 18.428 35.015 1.00 92.94 426 ARG A CA 1
ATOM 3346 C C . ARG A 1 426 ? -3.231 19.396 34.760 1.00 92.94 426 ARG A C 1
ATOM 3348 O O . ARG A 1 426 ? -3.604 20.163 35.645 1.00 92.94 426 ARG A O 1
ATOM 3355 N N . ALA A 1 427 ? -3.816 19.365 33.561 1.00 93.44 427 ALA A N 1
ATOM 3356 C CA . ALA A 1 427 ? -4.972 20.198 33.235 1.00 93.44 427 ALA A CA 1
ATOM 3357 C C . ALA A 1 427 ? -6.241 19.751 33.980 1.00 93.44 427 ALA A C 1
ATOM 3359 O O . ALA A 1 427 ? -7.038 20.586 34.404 1.00 93.44 427 ALA A O 1
ATOM 3360 N N . THR A 1 428 ? -6.423 18.444 34.158 1.00 93.75 428 THR A N 1
ATOM 3361 C CA . THR A 1 428 ? -7.574 17.872 34.867 1.00 93.75 428 THR A CA 1
ATOM 3362 C C . THR A 1 428 ? -7.520 18.185 36.358 1.00 93.75 428 THR A C 1
ATOM 3364 O O . THR A 1 428 ? -8.500 18.692 36.889 1.00 93.75 428 THR A O 1
ATOM 3367 N N . ASP A 1 429 ? -6.372 18.006 37.005 1.00 93.38 429 ASP A N 1
ATOM 3368 C CA . ASP A 1 429 ? -6.164 18.321 38.421 1.00 93.38 429 ASP A CA 1
ATOM 3369 C C . ASP A 1 429 ? -6.297 19.818 38.695 1.00 93.38 429 ASP A C 1
ATOM 3371 O O . ASP A 1 429 ? -6.800 20.220 39.739 1.00 93.38 429 ASP A O 1
ATOM 3375 N N . PHE A 1 430 ? -5.913 20.665 37.738 1.00 94.25 430 PHE A N 1
ATOM 3376 C CA . PHE A 1 430 ? -6.155 22.100 37.845 1.00 94.25 430 PHE A CA 1
ATOM 3377 C C . PHE A 1 430 ? -7.654 22.435 37.800 1.00 94.25 430 PHE A C 1
ATOM 3379 O O . PHE A 1 430 ? -8.141 23.242 38.587 1.00 94.25 430 PHE A O 1
ATOM 3386 N N . VAL A 1 431 ? -8.396 21.843 36.861 1.00 93.75 431 VAL A N 1
ATOM 3387 C CA . VAL A 1 431 ? -9.807 22.178 36.612 1.00 93.75 431 VAL A CA 1
ATOM 3388 C C . VAL A 1 431 ? -10.755 21.513 37.612 1.00 93.75 431 VAL A C 1
ATOM 3390 O O . VAL A 1 431 ? -11.787 22.092 37.964 1.00 93.75 431 VAL A O 1
ATOM 3393 N N . MET A 1 432 ? -10.427 20.299 38.040 1.00 91.94 432 MET A N 1
ATOM 3394 C CA . MET A 1 432 ? -11.266 19.419 38.847 1.00 91.94 432 MET A CA 1
ATOM 3395 C C . MET A 1 432 ? -10.426 18.526 39.788 1.00 91.94 432 MET A C 1
ATOM 3397 O O . MET A 1 432 ? -10.479 17.303 39.661 1.00 91.94 432 MET A O 1
ATOM 3401 N N . PRO A 1 433 ? -9.687 19.110 40.758 1.00 89.94 433 PRO A N 1
ATOM 3402 C CA . PRO A 1 433 ? -8.768 18.381 41.644 1.00 89.94 433 PRO A CA 1
ATOM 3403 C C . PRO A 1 433 ? -9.453 17.264 42.443 1.00 89.94 433 PRO A C 1
ATOM 3405 O O . PRO A 1 433 ? -8.872 16.206 42.648 1.00 89.94 433 PRO A O 1
ATOM 3408 N N . ASP A 1 434 ? -10.717 17.466 42.827 1.00 88.69 434 ASP A N 1
ATOM 3409 C CA . ASP A 1 434 ? -11.528 16.489 43.571 1.00 88.69 434 ASP A CA 1
ATOM 3410 C C . ASP A 1 434 ? -12.637 15.867 42.697 1.00 88.69 434 ASP A C 1
ATOM 3412 O O . ASP A 1 434 ? -13.706 15.491 43.185 1.00 88.69 434 ASP A O 1
ATOM 3416 N N . GLY A 1 435 ? -12.451 15.855 41.372 1.00 86.06 435 GLY A N 1
ATOM 3417 C CA . GLY A 1 435 ? -13.449 15.383 40.402 1.00 86.06 435 GLY A CA 1
ATOM 3418 C C . GLY A 1 435 ? -14.635 16.331 40.179 1.00 86.06 435 GLY A C 1
ATOM 3419 O O . GLY A 1 435 ? -15.502 16.048 39.355 1.00 86.06 435 GLY A O 1
ATOM 3420 N N . ASN A 1 436 ? -14.665 17.476 40.867 1.00 88.31 436 ASN A N 1
ATOM 3421 C CA . ASN A 1 436 ? -15.647 18.543 40.679 1.00 88.31 436 ASN A CA 1
ATOM 3422 C C . ASN A 1 436 ? -14.965 19.817 40.180 1.00 88.31 436 ASN A C 1
ATOM 3424 O O . ASN A 1 436 ? -13.884 20.164 40.647 1.00 88.31 436 ASN A O 1
ATOM 3428 N N . PHE A 1 437 ? -15.622 20.544 39.273 1.00 91.19 437 PHE A N 1
ATOM 3429 C CA . PHE A 1 437 ? -15.099 21.805 38.745 1.00 91.19 437 PHE A CA 1
ATOM 3430 C C . PHE A 1 437 ? -14.834 22.837 39.845 1.00 91.19 437 PHE A C 1
ATOM 3432 O O . PHE A 1 437 ? -15.722 23.125 40.650 1.00 91.19 437 PHE A O 1
ATOM 3439 N N . ILE A 1 438 ? -13.655 23.460 39.813 1.00 92.31 438 ILE A N 1
ATOM 3440 C CA . ILE A 1 438 ? -13.310 24.557 40.721 1.00 92.31 438 ILE A CA 1
ATOM 3441 C C . ILE A 1 438 ? -14.130 25.827 40.441 1.00 92.31 438 ILE A C 1
ATOM 3443 O O . ILE A 1 438 ? -14.605 26.075 39.329 1.00 92.31 438 ILE A O 1
ATOM 3447 N N . GLY A 1 439 ? -14.246 26.680 41.459 1.00 92.00 439 GLY A N 1
ATOM 3448 C CA . GLY A 1 439 ? -14.930 27.969 41.362 1.00 92.00 439 GLY A CA 1
ATOM 3449 C C . GLY A 1 439 ? -16.455 27.880 41.426 1.00 92.00 439 GLY A C 1
ATOM 3450 O O . GLY A 1 439 ? -17.058 26.812 41.468 1.00 92.00 439 GLY A O 1
ATOM 3451 N N . THR A 1 440 ? -17.105 29.043 41.451 1.00 93.94 440 THR A N 1
ATOM 3452 C CA . THR A 1 440 ? -18.574 29.119 41.513 1.00 93.94 440 THR A CA 1
ATOM 3453 C C . THR A 1 440 ? -19.183 29.128 40.108 1.00 93.94 440 THR A C 1
ATOM 3455 O O . THR A 1 440 ? -18.587 29.715 39.202 1.00 93.94 440 THR A O 1
ATOM 3458 N N . PRO A 1 441 ? -20.365 28.525 39.878 1.00 93.50 441 PRO A N 1
ATOM 3459 C CA . PRO A 1 441 ? -21.042 28.593 38.583 1.00 93.50 441 PRO A CA 1
ATOM 3460 C C . PRO A 1 441 ? -21.242 30.034 38.082 1.00 93.50 441 PRO A C 1
ATOM 3462 O O . PRO A 1 441 ? -21.591 30.937 38.844 1.00 93.50 441 PRO A O 1
ATOM 3465 N N . GLY A 1 442 ? -20.979 30.260 36.794 1.00 89.94 442 GLY A N 1
ATOM 3466 C CA . GLY A 1 442 ? -21.194 31.536 36.110 1.00 89.94 442 GLY A CA 1
ATOM 3467 C C . GLY A 1 442 ? -22.473 31.567 35.271 1.00 89.94 442 GLY A C 1
ATOM 3468 O O . GLY A 1 442 ? -23.388 30.776 35.461 1.00 89.94 442 GLY A O 1
ATOM 3469 N N . ASN A 1 443 ? -22.519 32.483 34.299 1.00 85.12 443 ASN A N 1
ATOM 3470 C CA . ASN A 1 443 ? -23.701 32.728 33.455 1.00 85.12 443 ASN A CA 1
ATOM 3471 C C . ASN A 1 443 ? -23.954 31.652 32.377 1.00 85.12 443 ASN A C 1
ATOM 3473 O O . ASN A 1 443 ? -24.821 31.834 31.528 1.00 85.12 443 ASN A O 1
ATOM 3477 N N . GLY A 1 444 ? -23.180 30.568 32.356 1.00 86.44 444 GLY A N 1
ATOM 3478 C CA . GLY A 1 444 ? -23.318 29.480 31.393 1.00 86.44 444 GLY A CA 1
ATOM 3479 C C . GLY A 1 444 ? -22.876 28.148 32.001 1.00 86.44 444 GLY A C 1
ATOM 3480 O O . GLY A 1 444 ? -22.146 28.162 32.997 1.00 86.44 444 GLY A O 1
ATOM 3481 N N . PRO A 1 445 ? -23.293 27.011 31.412 1.00 86.56 445 PRO A N 1
ATOM 3482 C CA . PRO A 1 445 ? -23.008 25.676 31.950 1.00 86.56 445 PRO A CA 1
ATOM 3483 C C . PRO A 1 445 ? -21.500 25.422 32.112 1.00 86.56 445 PRO A C 1
ATOM 3485 O O . PRO A 1 445 ? -21.069 24.915 33.152 1.00 86.56 445 PRO A O 1
ATOM 3488 N N . ASP A 1 446 ? -20.707 25.922 31.162 1.00 91.25 446 ASP A N 1
ATOM 3489 C CA . ASP A 1 446 ? -19.250 25.748 31.094 1.00 91.25 446 ASP A CA 1
ATOM 3490 C C . ASP A 1 446 ? -18.478 26.958 31.643 1.00 91.25 446 ASP A C 1
ATOM 3492 O O . ASP A 1 446 ? -17.295 27.141 31.360 1.00 91.25 446 ASP A O 1
ATOM 3496 N N . VAL A 1 447 ? -19.149 27.844 32.387 1.00 93.25 447 VAL A N 1
ATOM 3497 C CA . VAL A 1 447 ? -18.531 29.044 32.962 1.00 93.25 447 VAL A CA 1
ATOM 3498 C C . VAL A 1 447 ? -18.389 28.880 34.469 1.00 93.25 447 VAL A C 1
ATOM 3500 O O . VAL A 1 447 ? -19.346 28.536 35.171 1.00 93.25 447 VAL A O 1
ATOM 3503 N N . ARG A 1 448 ? -17.199 29.181 34.982 1.00 95.38 448 ARG A N 1
ATOM 3504 C CA . ARG A 1 448 ? -16.889 29.236 36.412 1.00 95.38 448 ARG A CA 1
ATOM 3505 C C . ARG A 1 448 ? -16.260 30.580 36.762 1.00 95.38 448 ARG A C 1
ATOM 3507 O O . ARG A 1 448 ? -15.575 31.183 35.940 1.00 95.38 448 ARG A O 1
ATOM 3514 N N . ASN A 1 449 ? -16.510 31.071 37.970 1.00 94.62 449 ASN A N 1
ATOM 3515 C CA . ASN A 1 449 ? -15.875 32.273 38.500 1.00 94.62 449 ASN A CA 1
ATOM 3516 C C . ASN A 1 449 ? -14.831 31.881 39.548 1.00 94.62 449 ASN A C 1
ATOM 3518 O O . ASN A 1 449 ? -15.144 31.133 40.480 1.00 94.62 449 ASN A O 1
ATOM 3522 N N . LEU A 1 450 ? -13.628 32.430 39.409 1.00 93.62 450 LEU A N 1
ATOM 3523 C CA . LEU A 1 450 ? -12.522 32.290 40.353 1.00 93.62 450 LEU A CA 1
ATOM 3524 C C . LEU A 1 450 ? -12.110 33.674 40.873 1.00 93.62 450 LEU A C 1
ATOM 3526 O O . LEU A 1 450 ? -12.281 34.655 40.151 1.00 93.62 450 LEU A O 1
ATOM 3530 N N . PRO A 1 451 ? -11.603 33.786 42.109 1.00 91.81 451 PRO A N 1
ATOM 3531 C CA . PRO A 1 451 ? -11.034 35.033 42.610 1.00 91.81 451 PRO A CA 1
ATOM 3532 C C . PRO A 1 451 ? -9.635 35.293 42.020 1.00 91.81 451 PRO A C 1
ATOM 3534 O O . PRO A 1 451 ? -8.991 34.381 41.502 1.00 91.81 451 PRO A O 1
ATOM 3537 N N . GLY A 1 452 ? -9.129 36.522 42.159 1.00 88.62 452 GLY A N 1
ATOM 3538 C CA . GLY A 1 452 ? -7.703 36.844 41.965 1.00 88.62 452 GLY A CA 1
ATOM 3539 C C . GLY A 1 452 ? -7.364 37.643 40.702 1.00 88.62 452 GLY A C 1
ATOM 3540 O O . GLY A 1 452 ? -6.194 37.945 40.461 1.00 88.62 452 GLY A O 1
ATOM 3541 N N . GLY A 1 453 ? -8.374 38.028 39.916 1.00 91.81 453 GLY A N 1
ATOM 3542 C CA . GLY A 1 453 ? -8.224 38.960 38.796 1.00 91.81 453 GLY A CA 1
ATOM 3543 C C . GLY A 1 453 ? -7.157 38.574 37.759 1.00 91.81 453 GLY A C 1
ATOM 3544 O O . GLY A 1 453 ? -6.936 37.404 37.448 1.00 91.81 453 GLY A O 1
ATOM 3545 N N . ALA A 1 454 ? -6.507 39.583 37.170 1.00 90.12 454 ALA A N 1
ATOM 3546 C CA . ALA A 1 454 ? -5.637 39.398 36.004 1.00 90.12 454 ALA A CA 1
ATOM 3547 C C . ALA A 1 454 ? -4.362 38.599 36.302 1.00 90.12 454 ALA A C 1
ATOM 3549 O O . ALA A 1 454 ? -3.918 37.847 35.436 1.00 90.12 454 ALA A O 1
ATOM 3550 N N . GLN A 1 455 ? -3.802 38.746 37.508 1.00 93.00 455 GLN A N 1
ATOM 3551 C CA . GLN A 1 455 ? -2.590 38.030 37.902 1.00 93.00 455 GLN A CA 1
ATOM 3552 C C . GLN A 1 455 ? -2.871 36.535 38.064 1.00 93.00 455 GLN A C 1
ATOM 3554 O O . GLN A 1 455 ? -2.192 35.730 37.446 1.00 93.00 455 GLN A O 1
ATOM 3559 N N . ALA A 1 456 ? -3.942 36.159 38.769 1.00 93.62 456 ALA A N 1
ATOM 3560 C CA . ALA A 1 456 ? -4.306 34.749 38.915 1.00 93.62 456 ALA A CA 1
ATOM 3561 C C . ALA A 1 456 ? -4.648 34.086 37.566 1.00 93.62 456 ALA A C 1
ATOM 3563 O O . ALA A 1 456 ? -4.339 32.915 37.351 1.00 93.62 456 ALA A O 1
ATOM 3564 N N . ALA A 1 457 ? -5.242 34.838 36.631 1.00 92.81 457 ALA A N 1
ATOM 3565 C CA . ALA A 1 457 ? -5.471 34.364 35.267 1.00 92.81 457 ALA A CA 1
ATOM 3566 C C . ALA A 1 457 ? -4.162 34.154 34.482 1.00 92.81 457 ALA A C 1
ATOM 3568 O O . ALA A 1 457 ? -4.091 33.253 33.646 1.00 92.81 457 ALA A O 1
ATOM 3569 N N . GLN A 1 458 ? -3.147 34.991 34.723 1.00 94.06 458 GLN A N 1
ATOM 3570 C CA . GLN A 1 458 ? -1.815 34.847 34.136 1.00 94.06 458 GLN A CA 1
ATOM 3571 C C . GLN A 1 458 ? -1.088 33.638 34.729 1.00 94.06 458 GLN A C 1
ATOM 3573 O O . GLN A 1 458 ? -0.648 32.780 33.974 1.00 94.06 458 GLN A O 1
ATOM 3578 N N . ASP A 1 459 ? -1.058 33.514 36.055 1.00 94.50 459 ASP A N 1
ATOM 3579 C CA . ASP A 1 459 ? -0.378 32.418 36.748 1.00 94.50 459 ASP A CA 1
ATOM 3580 C C . ASP A 1 459 ? -0.967 31.054 36.349 1.00 94.50 459 ASP A C 1
ATOM 3582 O O . ASP A 1 459 ? -0.240 30.092 36.104 1.00 94.50 459 ASP A O 1
ATOM 3586 N N . ALA A 1 460 ? -2.294 30.973 36.209 1.00 94.75 460 ALA A N 1
ATOM 3587 C CA . ALA A 1 460 ? -2.972 29.776 35.722 1.00 94.75 460 ALA A CA 1
ATOM 3588 C C . ALA A 1 460 ? -2.635 29.452 34.257 1.00 94.75 460 ALA A C 1
ATOM 3590 O O . ALA A 1 460 ? -2.448 28.287 33.904 1.00 94.75 460 ALA A O 1
ATOM 3591 N N . PHE A 1 461 ? -2.539 30.471 33.398 1.00 95.56 461 PHE A N 1
ATOM 3592 C CA . PHE A 1 461 ? -2.119 30.292 32.009 1.00 95.56 461 PHE A CA 1
ATOM 3593 C C . PHE A 1 461 ? -0.672 29.798 31.924 1.00 95.56 461 PHE A C 1
ATOM 3595 O O . PHE A 1 461 ? -0.394 28.845 31.197 1.00 95.56 461 PHE A O 1
ATOM 3602 N N . ASP A 1 462 ? 0.235 30.390 32.696 1.00 94.50 462 ASP A N 1
ATOM 3603 C CA . ASP A 1 462 ? 1.649 30.013 32.732 1.00 94.50 462 ASP A CA 1
ATOM 3604 C C . ASP A 1 462 ? 1.826 28.595 33.286 1.00 94.50 462 ASP A C 1
ATOM 3606 O O . ASP A 1 462 ? 2.595 27.807 32.743 1.00 94.50 462 ASP A O 1
ATOM 3610 N N . TYR A 1 463 ? 1.039 28.214 34.297 1.00 94.38 463 TYR A N 1
ATOM 3611 C CA . TYR A 1 463 ? 1.039 26.856 34.836 1.00 94.38 463 TYR A CA 1
ATOM 3612 C C . TYR A 1 463 ? 0.575 25.806 33.817 1.00 94.38 463 TYR A C 1
ATOM 3614 O O . TYR A 1 463 ? 1.152 24.717 33.760 1.00 94.38 463 TYR A O 1
ATOM 3622 N N . LEU A 1 464 ? -0.466 26.102 33.034 1.00 94.56 464 LEU A N 1
ATOM 3623 C CA . LEU A 1 464 ? -1.061 25.155 32.085 1.00 94.56 464 LEU A CA 1
ATOM 3624 C C . LEU A 1 464 ? -0.358 25.129 30.726 1.00 94.56 464 LEU A C 1
ATOM 3626 O O . LEU A 1 464 ? -0.438 24.127 30.026 1.00 94.56 464 LEU A O 1
ATOM 3630 N N . SER A 1 465 ? 0.320 26.208 30.342 1.00 94.69 465 SER A N 1
ATOM 3631 C CA . SER A 1 465 ? 0.999 26.315 29.044 1.00 94.69 465 SER A CA 1
ATOM 3632 C C . SER A 1 465 ? 2.360 25.612 28.990 1.00 94.69 465 SER A C 1
ATOM 3634 O O . SER A 1 465 ? 2.952 25.517 27.914 1.00 94.69 465 SER A O 1
ATOM 3636 N N . VAL A 1 466 ? 2.855 25.093 30.119 1.00 93.06 466 VAL A N 1
ATOM 3637 C CA . VAL A 1 466 ? 4.150 24.401 30.207 1.00 93.06 466 VAL A CA 1
ATOM 3638 C C . VAL A 1 466 ? 4.242 23.257 29.195 1.00 93.06 466 VAL A C 1
ATOM 3640 O O . VAL A 1 466 ? 3.364 22.404 29.115 1.00 93.06 466 VAL A O 1
ATOM 3643 N N . GLY A 1 467 ? 5.325 23.246 28.413 1.00 87.06 467 GLY A N 1
ATOM 3644 C CA . GLY A 1 467 ? 5.577 22.235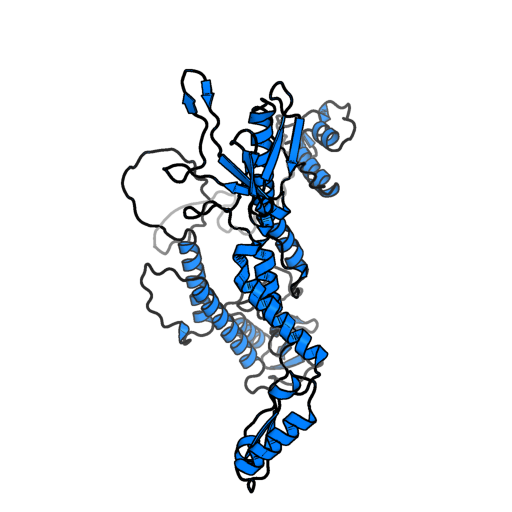 27.382 1.00 87.06 467 GLY A CA 1
ATOM 3645 C C . GLY A 1 467 ? 4.694 22.350 26.133 1.00 87.06 467 GLY A C 1
ATOM 3646 O O . GLY A 1 467 ? 4.878 21.579 25.195 1.00 87.06 467 GLY A O 1
ATOM 3647 N N . GLY A 1 468 ? 3.741 23.284 26.110 1.00 90.62 468 GLY A N 1
ATOM 3648 C CA . GLY A 1 468 ? 2.853 23.508 24.979 1.00 90.62 468 GLY A CA 1
ATOM 3649 C C . GLY A 1 468 ? 3.469 24.379 23.883 1.00 90.62 468 GLY A C 1
ATOM 3650 O O . GLY A 1 468 ? 4.471 25.069 24.075 1.00 90.62 468 GLY A O 1
ATOM 3651 N N . THR A 1 469 ? 2.840 24.371 22.712 1.00 92.12 469 THR A N 1
ATOM 3652 C CA . THR A 1 469 ? 3.271 25.163 21.554 1.00 92.12 469 THR A CA 1
ATOM 3653 C C . THR A 1 469 ? 2.401 26.415 21.411 1.00 92.12 469 THR A C 1
ATOM 3655 O O . THR A 1 469 ? 1.172 26.291 21.340 1.00 92.12 469 THR A O 1
ATOM 3658 N N . PRO A 1 470 ? 2.984 27.630 21.352 1.00 91.38 470 PRO A N 1
ATOM 3659 C CA . PRO A 1 470 ? 2.225 28.849 21.096 1.00 91.38 470 PRO A CA 1
ATOM 3660 C C . PRO A 1 470 ? 1.460 28.769 19.774 1.00 91.38 470 PRO A C 1
ATOM 3662 O O . PRO A 1 470 ? 2.010 28.382 18.743 1.00 91.38 470 PRO A O 1
ATOM 3665 N N . TYR A 1 471 ? 0.189 29.158 19.790 1.00 89.19 471 TYR A N 1
ATOM 3666 C CA . TYR A 1 471 ? -0.624 29.217 18.583 1.00 89.19 471 TYR A CA 1
ATOM 3667 C C . TYR A 1 471 ? -0.269 30.456 17.752 1.00 89.19 471 TYR A C 1
ATOM 3669 O O . TYR A 1 471 ? -0.290 31.575 18.260 1.00 89.19 471 TYR A O 1
ATOM 3677 N N . SER A 1 472 ? 0.032 30.260 16.466 1.00 78.12 472 SER A N 1
ATOM 3678 C CA . SER A 1 472 ? 0.480 31.321 15.551 1.00 78.12 472 SER A CA 1
ATOM 3679 C C . SER A 1 472 ? -0.653 32.127 14.899 1.00 78.12 472 SER A C 1
ATOM 3681 O O . SER A 1 472 ? -0.390 33.153 14.274 1.00 78.12 472 SER A O 1
ATOM 3683 N N . GLY A 1 473 ? -1.911 31.692 15.030 1.00 78.88 473 GLY A N 1
ATOM 3684 C CA . GLY A 1 473 ? -3.080 32.414 14.520 1.00 78.88 473 GLY A CA 1
ATOM 3685 C C . GLY A 1 473 ? -3.663 33.423 15.516 1.00 78.88 473 GLY A C 1
ATOM 3686 O O . GLY A 1 473 ? -3.241 33.530 16.665 1.00 78.88 473 GLY A O 1
ATOM 3687 N N . SER A 1 474 ? -4.698 34.156 15.100 1.00 73.25 474 SER A N 1
ATOM 3688 C CA . SER A 1 474 ? -5.396 35.094 15.988 1.00 73.25 474 SER A CA 1
ATOM 3689 C C . SER A 1 474 ? -6.306 34.358 16.980 1.00 73.25 474 SER A C 1
ATOM 3691 O O . SER A 1 474 ? -7.292 33.739 16.580 1.00 73.25 474 SER A O 1
ATOM 3693 N N . TYR A 1 475 ? -6.017 34.468 18.280 1.00 76.88 475 TYR A N 1
ATOM 3694 C CA . TYR A 1 475 ? -6.889 34.005 19.363 1.00 76.88 475 TYR A CA 1
ATOM 3695 C C . TYR A 1 475 ? -7.477 35.198 20.124 1.00 76.88 475 TYR A C 1
ATOM 3697 O O . TYR A 1 475 ? -6.853 35.736 21.036 1.00 76.88 475 TYR A O 1
ATOM 3705 N N . SER A 1 476 ? -8.701 35.608 19.766 1.00 72.25 476 SER A N 1
ATOM 3706 C CA . SER A 1 476 ? -9.329 36.840 20.279 1.00 72.25 476 SER A CA 1
ATOM 3707 C C . SER A 1 476 ? -8.497 38.105 19.968 1.00 72.25 476 SER A C 1
ATOM 3709 O O . SER A 1 476 ? -7.320 38.046 19.636 1.00 72.25 476 SER A O 1
ATOM 3711 N N . GLN A 1 477 ? -9.095 39.295 20.045 1.00 63.44 477 GLN A N 1
ATOM 3712 C CA . GLN A 1 477 ? -8.398 40.549 19.695 1.00 63.44 477 GLN A CA 1
ATOM 3713 C C . GLN A 1 477 ? -7.255 40.922 20.665 1.00 63.44 477 GLN A C 1
ATOM 3715 O O . GLN A 1 477 ? -6.452 41.795 20.360 1.00 63.44 477 GLN A O 1
ATOM 3720 N N . SER A 1 478 ? -7.189 40.279 21.833 1.00 61.44 478 SER A N 1
ATOM 3721 C CA . SER A 1 478 ? -6.247 40.578 22.922 1.00 61.44 478 SER A CA 1
ATOM 3722 C C . SER A 1 478 ? -5.815 39.325 23.700 1.00 61.44 478 SER A C 1
ATOM 3724 O O . SER A 1 478 ? -5.509 39.408 24.890 1.00 61.44 478 SER A O 1
ATOM 3726 N N . GLY A 1 479 ? -5.873 38.146 23.069 1.00 83.00 479 GLY A N 1
ATOM 3727 C CA . GLY A 1 479 ? -5.621 36.868 23.732 1.00 83.00 479 GLY A CA 1
ATOM 3728 C C . GLY A 1 479 ? -4.335 36.168 23.297 1.00 83.00 479 GLY A C 1
ATOM 3729 O O . GLY A 1 479 ? -3.787 36.428 22.231 1.00 83.00 479 GLY A O 1
ATOM 3730 N N . GLN A 1 480 ? -3.876 35.250 24.141 1.00 90.38 480 GLN A N 1
ATOM 3731 C CA . GLN A 1 480 ? -2.795 34.303 23.873 1.00 90.38 480 GLN A CA 1
ATOM 3732 C C . GLN A 1 480 ? -3.365 32.891 23.968 1.00 90.38 480 GLN A C 1
ATOM 3734 O O . GLN A 1 480 ? -4.192 32.631 24.840 1.00 90.38 480 GLN A O 1
ATOM 3739 N N . MET A 1 481 ? -2.927 31.984 23.098 1.00 94.00 481 MET A N 1
ATOM 3740 C CA . MET A 1 481 ? -3.310 30.574 23.159 1.00 94.00 481 MET A CA 1
ATOM 3741 C C . MET A 1 481 ? -2.088 29.683 22.996 1.00 94.00 481 MET A C 1
ATOM 3743 O O . MET A 1 481 ? -1.210 29.962 22.181 1.00 94.00 481 MET A O 1
ATOM 3747 N N . VAL A 1 482 ? -2.059 28.607 23.772 1.00 95.00 482 VAL A N 1
ATOM 3748 C CA . VAL A 1 482 ? -1.041 27.564 23.725 1.00 95.00 482 VAL A CA 1
ATOM 3749 C C . VAL A 1 482 ? -1.745 26.226 23.540 1.00 95.00 482 VAL A C 1
ATOM 3751 O O . VAL A 1 482 ? -2.689 25.903 24.263 1.00 95.00 482 VAL A O 1
ATOM 3754 N N . VAL A 1 483 ? -1.301 25.462 22.546 1.00 94.50 483 VAL A N 1
ATOM 3755 C CA . VAL A 1 483 ? -1.728 24.076 22.336 1.00 94.50 483 VAL A CA 1
ATOM 3756 C C . VAL A 1 483 ? -0.971 23.204 23.329 1.00 94.50 483 VAL A C 1
ATOM 3758 O O . VAL A 1 483 ? 0.252 23.293 23.420 1.00 94.50 483 VAL A O 1
ATOM 3761 N N . LEU A 1 484 ? -1.695 22.389 24.093 1.00 93.88 484 LEU A N 1
ATOM 3762 C CA . LEU A 1 484 ? -1.103 21.517 25.104 1.00 93.88 484 LEU A CA 1
ATOM 3763 C C . LEU A 1 484 ? -0.271 20.398 24.441 1.00 93.88 484 LEU A C 1
ATOM 3765 O O . LEU A 1 484 ? -0.579 20.007 23.308 1.00 93.88 484 LEU A O 1
ATOM 3769 N N . PRO A 1 485 ? 0.756 19.864 25.132 1.00 92.06 485 PRO A N 1
ATOM 3770 C CA . PRO A 1 485 ? 1.604 18.786 24.623 1.00 92.06 485 PRO A CA 1
ATOM 3771 C C . PRO A 1 485 ? 0.814 17.626 24.000 1.00 92.06 485 PRO A C 1
ATOM 3773 O O . PRO A 1 485 ? -0.216 17.204 24.527 1.00 92.06 485 PRO A O 1
ATOM 3776 N N . GLY A 1 486 ? 1.284 17.129 22.852 1.00 85.25 486 GLY A N 1
ATOM 3777 C CA . GLY A 1 486 ? 0.642 16.033 22.116 1.00 85.25 486 GLY A CA 1
ATOM 3778 C C . GLY A 1 486 ? -0.746 16.351 21.541 1.00 85.25 486 GLY A C 1
ATOM 3779 O O . GLY A 1 486 ? -1.464 15.442 21.138 1.00 85.25 486 GLY A O 1
ATOM 3780 N N . GLY A 1 487 ? -1.151 17.626 21.503 1.00 87.94 487 GLY A N 1
ATOM 3781 C CA . GLY A 1 487 ? -2.403 18.048 20.868 1.00 87.94 487 GLY A CA 1
ATOM 3782 C C . GLY A 1 487 ? -3.669 17.654 21.635 1.00 87.94 487 GLY A C 1
ATOM 3783 O O . GLY A 1 487 ? -4.760 17.675 21.068 1.00 87.94 487 GLY A O 1
ATOM 3784 N N . VAL A 1 488 ? -3.554 17.326 22.928 1.00 89.50 488 VAL A N 1
ATOM 3785 C CA . VAL A 1 488 ? -4.684 16.893 23.781 1.00 89.50 488 VAL A CA 1
ATOM 3786 C C . VAL A 1 488 ? -5.757 17.970 23.971 1.00 89.50 488 VAL A C 1
ATOM 3788 O O . VAL A 1 488 ? -6.904 17.690 24.342 1.00 89.50 488 VAL A O 1
ATOM 3791 N N . GLY A 1 489 ? -5.386 19.224 23.727 1.00 93.31 489 GLY A N 1
ATOM 3792 C CA . GLY A 1 489 ? -6.185 20.375 24.081 1.00 93.31 489 GLY A CA 1
ATOM 3793 C C . GLY A 1 489 ? -5.445 21.689 23.889 1.00 93.31 489 GLY A C 1
ATOM 3794 O O . GLY A 1 489 ? -4.389 21.749 23.261 1.00 93.31 489 GLY A O 1
ATOM 3795 N N . TRP A 1 490 ? -6.002 22.755 24.447 1.00 95.38 490 TRP A N 1
ATOM 3796 C CA . TRP A 1 490 ? -5.392 24.079 24.435 1.00 95.38 490 TRP A CA 1
ATOM 3797 C C . TRP A 1 490 ? -5.825 24.893 25.651 1.00 95.38 490 TRP A C 1
ATOM 3799 O O . TRP A 1 490 ? -6.895 24.676 26.223 1.00 95.38 490 TRP A O 1
ATOM 3809 N N . VAL A 1 491 ? -4.987 25.855 26.022 1.00 96.12 491 VAL A N 1
ATOM 3810 C CA . VAL A 1 491 ? -5.281 26.874 27.027 1.00 96.12 491 VAL A CA 1
ATOM 3811 C C . VAL A 1 491 ? -5.148 28.250 26.389 1.00 96.12 491 VAL A C 1
ATOM 3813 O O . VAL A 1 491 ? -4.184 28.536 25.681 1.00 96.12 491 VAL A O 1
ATOM 3816 N N . GLY A 1 492 ? -6.146 29.099 26.600 1.00 95.62 492 GLY A N 1
ATOM 3817 C CA . GLY A 1 492 ? -6.229 30.428 26.022 1.00 95.62 492 GLY A CA 1
ATOM 3818 C C . GLY A 1 492 ? -6.547 31.472 27.079 1.00 95.62 492 GLY A C 1
ATOM 3819 O O . GLY A 1 492 ? -7.565 31.380 27.757 1.00 95.62 492 GLY A O 1
ATOM 3820 N N . ARG A 1 493 ? -5.722 32.507 27.196 1.00 94.69 493 ARG A N 1
ATOM 3821 C CA . ARG A 1 493 ? -5.971 33.655 28.074 1.00 94.69 493 ARG A CA 1
ATOM 3822 C C . ARG A 1 493 ? -6.409 34.849 27.245 1.00 94.69 493 ARG A C 1
ATOM 3824 O O . ARG A 1 493 ? -5.826 35.120 26.200 1.00 94.69 493 ARG A O 1
ATOM 3831 N N . ARG A 1 494 ? -7.420 35.584 27.698 1.00 93.44 494 ARG A N 1
ATOM 3832 C CA . ARG A 1 494 ? -7.892 36.823 27.057 1.00 93.44 494 ARG A CA 1
ATOM 3833 C C . ARG A 1 494 ? -8.627 37.716 28.047 1.00 93.44 494 ARG A C 1
ATOM 3835 O O . ARG A 1 494 ? -9.075 37.258 29.092 1.00 93.44 494 ARG A O 1
ATOM 3842 N N . THR A 1 495 ? -8.862 38.964 27.666 1.00 91.00 495 THR A N 1
ATOM 3843 C CA . THR A 1 495 ? -9.813 39.841 28.364 1.00 91.00 495 THR A CA 1
ATOM 3844 C C . THR A 1 495 ? -11.145 39.822 27.620 1.00 91.00 495 THR A C 1
ATOM 3846 O O . THR A 1 495 ? -11.182 40.005 26.401 1.00 91.00 495 THR A O 1
ATOM 3849 N N . ASN A 1 496 ? -12.252 39.549 28.316 1.00 86.75 496 ASN A N 1
ATOM 3850 C CA . ASN A 1 496 ? -13.569 39.530 27.677 1.00 86.75 496 ASN A CA 1
ATOM 3851 C C . ASN A 1 496 ? -14.127 40.953 27.449 1.00 86.75 496 ASN A C 1
ATOM 3853 O O . ASN A 1 496 ? -13.541 41.945 27.877 1.00 86.75 496 ASN A O 1
ATOM 3857 N N . ARG A 1 497 ? -15.289 41.059 26.786 1.00 84.25 497 ARG A N 1
ATOM 3858 C CA . ARG A 1 497 ? -15.928 42.354 26.459 1.00 84.25 497 ARG A CA 1
ATOM 3859 C C . ARG A 1 497 ? -16.256 43.222 27.682 1.00 84.25 497 ARG A C 1
ATOM 3861 O O . ARG A 1 497 ? -16.395 44.427 27.528 1.00 84.25 497 ARG A O 1
ATOM 3868 N N . ASN A 1 498 ? -16.357 42.625 28.868 1.00 85.06 498 ASN A N 1
ATOM 3869 C CA . ASN A 1 498 ? -16.661 43.319 30.120 1.00 85.06 498 ASN A CA 1
ATOM 3870 C C . ASN A 1 498 ? -15.389 43.682 30.909 1.00 85.06 498 ASN A C 1
ATOM 3872 O O . ASN A 1 498 ? -15.485 44.033 32.079 1.00 85.06 498 ASN A O 1
ATOM 3876 N N . GLY A 1 499 ? -14.200 43.546 30.308 1.00 86.81 499 GLY A N 1
ATOM 3877 C CA . GLY A 1 499 ? -12.925 43.824 30.972 1.00 86.81 499 GLY A CA 1
ATOM 3878 C C . GLY A 1 499 ? -12.471 42.740 31.954 1.00 86.81 499 GLY A C 1
ATOM 3879 O O . GLY A 1 499 ? -11.493 42.948 32.664 1.00 86.81 499 GLY A O 1
ATOM 3880 N N . ILE A 1 500 ? -13.147 41.586 32.005 1.00 89.88 500 ILE A N 1
ATOM 3881 C CA . ILE A 1 500 ? -12.833 40.518 32.963 1.00 89.88 500 ILE A CA 1
ATOM 3882 C C . ILE A 1 500 ? -11.751 39.594 32.374 1.00 89.88 500 ILE A C 1
ATOM 3884 O O . ILE A 1 500 ? -11.947 39.055 31.271 1.00 89.88 500 ILE A O 1
ATOM 3888 N N . PRO A 1 501 ? -10.637 39.360 33.094 1.00 94.44 501 PRO A N 1
ATOM 3889 C CA . PRO A 1 501 ? -9.635 38.365 32.727 1.00 94.44 501 PRO A CA 1
ATOM 3890 C C . PRO A 1 501 ? -10.256 36.970 32.643 1.00 94.44 501 PRO A C 1
ATOM 3892 O O . PRO A 1 501 ? -10.950 36.512 33.551 1.00 94.44 501 PRO A O 1
ATOM 3895 N N . THR A 1 502 ? -10.056 36.313 31.508 1.00 94.06 502 THR A N 1
ATOM 3896 C CA . THR A 1 502 ? -10.712 35.055 31.157 1.00 94.06 502 THR A CA 1
ATOM 3897 C C . THR A 1 502 ? -9.680 34.025 30.723 1.00 94.06 502 THR A C 1
ATOM 3899 O O . THR A 1 502 ? -8.828 34.316 29.881 1.00 94.06 502 THR A O 1
ATOM 3902 N N . LEU A 1 503 ? -9.800 32.819 31.268 1.00 95.81 503 LEU A N 1
ATOM 3903 C CA . LEU A 1 503 ? -9.029 31.649 30.869 1.00 95.81 503 LEU A CA 1
ATOM 3904 C C . LEU A 1 503 ? -9.985 30.621 30.263 1.00 95.81 503 LEU A C 1
ATOM 3906 O O . LEU A 1 503 ? -10.922 30.171 30.916 1.00 95.81 503 LEU A O 1
ATOM 3910 N N . ASP A 1 504 ? -9.780 30.283 29.004 1.00 94.69 504 ASP A N 1
ATOM 3911 C CA . ASP A 1 504 ? -10.495 29.235 28.291 1.00 94.69 504 ASP A CA 1
ATOM 3912 C C . ASP A 1 504 ? -9.580 28.004 28.238 1.00 94.69 504 ASP A C 1
ATOM 3914 O O . ASP A 1 504 ? -8.439 28.093 27.789 1.00 94.69 504 ASP A O 1
ATOM 3918 N N . ILE A 1 505 ? -10.064 26.860 28.708 1.00 95.69 505 ILE A N 1
ATOM 3919 C CA . ILE A 1 505 ? -9.317 25.601 28.711 1.00 95.69 505 ILE A CA 1
ATOM 3920 C C . ILE A 1 505 ? -10.138 24.578 27.945 1.00 95.69 505 ILE A C 1
ATOM 3922 O O . ILE A 1 505 ? -11.349 24.457 28.147 1.00 95.69 505 ILE A O 1
ATOM 3926 N N . ARG A 1 506 ? -9.483 23.820 27.071 1.00 94.62 506 ARG A N 1
ATOM 3927 C CA . ARG A 1 506 ? -10.092 22.687 26.389 1.00 94.62 506 ARG A CA 1
ATOM 3928 C C . ARG A 1 506 ? -9.203 21.465 26.512 1.00 94.62 506 ARG A C 1
ATOM 3930 O O . ARG A 1 506 ? -8.042 21.538 26.133 1.00 94.62 506 ARG A O 1
ATOM 3937 N N . VAL A 1 507 ? -9.765 20.349 26.963 1.00 93.31 507 VAL A N 1
ATOM 3938 C CA . VAL A 1 507 ? -9.132 19.025 26.947 1.00 93.31 507 VAL A CA 1
ATOM 3939 C C . VAL A 1 507 ? -10.157 18.037 26.403 1.00 93.31 507 VAL A C 1
ATOM 3941 O O . VAL A 1 507 ? -11.200 17.794 27.011 1.00 93.31 507 VAL A O 1
ATOM 3944 N N . THR A 1 508 ? -9.896 17.515 25.205 1.00 86.88 508 THR A N 1
ATOM 3945 C CA . THR A 1 508 ? -10.910 16.793 24.414 1.00 86.88 508 THR A CA 1
ATOM 3946 C C . THR A 1 508 ? -11.304 15.457 25.044 1.00 86.88 508 THR A C 1
ATOM 3948 O O . THR A 1 508 ? -12.449 15.039 24.915 1.00 86.88 508 THR A O 1
ATOM 3951 N N . SER A 1 509 ? -10.373 14.805 25.739 1.00 84.31 509 SER A N 1
ATOM 3952 C CA . SER A 1 509 ? -10.560 13.484 26.344 1.00 84.31 509 SER A CA 1
ATOM 3953 C C . SER A 1 509 ? -11.231 13.501 27.722 1.00 84.31 509 SER A C 1
ATOM 3955 O O . SER A 1 509 ? -11.622 12.436 28.191 1.00 84.31 509 SER A O 1
ATOM 3957 N N . THR A 1 510 ? -11.363 14.661 28.380 1.00 87.25 510 THR A N 1
ATOM 3958 C CA . THR A 1 510 ? -11.840 14.742 29.774 1.00 87.25 510 THR A CA 1
ATOM 3959 C C . THR A 1 510 ? -13.107 15.584 29.921 1.00 87.25 510 THR A C 1
ATOM 3961 O O . THR A 1 510 ? -14.204 15.037 29.953 1.00 87.25 510 THR A O 1
ATOM 3964 N N . PHE A 1 511 ? -12.988 16.909 30.006 1.00 85.69 511 PHE A N 1
ATOM 3965 C CA . PHE A 1 511 ? -14.105 17.814 30.320 1.00 85.69 511 PHE A CA 1
ATOM 3966 C C . PHE A 1 511 ? -14.567 18.670 29.132 1.00 85.69 511 PHE A C 1
ATOM 3968 O O . PHE A 1 511 ? -15.390 19.569 29.294 1.00 85.69 511 PHE A O 1
ATOM 3975 N N . GLY A 1 512 ? -14.045 18.429 27.927 1.00 90.75 512 GLY A N 1
ATOM 3976 C CA . GLY A 1 512 ? -14.394 19.227 26.756 1.00 90.75 512 GLY A CA 1
ATOM 3977 C C . GLY A 1 512 ? -13.818 20.634 26.876 1.00 90.75 512 GLY A C 1
ATOM 3978 O O . GLY A 1 512 ? -12.602 20.788 26.828 1.00 90.75 512 GLY A O 1
ATOM 3979 N N . SER A 1 513 ? -14.663 21.661 26.997 1.00 92.88 513 SER A N 1
ATOM 3980 C CA . SER A 1 513 ? -14.238 23.062 27.126 1.00 92.88 513 SER A CA 1
ATOM 3981 C C . SER A 1 513 ? -14.836 23.705 28.370 1.00 92.88 513 SER A C 1
ATOM 3983 O O . SER A 1 513 ? -16.022 23.551 28.634 1.00 92.88 513 SER A O 1
ATOM 3985 N N . ILE A 1 514 ? -14.023 24.466 29.098 1.00 94.75 514 ILE A N 1
ATOM 3986 C CA . ILE A 1 514 ? -14.442 25.248 30.258 1.00 94.75 514 ILE A CA 1
ATOM 3987 C C . ILE A 1 514 ? -13.845 26.653 30.209 1.00 94.75 514 ILE A C 1
ATOM 3989 O O . ILE A 1 514 ? -12.754 26.874 29.681 1.00 94.75 514 ILE A O 1
ATOM 3993 N N . ARG A 1 515 ? -14.571 27.617 30.771 1.00 94.75 515 ARG A N 1
ATOM 3994 C CA . ARG A 1 515 ? -14.171 29.018 30.861 1.00 94.75 515 ARG A CA 1
ATOM 3995 C C . ARG A 1 515 ? -14.158 29.492 32.305 1.00 94.75 515 ARG A C 1
ATOM 3997 O O . ARG A 1 515 ? -15.186 29.465 32.980 1.00 94.75 515 ARG A O 1
ATOM 4004 N N . PHE A 1 516 ? -13.033 30.050 32.727 1.00 96.19 516 PHE A N 1
ATOM 4005 C CA . PHE A 1 516 ? -12.873 30.711 34.013 1.00 96.19 516 PHE A CA 1
ATOM 4006 C C . PHE A 1 516 ? -12.875 32.227 33.852 1.00 96.19 516 PHE A C 1
ATOM 4008 O O . PHE A 1 516 ? -12.084 32.789 33.097 1.00 96.19 516 PHE A O 1
ATOM 4015 N N . HIS A 1 517 ? -13.767 32.896 34.574 1.00 95.44 517 HIS A N 1
ATOM 4016 C CA . HIS A 1 517 ? -13.750 34.341 34.767 1.00 95.44 517 HIS A CA 1
ATOM 4017 C C . HIS A 1 517 ? -13.077 34.653 36.101 1.00 95.44 517 HIS A C 1
ATOM 4019 O O . HIS A 1 517 ? -13.606 34.289 37.152 1.00 95.44 517 HIS A O 1
ATOM 4025 N N . TYR A 1 518 ? -11.943 35.345 36.057 1.00 94.44 518 TYR A N 1
ATOM 4026 C CA . TYR A 1 518 ? -11.236 35.773 37.257 1.00 94.44 518 TYR A CA 1
ATOM 4027 C C . TYR A 1 518 ? -11.793 37.123 37.706 1.00 94.44 518 TYR A C 1
ATOM 4029 O O . TYR A 1 518 ? -11.535 38.147 37.069 1.00 94.44 518 TYR A O 1
ATOM 4037 N N . LYS A 1 519 ? -12.629 37.091 38.745 1.00 88.00 519 LYS A N 1
ATOM 4038 C CA . LYS A 1 519 ? -13.313 38.254 39.319 1.00 88.00 519 LYS A CA 1
ATOM 4039 C C . LYS A 1 519 ? -12.550 38.860 40.489 1.00 88.00 519 LYS A C 1
ATOM 4041 O O . LYS A 1 519 ? -11.757 38.136 41.140 1.00 88.00 519 LYS A O 1
#

Secondary structure (DSSP, 8-state):
-HHHHHHTS--EEEEEE-TTS-EEEEEEE-GGGEEE---TTSSPPPPEEETTEEE--EEEEEEETTEEEEEEETTTEEE--SSB-TT-SSB--HHHHTHHHHHHHHHHHHHHHHHHHH-----EEEEEPTT--HHHHHHHHHHHHHHTTT-TTGGGTEEEEEHHHHTT---PPPP-SS-HHHHHHHHHHHHHTT--GGGTS--S-HHHHHHHHHHHHHHHHHHHHHHHHHHHHHHHHHHS--TT------------HHHHHHHHHHHHHBTSS-HHHHHHHTTPPPPS-GGGGS-EEEETTEEEETTS-------------SS--S--TT-------------PPPPPPPP-PPPP--------------TTHHHHHHHHHHHHHHHHHH-TT-GGG-----TT----HHHHHHHHHHHHHHHHHHHHHHH-TTSS-SSEE-SSTTEEEESSHHHHHHHHHHHHSTTPEEP-S--TTT-EEEEPGGGSEEEEEEE-TTS-EEEEEEETTTTEEEEEEE-

Sequence (519 aa):
LLEDLFVIDAPALYLSRDRAGRLLGLLPIDGATIKPVIDDWGRTPLPYAENGETIYPTAYQQILKGYPAVDYSVRDLLYRPRNIRVDRAYGFGPVEQIVTTVNIALRRQAFLLDYFTQGNIPDSLIGVPENWTPDQIASYQKYWDAYFDGDLGRRRRAKFVPGGVAKTFVQIREPDLKGPFDEWLARIICFTFSVSPQALTQQMNRATAETQKAMSEEEGLAPILAWVKNLIDDIIADEFASPDLEFSWSNEVAIDPQTQETILTSYATKGILTINEARVALGREPLAEAAANRPMVLTGAGYVPLGQAAEPVGKRVRWFAKDNPYHDERGRFTTADGVGEAASPPSKGAIRVAQEGEEDNRGRLEESGDPLAELKQQEWGNAIQTLRALDPNNPNLSYIVPQDWVPTDQNIADLNAEIVKVATQRATDFVMPDGNFIGTPGNGPDVRNLPGGAQAAQDAFDYLSVGGTPYSGSYSQSGQMVVLPGGVGWVGRRTNRNGIPTLDIRVTSTFGSIRFHYK

pLDDT: mean 78.12, std 19.63, range [24.77, 96.75]